Protein AF-A0AAW8FXC4-F1 (afdb_monomer_lite)

Foldseek 3Di:
DDPPPPAPPPWDWAFQWQPQLQAFWFWWFDFPDLVWDPQPFPFVDFDWDPDPDDDDDDNDRRITTTTGDRGDTTTTTGPDDLQRGAETEGAGEGPPPDPDLVRDERDESPDDLCVCVSNVNHQYYEYEHAYPPDLDQRYAYAPELLNQLSVFARHQYYEYEDHADRNNQHEYEQVSHAQRYLHQEYYYYACPPPYADAHQYEYEQVSHYLNHQYDHNHAHDQPDHEREHEEANAQSHQYDADHYAYAHNYALVRHHLNHQYDHAYAAYAHEHANDENCNHQEAHHYENYEYEAAYDEHANHQYAAHYYQHHAQYNHPPDEHHHANHQEHHAEHQYAPEEEPNYHCNHQYYAYYYEYEYAEYAQNPNHQAYYAYAQYEHPDAPVVRHANHQHYYHEYNYEHEHADAHAHEAHQEDEDYANYAYEQVSLLRVLQNLLNYQYDQVAREAEHYYNHDFHDPSSVVSQVSQCVNYVRYDYYTD

Structure (mmCIF, N/CA/C/O backbone):
data_AF-A0AAW8FXC4-F1
#
_entry.id   AF-A0AAW8FXC4-F1
#
loop_
_atom_site.group_PDB
_atom_site.id
_atom_site.type_symbol
_atom_site.label_atom_id
_atom_site.label_alt_id
_atom_site.label_comp_id
_atom_site.label_asym_id
_atom_site.label_entity_id
_atom_site.label_seq_id
_atom_site.pdbx_PDB_ins_code
_atom_site.Cartn_x
_atom_site.Cartn_y
_atom_site.Cartn_z
_atom_site.occupancy
_atom_site.B_iso_or_equiv
_atom_site.auth_seq_id
_atom_site.auth_comp_id
_atom_site.auth_asym_id
_atom_site.auth_atom_id
_atom_site.pdbx_PDB_model_num
ATOM 1 N N . MET A 1 1 ? -6.304 -15.693 66.638 1.00 27.48 1 MET A N 1
ATOM 2 C CA . MET A 1 1 ? -6.294 -14.242 66.360 1.00 27.48 1 MET A CA 1
ATOM 3 C C . MET A 1 1 ? -6.764 -14.083 64.923 1.00 27.48 1 MET A C 1
ATOM 5 O O . MET A 1 1 ? -5.986 -14.327 64.014 1.00 27.48 1 MET A O 1
ATOM 9 N N . ASN A 1 2 ? -8.060 -13.836 64.717 1.00 24.20 2 ASN A N 1
ATOM 10 C CA . ASN A 1 2 ? -8.591 -13.578 63.378 1.00 24.20 2 ASN A CA 1
ATOM 11 C C . ASN A 1 2 ? -8.133 -12.175 62.985 1.00 24.20 2 ASN A C 1
ATOM 13 O O . ASN A 1 2 ? -8.541 -11.206 63.623 1.00 24.20 2 ASN A O 1
ATOM 17 N N . ILE A 1 3 ? -7.261 -12.073 61.983 1.00 24.86 3 ILE A N 1
ATOM 18 C CA . ILE A 1 3 ? -6.990 -10.797 61.326 1.00 24.86 3 ILE A CA 1
ATOM 19 C C . ILE A 1 3 ? -8.271 -10.466 60.565 1.00 24.86 3 ILE A C 1
ATOM 21 O O . ILE A 1 3 ? -8.524 -10.983 59.481 1.00 24.86 3 ILE A O 1
ATOM 25 N N . VAL A 1 4 ? -9.134 -9.671 61.190 1.00 24.81 4 VAL A N 1
ATOM 26 C CA . VAL A 1 4 ? -10.206 -8.984 60.481 1.00 24.81 4 VAL A CA 1
ATOM 27 C C . VAL A 1 4 ? -9.491 -7.942 59.627 1.00 24.81 4 VAL A C 1
ATOM 29 O O . VAL A 1 4 ? -9.077 -6.908 60.144 1.00 24.81 4 VAL A O 1
ATOM 32 N N . GLU A 1 5 ? -9.253 -8.248 58.347 1.00 33.75 5 GLU A N 1
ATOM 33 C CA . GLU A 1 5 ? -8.847 -7.228 57.377 1.00 33.75 5 GLU A CA 1
ATOM 34 C C . GLU A 1 5 ? -9.946 -6.155 57.392 1.00 33.75 5 GLU A C 1
ATOM 36 O O . GLU A 1 5 ? -11.084 -6.388 56.978 1.00 33.75 5 GLU A O 1
ATOM 41 N N . GLN A 1 6 ? -9.629 -5.001 57.978 1.00 31.44 6 GLN A N 1
ATOM 42 C CA . GLN A 1 6 ? -10.524 -3.859 58.062 1.00 31.44 6 GLN A CA 1
ATOM 43 C C . GLN A 1 6 ? -10.581 -3.243 56.663 1.00 31.44 6 GLN A C 1
ATOM 45 O O . GLN A 1 6 ? -9.722 -2.465 56.261 1.00 31.44 6 GLN A O 1
ATOM 50 N N . TYR A 1 7 ? -11.543 -3.698 55.868 1.00 42.09 7 TYR A N 1
ATOM 51 C CA . TYR A 1 7 ? -11.763 -3.183 54.527 1.00 42.09 7 TYR A CA 1
ATOM 52 C C . TYR A 1 7 ? -12.331 -1.766 54.619 1.00 42.09 7 TYR A C 1
ATOM 54 O O . TYR A 1 7 ? -13.375 -1.568 55.241 1.00 42.09 7 TYR A O 1
ATOM 62 N N . ASP A 1 8 ? -11.670 -0.794 53.983 1.00 48.44 8 ASP A N 1
ATOM 63 C CA . ASP A 1 8 ? -12.201 0.565 53.853 1.00 48.44 8 ASP A CA 1
ATOM 64 C C . ASP A 1 8 ? -13.640 0.531 53.315 1.00 48.44 8 ASP A C 1
ATOM 66 O O . ASP A 1 8 ? -13.962 -0.222 52.388 1.00 48.44 8 ASP A O 1
ATOM 70 N N . ALA A 1 9 ? -14.501 1.384 53.874 1.00 46.97 9 ALA A N 1
ATOM 71 C CA . ALA A 1 9 ? -15.928 1.487 53.549 1.00 46.97 9 ALA A CA 1
ATOM 72 C C . ALA A 1 9 ? -16.224 1.883 52.082 1.00 46.97 9 ALA A C 1
ATOM 74 O O . ALA A 1 9 ? -17.382 1.971 51.688 1.00 46.97 9 ALA A O 1
ATOM 75 N N . ASN A 1 10 ? -15.187 2.088 51.266 1.00 54.22 10 ASN A N 1
ATOM 76 C CA . ASN A 1 10 ? -15.267 2.537 49.876 1.00 54.22 10 ASN A CA 1
ATOM 77 C C . ASN A 1 10 ? -15.031 1.417 48.846 1.00 54.22 10 ASN A C 1
ATOM 79 O O . ASN A 1 10 ? -14.910 1.693 47.652 1.00 54.22 10 ASN A O 1
ATOM 83 N N . ASN A 1 11 ? -14.935 0.155 49.274 1.00 53.31 11 ASN A N 1
ATOM 84 C CA . ASN A 1 11 ? -14.746 -0.960 48.346 1.00 53.31 11 ASN A CA 1
ATOM 85 C C . ASN A 1 11 ? -16.028 -1.232 47.545 1.00 53.31 11 ASN A C 1
ATOM 87 O O . ASN A 1 11 ? -17.065 -1.575 48.110 1.00 53.31 11 ASN A O 1
ATOM 91 N N . SER A 1 12 ? -15.938 -1.106 46.220 1.00 52.81 12 SER A N 1
ATOM 92 C CA . SER A 1 12 ? -17.024 -1.428 45.290 1.00 52.81 12 SER A CA 1
ATOM 93 C C . SER A 1 12 ? -16.825 -2.831 44.713 1.00 52.81 12 SER A C 1
ATOM 95 O O . SER A 1 12 ? -15.713 -3.223 44.364 1.00 52.81 12 SER A O 1
ATOM 97 N N . TYR A 1 13 ? -17.907 -3.604 44.618 1.00 55.00 13 TYR A N 1
ATOM 98 C CA . TYR A 1 13 ? -17.887 -4.958 44.061 1.00 55.00 13 TYR A CA 1
ATOM 99 C C . TYR A 1 13 ? -18.447 -4.929 42.642 1.00 55.00 13 TYR A C 1
ATOM 101 O O . TYR A 1 13 ? -19.582 -4.489 42.454 1.00 55.00 13 TYR A O 1
ATOM 109 N N . TYR A 1 14 ? -17.687 -5.439 41.669 1.00 56.34 14 TYR A N 1
ATOM 110 C CA . TYR A 1 14 ? -18.204 -5.694 40.329 1.00 56.34 14 TYR A CA 1
ATOM 111 C C . TYR A 1 14 ? -18.359 -7.200 40.128 1.00 56.34 14 TYR A C 1
ATOM 113 O O . TYR A 1 14 ? -17.387 -7.955 40.081 1.00 56.34 14 TYR A O 1
ATOM 121 N N . ALA A 1 15 ? -19.602 -7.665 40.049 1.00 53.06 15 ALA A N 1
ATOM 122 C CA . ALA A 1 15 ? -19.841 -9.041 39.652 1.00 53.06 15 ALA A CA 1
ATOM 123 C C . ALA A 1 15 ? -19.514 -9.162 38.159 1.00 53.06 15 ALA A C 1
ATOM 125 O O . ALA A 1 15 ? -20.206 -8.582 37.331 1.00 53.06 15 ALA A O 1
ATOM 126 N N . LEU A 1 16 ? -18.448 -9.890 37.832 1.00 55.16 16 LEU A N 1
ATOM 127 C CA . LEU A 1 16 ? -18.214 -10.362 36.477 1.00 55.16 16 LEU A CA 1
ATOM 128 C C . LEU A 1 16 ? -18.473 -11.859 36.481 1.00 55.16 16 LEU A C 1
ATOM 130 O O . LEU A 1 16 ? -17.671 -12.608 37.028 1.00 55.16 16 LEU A O 1
ATOM 134 N N . ASP A 1 17 ? -19.576 -12.280 35.877 1.00 51.09 17 ASP A N 1
ATOM 135 C CA . ASP A 1 17 ? -19.839 -13.698 35.677 1.00 51.09 17 ASP A CA 1
ATOM 136 C C . ASP A 1 17 ? -19.057 -14.163 34.448 1.00 51.09 17 ASP A C 1
ATOM 138 O O . ASP A 1 17 ? -19.432 -13.902 33.305 1.00 51.09 17 ASP A O 1
ATOM 142 N N . VAL A 1 18 ? -17.933 -14.836 34.688 1.00 51.53 18 VAL A N 1
ATOM 143 C CA . VAL A 1 18 ? -17.210 -15.552 33.637 1.00 51.53 18 VAL A CA 1
ATOM 144 C C . VAL A 1 18 ? -17.577 -17.026 33.769 1.00 51.53 18 VAL A C 1
ATOM 146 O O . VAL A 1 18 ? -17.272 -17.654 34.779 1.00 51.53 18 VAL A O 1
ATOM 149 N N . LEU A 1 19 ? -18.298 -17.556 32.782 1.00 47.12 19 LEU A N 1
ATOM 150 C CA . LEU A 1 19 ? -18.710 -18.959 32.742 1.00 47.12 19 LEU A CA 1
ATOM 151 C C . LEU A 1 19 ? -17.650 -19.784 31.998 1.00 47.12 19 LEU A C 1
ATOM 153 O O . LEU A 1 19 ? -17.068 -19.306 31.026 1.00 47.12 19 LEU A O 1
ATOM 157 N N . ASP A 1 20 ? -17.413 -21.020 32.448 1.00 50.72 20 ASP A N 1
ATOM 158 C CA . ASP A 1 20 ? -16.496 -21.986 31.823 1.00 50.72 20 ASP A CA 1
ATOM 159 C C . ASP A 1 20 ? -15.061 -21.446 31.606 1.00 50.72 20 ASP A C 1
ATOM 161 O O . ASP A 1 20 ? -14.518 -21.473 30.504 1.00 50.72 20 ASP A O 1
ATOM 165 N N . THR A 1 21 ? -14.407 -20.949 32.660 1.00 50.62 21 THR A N 1
ATOM 166 C CA . THR A 1 21 ? -13.096 -20.265 32.586 1.00 50.62 21 THR A CA 1
ATOM 167 C C . THR A 1 21 ? -11.872 -21.174 32.468 1.00 50.62 21 THR A C 1
ATOM 169 O O . THR A 1 21 ? -10.778 -20.778 32.886 1.00 50.62 21 THR A O 1
ATOM 172 N N . LYS A 1 22 ? -12.018 -22.396 31.946 1.00 52.50 22 LYS A N 1
ATOM 173 C CA . LYS A 1 22 ? -10.890 -23.331 31.838 1.00 52.50 22 LYS A CA 1
ATOM 174 C C . LYS A 1 22 ? -9.733 -22.678 31.073 1.00 52.50 22 LYS A C 1
ATOM 176 O O . LYS A 1 22 ? -9.885 -22.315 29.907 1.00 52.50 22 LYS A O 1
ATOM 181 N N . GLY A 1 23 ? -8.598 -22.521 31.757 1.00 49.44 23 GLY A N 1
ATOM 182 C CA . GLY A 1 23 ? -7.348 -22.029 31.183 1.00 49.44 23 GLY A CA 1
ATOM 183 C C . GLY A 1 23 ? -7.162 -20.511 31.111 1.00 49.44 23 GLY A C 1
ATOM 184 O O . GLY A 1 23 ? -6.232 -20.098 30.437 1.00 49.44 23 GLY A O 1
ATOM 185 N N . ILE A 1 24 ? -7.967 -19.665 31.771 1.00 55.94 24 ILE A N 1
ATOM 186 C CA . ILE A 1 24 ? -7.747 -18.201 31.736 1.00 55.94 24 ILE A CA 1
ATOM 187 C C . ILE A 1 24 ? -6.419 -17.801 32.417 1.00 55.94 24 ILE A C 1
ATOM 189 O O . ILE A 1 24 ? -6.190 -18.079 33.594 1.00 55.94 24 ILE A O 1
ATOM 193 N N . HIS A 1 25 ? -5.567 -17.073 31.690 1.00 52.66 25 HIS A N 1
ATOM 194 C CA . HIS A 1 25 ? -4.251 -16.616 32.160 1.00 52.66 25 HIS A CA 1
ATOM 195 C C . HIS A 1 25 ? -4.245 -15.309 32.949 1.00 52.66 25 HIS A C 1
ATOM 197 O O . HIS A 1 25 ? -3.326 -15.082 33.741 1.00 52.66 25 HIS A O 1
ATOM 203 N N . GLY A 1 26 ? -5.225 -14.429 32.746 1.00 57.50 26 GLY A N 1
ATOM 204 C CA . GLY A 1 26 ? -5.226 -13.149 33.434 1.00 57.50 26 GLY A CA 1
ATOM 205 C C . GLY A 1 26 ? -6.437 -12.275 33.153 1.00 57.50 26 GLY A C 1
ATOM 206 O O . GLY A 1 26 ? -7.225 -12.500 32.246 1.00 57.50 26 GLY A O 1
ATOM 207 N N . LEU A 1 27 ? -6.583 -11.259 33.993 1.00 60.56 27 LEU A N 1
ATOM 208 C CA . LEU A 1 27 ? -7.436 -10.101 33.778 1.00 60.56 27 LEU A CA 1
ATOM 209 C C . LEU A 1 27 ? -6.660 -8.900 34.317 1.00 60.56 27 LEU A C 1
ATOM 211 O O . LEU A 1 27 ? -6.137 -8.978 35.432 1.00 60.56 27 LEU A O 1
ATOM 215 N N . ARG A 1 28 ? -6.558 -7.813 33.545 1.00 64.25 28 ARG A N 1
ATOM 216 C CA . ARG A 1 28 ? -5.675 -6.686 33.860 1.00 64.25 28 ARG A CA 1
ATOM 217 C C . ARG A 1 28 ? -6.444 -5.359 33.880 1.00 64.25 28 ARG A C 1
ATOM 219 O O . ARG A 1 28 ? -7.259 -5.045 33.024 1.00 64.25 28 ARG A O 1
ATOM 226 N N . PHE A 1 29 ? -6.163 -4.527 34.870 1.00 62.91 29 PHE A N 1
ATOM 227 C CA . PHE A 1 29 ? -6.704 -3.169 34.944 1.00 62.91 29 PHE A CA 1
ATOM 228 C C . PHE A 1 29 ? -5.535 -2.190 34.977 1.00 62.91 29 PHE A C 1
ATOM 230 O O . PHE A 1 29 ? -4.548 -2.457 35.661 1.00 62.91 29 PHE A O 1
ATOM 237 N N . GLU A 1 30 ? -5.629 -1.085 34.237 1.00 64.25 30 GLU A N 1
ATOM 238 C CA . GLU A 1 30 ? -4.581 -0.063 34.174 1.00 64.25 30 GLU A CA 1
ATOM 239 C C . GLU A 1 30 ? -5.117 1.308 34.617 1.00 64.25 30 GLU A C 1
ATOM 241 O O . GLU A 1 30 ? -6.263 1.682 34.357 1.00 64.25 30 GLU A O 1
ATOM 246 N N . SER A 1 31 ? -4.262 2.078 35.284 1.00 59.00 31 SER A N 1
ATOM 247 C CA . SER A 1 31 ? -4.538 3.425 35.797 1.00 59.00 31 SER A CA 1
ATOM 248 C C . SER A 1 31 ? -3.382 4.349 35.460 1.00 59.00 31 SER A C 1
ATOM 250 O O . SER A 1 31 ? -2.245 3.901 35.347 1.00 59.00 31 SER A O 1
ATOM 252 N N . GLU A 1 32 ? -3.675 5.642 35.336 1.00 55.97 32 GLU A N 1
ATOM 253 C CA . GLU A 1 32 ? -2.662 6.694 35.177 1.00 55.97 32 GLU A CA 1
ATOM 254 C C . GLU A 1 32 ? -1.861 6.939 36.464 1.00 55.97 32 GLU A C 1
ATOM 256 O O . GLU A 1 32 ? -0.716 7.385 36.418 1.00 55.97 32 GLU A O 1
ATOM 261 N N . ASP A 1 33 ? -2.453 6.647 37.623 1.00 58.41 33 ASP A N 1
ATOM 262 C CA . ASP A 1 33 ? -1.793 6.774 38.917 1.00 58.41 33 ASP A CA 1
ATOM 263 C C . ASP A 1 33 ? -1.174 5.430 39.321 1.00 58.41 33 ASP A C 1
ATOM 265 O O . ASP A 1 33 ? -1.865 4.510 39.775 1.00 58.41 33 ASP A O 1
ATOM 269 N N . ASN A 1 34 ? 0.147 5.335 39.157 1.00 56.34 34 ASN A N 1
ATOM 270 C CA . ASN A 1 34 ? 0.943 4.161 39.520 1.00 56.34 34 ASN A CA 1
ATOM 271 C C . ASN A 1 34 ? 0.967 3.900 41.039 1.00 56.34 34 ASN A C 1
ATOM 273 O O . ASN A 1 34 ? 1.350 2.811 41.461 1.00 56.34 34 ASN A O 1
ATOM 277 N N . ASN A 1 35 ? 0.555 4.867 41.872 1.00 50.00 35 ASN A N 1
ATOM 278 C CA . ASN A 1 35 ? 0.578 4.739 43.334 1.00 50.00 35 ASN A CA 1
ATOM 279 C C . ASN A 1 35 ? -0.670 4.046 43.905 1.00 50.00 35 ASN A C 1
ATOM 281 O O . ASN A 1 35 ? -0.794 3.892 45.118 1.00 50.00 35 ASN A O 1
ATOM 285 N N . ILE A 1 36 ? -1.618 3.648 43.052 1.00 50.72 36 ILE A N 1
ATOM 286 C CA . ILE A 1 36 ? -2.952 3.186 43.471 1.00 50.72 36 ILE A CA 1
ATOM 287 C C . ILE A 1 36 ? -3.090 1.664 43.517 1.00 50.72 36 ILE A C 1
ATOM 289 O O . ILE A 1 36 ? -4.115 1.152 43.968 1.00 50.72 36 ILE A O 1
ATOM 293 N N . TYR A 1 37 ? -2.067 0.903 43.132 1.00 49.06 37 TYR A N 1
ATOM 294 C CA . TYR A 1 37 ? -2.279 -0.507 42.817 1.00 49.06 37 TYR A CA 1
ATOM 295 C C . TYR A 1 37 ? -1.704 -1.485 43.833 1.00 49.06 37 TYR A C 1
ATOM 297 O O . TYR A 1 37 ? -0.573 -1.948 43.732 1.00 49.06 37 TYR A O 1
ATOM 305 N N . ILE A 1 38 ? -2.594 -1.912 44.730 1.00 46.75 38 ILE A N 1
ATOM 306 C CA . ILE A 1 38 ? -2.797 -3.339 44.981 1.00 46.75 38 ILE A CA 1
ATOM 307 C C . ILE A 1 38 ? -4.232 -3.638 44.539 1.00 46.75 38 ILE A C 1
ATOM 309 O O . ILE A 1 38 ? -5.166 -3.593 45.338 1.00 46.75 38 ILE A O 1
ATOM 313 N N . THR A 1 39 ? -4.445 -3.945 43.261 1.00 45.00 39 THR A N 1
ATOM 314 C CA . THR A 1 39 ? -5.624 -4.727 42.875 1.00 45.00 39 THR A CA 1
ATOM 315 C C . THR A 1 39 ? -5.443 -6.114 43.477 1.00 45.00 39 THR A C 1
ATOM 317 O O . THR A 1 39 ? -4.911 -7.028 42.851 1.00 45.00 39 THR A O 1
ATOM 320 N N . LYS A 1 40 ? -5.840 -6.280 44.741 1.00 46.31 40 LYS A N 1
ATOM 321 C CA . LYS A 1 40 ? -6.006 -7.605 45.331 1.00 46.31 40 LYS A CA 1
ATOM 322 C C . LYS A 1 40 ? -7.266 -8.156 44.695 1.00 46.31 40 LYS A C 1
ATOM 324 O O . LYS A 1 40 ? -8.341 -7.969 45.226 1.00 46.31 40 LYS A O 1
ATOM 329 N N . VAL A 1 41 ? -7.193 -8.730 43.504 1.00 48.53 41 VAL A N 1
ATOM 330 C CA . VAL A 1 41 ? -8.416 -9.292 42.944 1.00 48.53 41 VAL A CA 1
ATOM 331 C C . VAL A 1 41 ? -8.713 -10.574 43.713 1.00 48.53 41 VAL A C 1
ATOM 333 O O . VAL A 1 41 ? -8.005 -11.576 43.591 1.00 48.53 41 VAL A O 1
ATOM 336 N N . ASP A 1 42 ? -9.688 -10.476 44.614 1.00 50.31 42 ASP A N 1
ATOM 337 C CA . ASP A 1 42 ? -10.016 -11.521 45.579 1.00 50.31 42 ASP A CA 1
ATOM 338 C C . ASP A 1 42 ? -10.892 -12.572 44.894 1.00 50.31 42 ASP A C 1
ATOM 340 O O . ASP A 1 42 ? -12.109 -12.640 45.045 1.00 50.31 42 ASP A O 1
ATOM 344 N N . PHE A 1 43 ? -10.242 -13.330 44.019 1.00 53.28 43 PHE A N 1
ATOM 345 C CA . PHE A 1 43 ? -10.807 -14.484 43.348 1.00 53.28 43 PHE A CA 1
ATOM 346 C C . PHE A 1 43 ? -10.678 -15.673 44.297 1.00 53.28 43 PHE A C 1
ATOM 348 O O . PHE A 1 43 ? -9.553 -16.056 44.626 1.00 53.28 43 PHE A O 1
ATOM 355 N N . GLY A 1 44 ? -11.814 -16.182 44.780 1.00 42.09 44 GLY A N 1
ATOM 356 C CA . GLY A 1 44 ? -11.937 -17.132 45.895 1.00 42.09 44 GLY A CA 1
ATOM 357 C C . GLY A 1 44 ? -11.166 -18.455 45.778 1.00 42.09 44 GLY A C 1
ATOM 358 O O . GLY A 1 44 ? -11.104 -19.189 46.759 1.00 42.09 44 GLY A O 1
ATOM 359 N N . ASP A 1 45 ? -10.535 -18.742 44.641 1.00 47.97 45 ASP A N 1
ATOM 360 C CA . ASP A 1 45 ? -9.519 -19.775 44.460 1.00 47.97 45 ASP A CA 1
ATOM 361 C C . ASP A 1 45 ? -8.404 -19.302 43.484 1.00 47.97 45 ASP A C 1
ATOM 363 O O . ASP A 1 45 ? -8.545 -18.332 42.735 1.00 47.97 45 ASP A O 1
ATOM 367 N N . GLY A 1 46 ? -7.215 -19.910 43.562 1.00 49.59 46 GLY A N 1
ATOM 368 C CA . GLY A 1 46 ? -6.053 -19.596 42.709 1.00 49.59 46 GLY A CA 1
ATOM 369 C C . GLY A 1 46 ? -4.903 -18.845 43.401 1.00 49.59 46 GLY A C 1
ATOM 370 O O . GLY A 1 46 ? -5.074 -18.193 44.434 1.00 49.59 46 GLY A O 1
ATOM 371 N N . VAL A 1 47 ? -3.705 -18.918 42.809 1.00 48.34 47 VAL A N 1
ATOM 372 C CA . VAL A 1 47 ? -2.467 -18.331 43.356 1.00 48.34 47 VAL A CA 1
ATOM 373 C C . VAL A 1 47 ? -2.242 -16.940 42.766 1.00 48.34 47 VAL A C 1
ATOM 375 O O . VAL A 1 47 ? -1.987 -16.794 41.572 1.00 48.34 47 VAL A O 1
ATOM 378 N N . THR A 1 48 ? -2.303 -15.903 43.604 1.00 48.03 48 THR A N 1
ATOM 379 C CA . THR A 1 48 ? -1.927 -14.538 43.209 1.00 48.03 48 THR A CA 1
ATOM 380 C C . THR A 1 48 ? -0.427 -14.485 42.945 1.00 48.03 48 THR A C 1
ATOM 382 O O . THR A 1 48 ? 0.372 -14.635 43.869 1.00 48.03 48 THR A O 1
ATOM 385 N N . ARG A 1 49 ? -0.025 -14.248 41.693 1.00 46.66 49 ARG A N 1
ATOM 386 C CA . ARG A 1 49 ? 1.355 -13.874 41.382 1.00 46.66 49 ARG A CA 1
ATOM 387 C C . ARG A 1 49 ? 1.421 -12.355 41.349 1.00 46.66 49 ARG A C 1
ATOM 389 O O . ARG A 1 49 ? 1.008 -11.727 40.381 1.00 46.66 49 ARG A O 1
ATOM 396 N N . ASN A 1 50 ? 1.966 -11.755 42.404 1.00 46.69 50 ASN A N 1
ATOM 397 C CA . ASN A 1 50 ? 2.378 -10.353 42.362 1.00 46.69 50 ASN A CA 1
ATOM 398 C C . ASN A 1 50 ? 3.589 -10.250 41.428 1.00 46.69 50 ASN A C 1
ATOM 400 O O . ASN A 1 50 ? 4.738 -10.318 41.856 1.00 46.69 50 ASN A O 1
ATOM 404 N N . GLY A 1 51 ? 3.321 -10.197 40.127 1.00 42.69 51 GLY A N 1
ATOM 405 C CA . GLY A 1 51 ? 4.348 -10.056 39.116 1.00 42.69 51 GLY A CA 1
ATOM 406 C C . GLY A 1 51 ? 4.887 -8.633 39.125 1.00 42.69 51 GLY A C 1
ATOM 407 O O . GLY A 1 51 ? 4.236 -7.722 38.635 1.00 42.69 51 GLY A O 1
ATOM 408 N N . THR A 1 52 ? 6.125 -8.459 39.580 1.00 40.94 52 THR A N 1
ATOM 409 C CA . THR A 1 52 ? 7.012 -7.385 39.098 1.00 40.94 52 THR A CA 1
ATOM 410 C C . THR A 1 52 ? 7.548 -7.687 37.686 1.00 40.94 52 THR A C 1
ATOM 412 O O . THR A 1 52 ? 8.436 -7.000 37.188 1.00 40.94 52 THR A O 1
ATOM 415 N N . GLY A 1 53 ? 7.038 -8.747 37.045 1.00 38.81 53 GLY A N 1
ATOM 416 C CA . GLY A 1 53 ? 7.506 -9.279 35.775 1.00 38.81 53 GLY A CA 1
ATOM 417 C C . GLY A 1 53 ? 6.894 -8.575 34.570 1.00 38.81 53 GLY A C 1
ATOM 418 O O . GLY A 1 53 ? 5.678 -8.532 34.403 1.00 38.81 53 GLY A O 1
ATOM 419 N N . ILE A 1 54 ? 7.783 -8.087 33.712 1.00 36.97 54 ILE A N 1
ATOM 420 C CA . ILE A 1 54 ? 7.517 -7.563 32.375 1.00 36.97 54 ILE A CA 1
ATOM 421 C C . ILE A 1 54 ? 6.927 -8.699 31.524 1.00 36.97 54 ILE A C 1
ATOM 423 O O . ILE A 1 54 ? 7.643 -9.625 31.148 1.00 36.97 54 ILE A O 1
ATOM 427 N N . ILE A 1 55 ? 5.629 -8.648 31.228 1.00 38.38 55 ILE A N 1
ATOM 428 C CA . ILE A 1 55 ? 5.004 -9.504 30.210 1.00 38.38 55 ILE A CA 1
ATOM 429 C C . ILE A 1 55 ? 4.845 -8.647 28.952 1.00 38.38 55 ILE A C 1
ATOM 431 O O . ILE A 1 55 ? 4.043 -7.714 28.930 1.00 38.38 55 ILE A O 1
ATOM 435 N N . GLY A 1 56 ? 5.637 -8.952 27.920 1.00 37.31 56 GLY A N 1
ATOM 436 C CA . GLY A 1 56 ? 5.679 -8.202 26.659 1.00 37.31 56 GLY A CA 1
ATOM 437 C C . GLY A 1 56 ? 6.553 -6.947 26.736 1.00 37.31 56 GLY A C 1
ATOM 438 O O . GLY A 1 56 ? 6.708 -6.351 27.791 1.00 37.31 56 GLY A O 1
ATOM 439 N N . SER A 1 57 ? 7.157 -6.555 25.614 1.00 36.06 57 SER A N 1
ATOM 440 C CA . SER A 1 57 ? 8.247 -5.572 25.451 1.00 36.06 57 SER A CA 1
ATOM 441 C C . SER A 1 57 ? 7.971 -4.106 25.862 1.00 36.06 57 SER A C 1
ATOM 443 O O . SER A 1 57 ? 8.617 -3.197 25.346 1.00 36.06 57 SER A O 1
ATOM 445 N N . GLY A 1 58 ? 7.034 -3.848 26.773 1.00 41.31 58 GLY A N 1
ATOM 446 C CA . GLY A 1 58 ? 6.815 -2.553 27.413 1.00 41.31 58 GLY A CA 1
ATOM 447 C C . GLY A 1 58 ? 6.953 -2.680 28.929 1.00 41.31 58 GLY A C 1
ATOM 448 O O . GLY A 1 58 ? 6.326 -3.537 29.546 1.00 41.31 58 GLY A O 1
ATOM 449 N N . SER A 1 59 ? 7.770 -1.827 29.547 1.00 38.06 59 SER A N 1
ATOM 450 C CA . SER A 1 59 ? 7.868 -1.721 31.006 1.00 38.06 59 SER A CA 1
ATOM 451 C C . SER A 1 59 ? 6.559 -1.172 31.577 1.00 38.06 59 SER A C 1
ATOM 453 O O . SER A 1 59 ? 6.386 0.038 31.694 1.00 38.06 59 SER A O 1
ATOM 455 N N . TYR A 1 60 ? 5.623 -2.054 31.918 1.00 44.97 60 TYR A N 1
ATOM 456 C CA . TYR A 1 60 ? 4.401 -1.680 32.620 1.00 44.97 60 TYR A CA 1
ATOM 457 C C . TYR A 1 60 ? 4.611 -1.844 34.126 1.00 44.97 60 TYR A C 1
ATOM 459 O O . TYR A 1 60 ? 4.783 -2.954 34.623 1.00 44.97 60 TYR A O 1
ATOM 467 N N . VAL A 1 61 ? 4.619 -0.730 34.853 1.00 41.06 61 VAL A N 1
ATOM 468 C CA . VAL A 1 61 ? 4.703 -0.704 36.318 1.00 41.06 61 VAL A CA 1
ATOM 469 C C . VAL A 1 61 ? 3.271 -0.690 36.866 1.00 41.06 61 VAL A C 1
ATOM 471 O O . VAL A 1 61 ? 2.498 0.178 36.480 1.00 41.06 61 VAL A O 1
ATOM 474 N N . GLY A 1 62 ? 2.901 -1.645 37.731 1.00 48.94 62 GLY A N 1
ATOM 475 C CA . GLY A 1 62 ? 1.589 -1.665 38.412 1.00 48.94 62 GLY A CA 1
ATOM 476 C C . GLY A 1 62 ? 0.575 -2.725 37.952 1.00 48.94 62 GLY A C 1
ATOM 477 O O . GLY A 1 62 ? -0.617 -2.581 38.202 1.00 48.94 62 GLY A O 1
ATOM 478 N N . THR A 1 63 ? 1.005 -3.801 37.290 1.00 48.81 63 THR A N 1
ATOM 479 C CA . THR A 1 63 ? 0.099 -4.835 36.763 1.00 48.81 63 THR A CA 1
ATOM 480 C C . THR A 1 63 ? -0.087 -5.996 37.744 1.00 48.81 63 THR A C 1
ATOM 482 O O . THR A 1 63 ? 0.878 -6.683 38.066 1.00 48.81 63 THR A O 1
ATOM 485 N N . SER A 1 64 ? -1.318 -6.286 38.175 1.00 49.56 64 SER A N 1
ATOM 486 C CA . SER A 1 64 ? -1.640 -7.559 38.843 1.00 49.56 64 SER A CA 1
ATOM 487 C C . SER A 1 64 ? -2.119 -8.592 37.817 1.00 49.56 64 SER A C 1
ATOM 489 O O . SER A 1 64 ? -3.005 -8.276 37.025 1.00 49.56 64 SER A O 1
ATOM 491 N N . SER A 1 65 ? -1.595 -9.821 37.855 1.00 51.00 65 SER A N 1
ATOM 492 C CA . SER A 1 65 ? -2.131 -10.968 37.102 1.00 51.00 65 SER A CA 1
ATOM 493 C C . SER A 1 65 ? -2.325 -12.170 38.035 1.00 51.00 65 SER A C 1
ATOM 495 O O . SER A 1 65 ? -1.616 -12.317 39.033 1.00 51.00 65 SER A O 1
ATOM 497 N N . LYS A 1 66 ? -3.322 -13.015 37.761 1.00 53.78 66 LYS A N 1
ATOM 498 C CA . LYS A 1 66 ? -3.627 -14.220 38.546 1.00 53.78 66 LYS A CA 1
ATOM 499 C C . LYS A 1 66 ? -3.980 -15.358 37.591 1.00 53.78 66 LYS A C 1
ATOM 501 O O . LYS A 1 66 ? -4.718 -15.129 36.639 1.00 53.78 66 LYS A O 1
ATOM 506 N N . THR A 1 67 ? -3.447 -16.548 37.860 1.00 50.66 67 THR A N 1
ATOM 507 C CA . THR A 1 67 ? -3.764 -17.796 37.145 1.00 50.66 67 THR A CA 1
ATOM 508 C C . THR A 1 67 ? -4.794 -18.579 37.965 1.00 50.66 67 THR A C 1
ATOM 510 O O . THR A 1 67 ? -4.638 -18.693 39.187 1.00 50.66 67 THR A O 1
ATOM 513 N N . TYR A 1 68 ? -5.850 -19.078 37.321 1.00 52.75 68 TYR A N 1
ATOM 514 C CA . TYR A 1 68 ? -7.039 -19.636 37.987 1.00 52.75 68 TYR A CA 1
ATOM 515 C C . TYR A 1 68 ? -7.081 -21.169 37.980 1.00 52.75 68 TYR A C 1
ATOM 517 O O . TYR A 1 68 ? -6.304 -21.814 37.279 1.00 52.75 68 TYR A O 1
ATOM 525 N N . SER A 1 69 ? -7.986 -21.733 38.788 1.00 47.53 69 SER A N 1
ATOM 526 C CA . SER A 1 69 ? -8.317 -23.162 38.782 1.00 47.53 69 SER A CA 1
ATOM 527 C C . SER A 1 69 ? -9.235 -23.522 37.601 1.00 47.53 69 SER A C 1
ATOM 529 O O . SER A 1 69 ? -9.881 -22.657 37.006 1.00 47.53 69 SER A O 1
ATOM 531 N N . ASP A 1 70 ? -9.331 -24.817 37.292 1.00 43.06 70 ASP A N 1
ATOM 532 C CA . ASP A 1 70 ? -10.079 -25.347 36.143 1.00 43.06 70 ASP A CA 1
ATOM 533 C C . ASP A 1 70 ? -11.621 -25.229 36.257 1.00 43.06 70 ASP A C 1
ATOM 535 O O . ASP A 1 70 ? -12.327 -25.578 35.311 1.00 43.06 70 ASP A O 1
ATOM 539 N N . TYR A 1 71 ? -12.171 -24.755 37.386 1.00 43.47 71 TYR A N 1
ATOM 540 C CA . TYR A 1 71 ? -13.621 -24.774 37.671 1.00 43.47 71 TYR A CA 1
ATOM 541 C C . TYR A 1 71 ? -14.157 -23.476 38.299 1.00 43.47 71 TYR A C 1
ATOM 543 O O . TYR A 1 71 ? -15.051 -23.507 39.146 1.00 43.47 71 TYR A O 1
ATOM 551 N N . PHE A 1 72 ? -13.622 -22.322 37.901 1.00 44.78 72 PHE A N 1
ATOM 552 C CA . PHE A 1 72 ? -13.978 -21.054 38.530 1.00 44.78 72 PHE A CA 1
ATOM 553 C C . PHE A 1 72 ? -15.320 -20.470 38.046 1.00 44.78 72 PHE A C 1
ATOM 555 O O . PHE A 1 72 ? -15.562 -20.266 36.859 1.00 44.78 72 PHE A O 1
ATOM 562 N N . THR A 1 73 ? -16.161 -20.112 39.017 1.00 44.53 73 THR A N 1
ATOM 563 C CA . THR A 1 73 ? -17.234 -19.116 38.900 1.00 44.53 73 THR A CA 1
ATOM 564 C C . THR A 1 73 ? -17.044 -18.129 40.044 1.00 44.53 73 THR A C 1
ATOM 566 O O . THR A 1 73 ? -17.114 -18.528 41.209 1.00 44.53 73 THR A O 1
ATOM 569 N N . GLY A 1 74 ? -16.812 -16.848 39.771 1.00 46.50 74 GLY A N 1
ATOM 570 C CA . GLY A 1 74 ? -16.661 -15.887 40.860 1.00 46.50 74 GLY A CA 1
ATOM 571 C C . GLY A 1 74 ? -16.660 -14.435 40.419 1.00 46.50 74 GLY A C 1
ATOM 572 O O . GLY A 1 74 ? -16.628 -14.127 39.238 1.00 46.50 74 GLY A O 1
ATOM 573 N N . LYS A 1 75 ? -16.725 -13.540 41.407 1.00 50.12 75 LYS A N 1
ATOM 574 C CA . LYS A 1 75 ? -16.856 -12.089 41.226 1.00 50.12 75 LYS A CA 1
ATOM 575 C C . LYS A 1 75 ? -15.485 -11.416 41.271 1.00 50.12 75 LYS A C 1
ATOM 577 O O . LYS A 1 75 ? -14.591 -11.882 41.974 1.00 50.12 75 LYS A O 1
ATOM 582 N N . ILE A 1 76 ? -15.334 -10.283 40.587 1.00 54.56 76 ILE A N 1
ATOM 583 C CA . ILE A 1 76 ? -14.122 -9.464 40.666 1.00 54.56 76 ILE A CA 1
ATOM 584 C C . ILE A 1 76 ? -14.306 -8.448 41.786 1.00 54.56 76 ILE A C 1
ATOM 586 O O . ILE A 1 76 ? -15.165 -7.566 41.738 1.00 54.56 76 ILE A O 1
ATOM 590 N N . LYS A 1 77 ? -13.445 -8.525 42.795 1.00 55.09 77 LYS A N 1
ATOM 591 C CA . LYS A 1 77 ? -13.338 -7.459 43.785 1.00 55.09 77 LYS A CA 1
ATOM 592 C C . LYS A 1 77 ? -12.234 -6.500 43.373 1.00 55.09 77 LYS A C 1
ATOM 594 O O . LYS A 1 77 ? -11.076 -6.896 43.261 1.00 55.09 77 LYS A O 1
ATOM 599 N N . ILE A 1 78 ? -12.597 -5.244 43.147 1.00 56.19 78 ILE A N 1
ATOM 600 C CA . ILE A 1 78 ? -11.646 -4.197 42.790 1.00 56.19 78 ILE A CA 1
ATOM 601 C C . ILE A 1 78 ? -11.511 -3.298 43.994 1.00 56.19 78 ILE A C 1
ATOM 603 O O . ILE A 1 78 ? -12.447 -2.625 44.416 1.00 56.19 78 ILE A O 1
ATOM 607 N N . TYR A 1 79 ? -10.326 -3.349 44.574 1.00 50.88 79 TYR A N 1
ATOM 608 C CA . TYR A 1 79 ? -9.944 -2.456 45.642 1.00 50.88 79 TYR A CA 1
ATOM 609 C C . TYR A 1 79 ? -9.595 -1.113 45.003 1.00 50.88 79 TYR A C 1
ATOM 611 O O . TYR A 1 79 ? -8.989 -1.094 43.929 1.00 50.88 79 TYR A O 1
ATOM 619 N N . ASN A 1 80 ? -9.940 -0.021 45.690 1.00 58.22 80 ASN A N 1
ATOM 620 C CA . ASN A 1 80 ? -9.649 1.378 45.342 1.00 58.22 80 ASN A CA 1
ATOM 621 C C . ASN A 1 80 ? -10.692 2.147 44.495 1.00 58.22 80 ASN A C 1
ATOM 623 O O . ASN A 1 80 ? -11.675 1.592 44.017 1.00 58.22 80 ASN A O 1
ATOM 627 N N . ASN A 1 81 ? -10.486 3.471 44.385 1.00 70.50 81 ASN A N 1
ATOM 628 C CA . ASN A 1 81 ? -11.400 4.455 43.784 1.00 70.50 81 ASN A CA 1
ATOM 629 C C . ASN A 1 81 ? -11.611 4.227 42.264 1.00 70.50 81 ASN A C 1
ATOM 631 O O . ASN A 1 81 ? -10.741 4.614 41.474 1.00 70.50 81 ASN A O 1
ATOM 635 N N . PRO A 1 82 ? -12.771 3.696 41.823 1.00 67.00 82 PRO A N 1
ATOM 636 C CA . PRO A 1 82 ? -13.024 3.357 40.417 1.00 67.00 82 PRO A CA 1
ATOM 637 C C . PRO A 1 82 ? -12.975 4.560 39.464 1.00 67.00 82 PRO A C 1
ATOM 639 O O . PRO A 1 82 ? -12.747 4.408 38.266 1.00 67.00 82 PRO A O 1
ATOM 642 N N . GLN A 1 83 ? -13.114 5.776 40.002 1.00 75.31 83 GLN A N 1
ATOM 643 C CA . GLN A 1 83 ? -12.980 7.030 39.258 1.00 75.31 83 GLN A CA 1
ATOM 644 C C . GLN A 1 83 ? -11.561 7.246 38.712 1.00 75.31 83 GLN A C 1
ATOM 646 O O . GLN A 1 83 ? -11.353 8.111 37.872 1.00 75.31 83 GLN A O 1
ATOM 651 N N . LYS A 1 84 ? -10.545 6.520 39.177 1.00 75.12 84 LYS A N 1
ATOM 652 C CA . LYS A 1 84 ? -9.172 6.703 38.680 1.00 75.12 84 LYS A CA 1
ATOM 653 C C . LYS A 1 84 ? -8.788 5.723 37.570 1.00 75.12 84 LYS A C 1
ATOM 655 O O . LYS A 1 84 ? -7.728 5.872 36.970 1.00 75.12 84 LYS A O 1
ATOM 660 N N . ILE A 1 85 ? -9.659 4.763 37.256 1.00 73.25 85 ILE A N 1
ATOM 661 C CA . ILE A 1 85 ? -9.460 3.836 36.141 1.00 73.25 85 ILE A CA 1
ATOM 662 C C . ILE A 1 85 ? -9.721 4.575 34.831 1.00 73.25 85 ILE A C 1
ATOM 664 O O . ILE A 1 85 ? -10.811 5.105 34.628 1.00 73.25 85 ILE A O 1
ATOM 668 N N . LYS A 1 86 ? -8.719 4.595 33.950 1.00 80.44 86 LYS A N 1
ATOM 669 C CA . LYS A 1 86 ? -8.796 5.195 32.606 1.00 80.44 86 LYS A CA 1
ATOM 670 C C . LYS A 1 86 ? -8.795 4.155 31.493 1.00 80.44 86 LYS A C 1
ATOM 672 O O . LYS A 1 86 ? -9.371 4.373 30.431 1.00 80.44 86 LYS A O 1
ATOM 677 N N . LYS A 1 87 ? -8.176 3.002 31.758 1.00 82.06 87 LYS A N 1
ATOM 678 C CA . LYS A 1 87 ? -7.947 1.956 30.771 1.00 82.06 87 LYS A CA 1
ATOM 679 C C . LYS A 1 87 ? -8.279 0.581 31.339 1.00 82.06 87 LYS A C 1
ATOM 681 O O . LYS A 1 87 ? -7.734 0.147 32.351 1.00 82.06 87 LYS A O 1
ATOM 686 N N . ILE A 1 88 ? -9.155 -0.132 30.644 1.00 78.56 88 ILE A N 1
ATOM 687 C CA . ILE A 1 88 ? -9.536 -1.506 30.976 1.00 78.56 88 ILE A CA 1
ATOM 688 C C . ILE A 1 88 ? -8.884 -2.434 29.948 1.00 78.56 88 ILE A C 1
ATOM 690 O O . ILE A 1 88 ? -9.049 -2.229 28.745 1.00 78.56 88 ILE A O 1
ATOM 694 N N . VAL A 1 89 ? -8.124 -3.431 30.418 1.00 78.75 89 VAL A N 1
ATOM 695 C CA . VAL A 1 89 ? -7.398 -4.392 29.571 1.00 78.75 89 VAL A CA 1
ATOM 696 C C . VAL A 1 89 ? -7.811 -5.813 29.922 1.00 78.75 89 VAL A C 1
ATOM 698 O O . VAL A 1 89 ? -7.303 -6.448 30.841 1.00 78.75 89 VAL A O 1
ATOM 701 N N . ILE A 1 90 ? -8.726 -6.359 29.148 1.00 76.06 90 ILE A N 1
ATOM 702 C CA . ILE A 1 90 ? -9.155 -7.733 29.343 1.00 76.06 90 ILE A CA 1
ATOM 703 C C . ILE A 1 90 ? -8.279 -8.624 28.479 1.00 76.06 90 ILE A C 1
ATOM 705 O O . ILE A 1 90 ? -8.326 -8.508 27.263 1.00 76.06 90 ILE A O 1
ATOM 709 N N . ASP A 1 91 ? -7.450 -9.456 29.105 1.00 71.19 91 ASP A N 1
ATOM 710 C CA . ASP A 1 91 ? -6.445 -10.263 28.415 1.00 71.19 91 ASP A CA 1
ATOM 711 C C . ASP A 1 91 ? -6.621 -11.753 28.722 1.00 71.19 91 ASP A C 1
ATOM 713 O O . ASP A 1 91 ? -6.111 -12.268 29.715 1.00 71.19 91 ASP A O 1
ATOM 717 N N . PHE A 1 92 ? -7.380 -12.443 27.876 1.00 69.31 92 PHE A N 1
ATOM 718 C CA . PHE A 1 92 ? -7.667 -13.863 28.030 1.00 69.31 92 PHE A CA 1
ATOM 719 C C . PHE A 1 92 ? -6.650 -14.704 27.263 1.00 69.31 92 PHE A C 1
ATOM 721 O O . PHE A 1 92 ? -6.782 -14.905 26.060 1.00 69.31 92 PHE A O 1
ATOM 728 N N . GLY A 1 93 ? -5.643 -15.207 27.968 1.00 62.97 93 GLY A N 1
ATOM 729 C CA . GLY A 1 93 ? -4.714 -16.204 27.440 1.00 62.97 93 GLY A CA 1
ATOM 730 C C . GLY A 1 93 ? -5.097 -17.625 27.837 1.00 62.97 93 GLY A C 1
ATOM 731 O O . GLY A 1 93 ? -5.566 -17.812 28.955 1.00 62.97 93 GLY A O 1
ATOM 732 N N . LEU A 1 94 ? -4.839 -18.603 26.968 1.00 59.31 94 LEU A N 1
ATOM 733 C CA . LEU A 1 94 ? -4.745 -20.029 27.305 1.00 59.31 94 LEU A CA 1
ATOM 734 C C . LEU A 1 94 ? -3.275 -20.478 27.148 1.00 59.31 94 LEU A C 1
ATOM 736 O O . LEU A 1 94 ? -2.763 -20.389 26.027 1.00 59.31 94 LEU A O 1
ATOM 740 N N . ASP A 1 95 ? -2.596 -20.973 28.199 1.00 57.25 95 ASP A N 1
ATOM 741 C CA . ASP A 1 95 ? -1.351 -21.753 28.014 1.00 57.25 95 ASP A CA 1
ATOM 742 C C . ASP A 1 95 ? -1.720 -23.135 27.484 1.00 57.25 95 ASP A C 1
ATOM 744 O O . ASP A 1 95 ? -2.185 -24.011 28.217 1.00 57.25 95 ASP A O 1
ATOM 748 N N . GLY A 1 96 ? -1.458 -23.376 26.205 1.00 50.75 96 GLY A N 1
ATOM 749 C CA . GLY A 1 96 ? -1.514 -24.707 25.612 1.00 50.75 96 GLY A CA 1
ATOM 750 C C . GLY A 1 96 ? -0.253 -25.520 25.895 1.00 50.75 96 GLY A C 1
ATOM 751 O O . GLY A 1 96 ? 0.406 -25.982 24.967 1.00 50.75 96 GLY A O 1
ATOM 752 N N . HIS A 1 97 ? 0.102 -25.724 27.164 1.00 53.97 97 HIS A N 1
ATOM 753 C CA . HIS A 1 97 ? 1.111 -26.732 27.519 1.00 53.97 97 HIS A CA 1
ATOM 754 C C . HIS A 1 97 ? 0.509 -28.085 27.915 1.00 53.97 97 HIS A C 1
ATOM 756 O O . HIS A 1 97 ? 1.253 -29.051 28.072 1.00 53.97 97 HIS A O 1
ATOM 762 N N . SER A 1 98 ? -0.818 -28.200 28.028 1.00 53.53 98 SER A N 1
ATOM 763 C CA . SER A 1 98 ? -1.468 -29.486 28.297 1.00 53.53 98 SER A CA 1
ATOM 764 C C . SER A 1 98 ? -1.852 -30.186 26.990 1.00 53.53 98 SER A C 1
ATOM 766 O O . SER A 1 98 ? -2.476 -29.579 26.123 1.00 53.53 98 SER A O 1
ATOM 768 N N . SER A 1 99 ? -1.510 -31.466 26.855 1.00 56.22 99 SER A N 1
ATOM 769 C CA . SER A 1 99 ? -1.888 -32.324 25.723 1.00 56.22 99 SER A CA 1
ATOM 770 C C . SER A 1 99 ? -3.327 -32.856 25.801 1.00 56.22 99 SER A C 1
ATOM 772 O O . SER A 1 99 ? -3.663 -33.801 25.089 1.00 56.22 99 SER A O 1
ATOM 774 N N . ASP A 1 100 ? -4.152 -32.327 26.703 1.00 55.75 100 ASP A N 1
ATOM 775 C CA . ASP A 1 100 ? -5.495 -32.837 26.954 1.00 55.75 100 ASP A CA 1
ATOM 776 C C . ASP A 1 100 ? -6.532 -32.130 26.045 1.00 55.75 100 ASP A C 1
ATOM 778 O O . ASP A 1 100 ? -6.669 -30.904 26.091 1.00 55.75 100 ASP A O 1
ATOM 782 N N . PRO A 1 101 ? -7.253 -32.868 25.182 1.00 53.22 101 PRO A N 1
ATOM 783 C CA . PRO A 1 101 ? -8.217 -32.300 24.240 1.00 53.22 101 PRO A CA 1
ATOM 784 C C . PRO A 1 101 ? -9.490 -31.727 24.892 1.00 53.22 101 PRO A C 1
ATOM 786 O O . PRO A 1 101 ? -10.177 -30.938 24.239 1.00 53.22 101 PRO A O 1
ATOM 789 N N . ASP A 1 102 ? -9.792 -32.063 26.152 1.00 54.62 102 ASP A N 1
ATOM 790 C CA . ASP A 1 102 ? -10.971 -31.564 26.883 1.00 54.62 102 ASP A CA 1
ATOM 791 C C . ASP A 1 102 ? -10.670 -30.307 27.729 1.00 54.62 102 ASP A C 1
ATOM 793 O O . ASP A 1 102 ? -11.543 -29.784 28.438 1.00 54.62 102 ASP A O 1
ATOM 797 N N . TYR A 1 103 ? -9.435 -29.793 27.665 1.00 48.09 103 TYR A N 1
ATOM 798 C CA . TYR A 1 103 ? -8.952 -28.764 28.588 1.00 48.09 103 TYR A CA 1
ATOM 799 C C . TYR A 1 103 ? -9.333 -27.319 28.251 1.00 48.09 103 TYR A C 1
ATOM 801 O O . TYR A 1 103 ? -9.144 -26.454 29.100 1.00 48.09 103 TYR A O 1
ATOM 809 N N . LEU A 1 104 ? -9.864 -27.001 27.066 1.00 51.31 104 LEU A N 1
ATOM 810 C CA . LEU A 1 104 ? -9.876 -25.606 26.596 1.00 51.31 104 LEU A CA 1
ATOM 811 C C . LEU A 1 104 ? -11.191 -25.210 25.916 1.00 51.31 104 LEU A C 1
ATOM 813 O O . LEU A 1 104 ? -11.282 -25.118 24.692 1.00 51.31 104 LEU A O 1
ATOM 817 N N . THR A 1 105 ? -12.226 -24.922 26.707 1.00 48.34 105 THR A N 1
ATOM 818 C CA . THR A 1 105 ? -13.409 -24.214 26.199 1.00 48.34 105 THR A CA 1
ATOM 819 C C . THR A 1 105 ? -13.751 -23.032 27.090 1.00 48.34 105 THR A C 1
ATOM 821 O O . THR A 1 105 ? -14.485 -23.201 28.055 1.00 48.34 105 THR A O 1
ATOM 824 N N . VAL A 1 106 ? -13.292 -21.833 26.722 1.00 49.47 106 VAL A N 1
ATOM 825 C CA . VAL A 1 106 ? -13.921 -20.593 27.194 1.00 49.47 106 VAL A CA 1
ATOM 826 C C . VAL A 1 106 ? -15.152 -20.366 26.326 1.00 49.47 106 VAL A C 1
ATOM 828 O O . VAL A 1 106 ? -15.045 -20.023 25.143 1.00 49.47 106 VAL A O 1
ATOM 831 N N . LYS A 1 107 ? -16.336 -20.624 26.884 1.00 47.22 107 LYS A N 1
ATOM 832 C CA . LYS A 1 107 ? -17.609 -20.382 26.199 1.00 47.22 107 LYS A CA 1
ATOM 833 C C . LYS A 1 107 ? -18.178 -19.055 26.677 1.00 47.22 107 LYS A C 1
ATOM 835 O O . LYS A 1 107 ? -18.522 -18.913 27.838 1.00 47.22 107 LYS A O 1
ATOM 840 N N . ASN A 1 108 ? -18.343 -18.116 25.744 1.00 49.41 108 ASN A N 1
ATOM 841 C CA . ASN A 1 108 ? -19.069 -16.861 25.953 1.00 49.41 108 ASN A CA 1
ATOM 842 C C . ASN A 1 108 ? -18.538 -16.005 27.116 1.00 49.41 108 ASN A C 1
ATOM 844 O O . ASN A 1 108 ? -19.160 -15.927 28.174 1.00 49.41 108 ASN A O 1
ATOM 848 N N . VAL A 1 109 ? -17.460 -15.250 26.886 1.00 50.06 109 VAL A N 1
ATOM 849 C CA . VAL A 1 109 ? -17.211 -14.075 27.730 1.00 50.06 109 VAL A CA 1
ATOM 850 C C . VAL A 1 109 ? -18.263 -13.021 27.380 1.00 50.06 109 VAL A C 1
ATOM 852 O O . VAL A 1 109 ? -18.078 -12.202 26.479 1.00 50.06 109 VAL A O 1
ATOM 855 N N . VAL A 1 110 ? -19.396 -13.063 28.081 1.00 51.19 110 VAL A N 1
ATOM 856 C CA . VAL A 1 110 ? -20.375 -11.978 28.067 1.00 51.19 110 VAL A CA 1
ATOM 857 C C . VAL A 1 110 ? -19.871 -10.938 29.038 1.00 51.19 110 VAL A C 1
ATOM 859 O O . VAL A 1 110 ? -20.252 -10.882 30.202 1.00 51.19 110 VAL A O 1
ATOM 862 N N . LEU A 1 111 ? -18.978 -10.096 28.553 1.00 53.97 111 LEU A N 1
ATOM 863 C CA . LEU A 1 111 ? -18.768 -8.857 29.253 1.00 53.97 111 LEU A CA 1
ATOM 864 C C . LEU A 1 111 ? -20.096 -8.081 29.138 1.00 53.97 111 LEU A C 1
ATOM 866 O O . LEU A 1 111 ? -20.624 -7.927 28.024 1.00 53.97 111 LEU A O 1
ATOM 870 N N . THR A 1 112 ? -20.611 -7.538 30.246 1.00 56.91 112 THR A N 1
ATOM 871 C CA . THR A 1 112 ? -21.674 -6.530 30.191 1.00 56.91 112 THR A CA 1
ATOM 872 C C . THR A 1 112 ? -21.069 -5.117 30.241 1.00 56.91 112 THR A C 1
ATOM 874 O O . THR A 1 112 ? -20.141 -4.838 30.997 1.00 56.91 112 THR A O 1
ATOM 877 N N . PRO A 1 113 ? -21.565 -4.191 29.418 1.00 57.59 113 PRO A N 1
ATOM 878 C CA . PRO A 1 113 ? -21.098 -2.800 29.369 1.00 57.59 113 PRO A CA 1
ATOM 879 C C . PRO A 1 113 ? -21.416 -1.993 30.628 1.00 57.59 113 PRO A C 1
ATOM 881 O O . PRO A 1 113 ? -20.870 -0.906 30.801 1.00 57.59 113 PRO A O 1
ATOM 884 N N . GLU A 1 114 ? -22.204 -2.563 31.542 1.00 67.50 114 GLU A N 1
ATOM 885 C CA . GLU A 1 114 ? -22.322 -2.105 32.928 1.00 67.50 114 GLU A CA 1
ATOM 886 C C . GLU A 1 114 ? -20.942 -1.934 33.571 1.00 67.50 114 GLU A C 1
ATOM 888 O O . GLU A 1 114 ? -20.791 -1.080 34.432 1.00 67.50 114 GLU A O 1
ATOM 893 N N . ILE A 1 115 ? -19.902 -2.647 33.112 1.00 68.81 115 ILE A N 1
ATOM 894 C CA . ILE A 1 115 ? -18.524 -2.441 33.573 1.00 68.81 115 ILE A CA 1
ATOM 895 C C . ILE A 1 115 ? -18.097 -0.962 33.509 1.00 68.81 115 ILE A C 1
ATOM 897 O O . ILE A 1 115 ? -17.416 -0.482 34.409 1.00 68.81 115 ILE A O 1
ATOM 901 N N . LEU A 1 116 ? -18.546 -0.196 32.506 1.00 70.75 116 LEU A N 1
ATOM 902 C CA . LEU A 1 116 ? -18.234 1.234 32.385 1.00 70.75 116 LEU A CA 1
ATOM 903 C C . LEU A 1 116 ? -19.070 2.128 33.312 1.00 70.75 116 LEU A C 1
ATOM 905 O O . LEU A 1 116 ? -18.731 3.292 33.530 1.00 70.75 116 LEU A O 1
ATOM 909 N N . ASP A 1 117 ? -20.163 1.623 33.878 1.00 77.06 117 ASP A N 1
ATOM 910 C CA . ASP A 1 117 ? -20.863 2.306 34.969 1.00 77.06 117 ASP A CA 1
ATOM 911 C C . ASP A 1 117 ? -20.071 2.210 36.272 1.00 77.06 117 ASP A C 1
ATOM 913 O O . ASP A 1 117 ? -20.079 3.150 37.066 1.00 77.06 117 ASP A O 1
ATOM 917 N N . TYR A 1 118 ? -19.295 1.136 36.437 1.00 72.88 118 TYR A N 1
ATOM 918 C CA . TYR A 1 118 ? -18.361 0.987 37.549 1.00 72.88 118 TYR A CA 1
ATOM 919 C C . TYR A 1 118 ? -17.064 1.770 37.340 1.00 72.88 118 TYR A C 1
ATOM 921 O O . TYR A 1 118 ? -16.490 2.240 38.319 1.00 72.88 118 TYR A O 1
ATOM 929 N N . PHE A 1 119 ? -16.625 1.978 36.095 1.00 76.56 119 PHE A N 1
ATOM 930 C CA . PHE A 1 119 ? -15.439 2.780 35.763 1.00 76.56 119 PHE A CA 1
ATOM 931 C C . PHE A 1 119 ? -15.801 4.000 34.911 1.00 76.56 119 PHE A C 1
ATOM 933 O O . PHE A 1 119 ? -15.484 4.051 33.722 1.00 76.56 119 PHE A O 1
ATOM 940 N N . PRO A 1 120 ? -16.447 5.019 35.496 1.00 77.75 120 PRO A N 1
ATOM 941 C CA . PRO A 1 120 ? -17.005 6.139 34.736 1.00 77.75 120 PRO A CA 1
ATOM 942 C C . PRO A 1 120 ? -15.957 7.012 34.038 1.00 77.75 120 PRO A C 1
ATOM 944 O O . PRO A 1 120 ? -16.311 7.792 33.162 1.00 77.75 120 PRO A O 1
ATOM 947 N N . ASN A 1 121 ? -14.683 6.878 34.411 1.00 82.19 121 ASN A N 1
ATOM 948 C CA . ASN A 1 121 ? -13.575 7.600 33.799 1.00 82.19 121 ASN A CA 1
ATOM 949 C C . ASN A 1 121 ? -12.769 6.748 32.808 1.00 82.19 121 ASN A C 1
ATOM 951 O O . ASN A 1 121 ? -11.821 7.276 32.226 1.00 82.19 121 ASN A O 1
ATOM 955 N N . ALA A 1 122 ? -13.134 5.475 32.609 1.00 82.56 122 ALA A N 1
ATOM 956 C CA . ALA A 1 122 ? -12.486 4.611 31.638 1.00 82.56 122 ALA A CA 1
ATOM 957 C C . ALA A 1 122 ? -12.967 4.955 30.227 1.00 82.56 122 ALA A C 1
ATOM 959 O O . ALA A 1 122 ? -14.106 4.669 29.861 1.00 82.56 122 ALA A O 1
ATOM 960 N N . ASP A 1 123 ? -12.079 5.550 29.436 1.00 87.94 123 ASP A N 1
ATOM 961 C CA . ASP A 1 123 ? -12.339 5.918 28.046 1.00 87.94 123 ASP A CA 1
ATOM 962 C C . ASP A 1 123 ? -11.601 5.016 27.047 1.00 87.94 123 ASP A C 1
ATOM 964 O O . ASP A 1 123 ? -11.838 5.109 25.841 1.00 87.94 123 ASP A O 1
ATOM 968 N N . TYR A 1 124 ? -10.773 4.095 27.542 1.00 86.94 124 TYR A N 1
ATOM 969 C CA . TYR A 1 124 ? -10.063 3.106 26.747 1.00 86.94 124 TYR A CA 1
ATOM 970 C C . TYR A 1 124 ? -10.420 1.688 27.191 1.00 86.94 124 TYR A C 1
ATOM 972 O O . TYR A 1 124 ? -10.224 1.298 28.346 1.00 86.94 124 TYR A O 1
ATOM 980 N N . PHE A 1 125 ? -10.859 0.875 26.237 1.00 85.44 125 PHE A N 1
ATOM 981 C CA . PHE A 1 125 ? -11.126 -0.539 26.433 1.00 85.44 125 PHE A CA 1
ATOM 982 C C . PHE A 1 125 ? -10.338 -1.351 25.415 1.00 85.44 125 PHE A C 1
ATOM 984 O O . PHE A 1 125 ? -10.462 -1.154 24.203 1.00 85.44 125 PHE A O 1
ATOM 991 N N . TYR A 1 126 ? -9.536 -2.280 25.921 1.00 83.44 126 TYR A N 1
ATOM 992 C CA . TYR A 1 126 ? -8.791 -3.218 25.107 1.00 83.44 126 TYR A CA 1
ATOM 993 C C . TYR A 1 126 ? -9.084 -4.643 25.519 1.00 83.44 126 TYR A C 1
ATOM 995 O O . TYR A 1 126 ? -8.991 -5.002 26.691 1.00 83.44 126 TYR A O 1
ATOM 1003 N N . PHE A 1 127 ? -9.431 -5.445 24.527 1.00 79.06 127 PHE A N 1
ATOM 1004 C CA . PHE A 1 127 ? -9.713 -6.854 24.689 1.00 79.06 127 PHE A CA 1
ATOM 1005 C C . PHE A 1 127 ? -8.717 -7.654 23.868 1.00 79.06 127 PHE A C 1
ATOM 1007 O O . PHE A 1 127 ? -8.737 -7.636 22.635 1.00 79.06 127 PHE A O 1
ATOM 1014 N N . ASN A 1 128 ? -7.843 -8.363 24.555 1.00 74.88 128 ASN A N 1
ATOM 1015 C CA . ASN A 1 128 ? -6.961 -9.332 23.956 1.00 74.88 128 ASN A CA 1
ATOM 1016 C C . ASN A 1 128 ? -7.427 -10.736 24.307 1.00 74.88 128 ASN A C 1
ATOM 1018 O O . ASN A 1 128 ? -7.855 -11.026 25.423 1.00 74.88 128 ASN A O 1
ATOM 1022 N N . HIS A 1 129 ? -7.344 -11.605 23.315 1.00 67.44 129 HIS A N 1
ATOM 1023 C CA . HIS A 1 129 ? -7.566 -13.019 23.498 1.00 67.44 129 HIS A CA 1
ATOM 1024 C C . HIS A 1 129 ? -6.498 -13.777 22.717 1.00 67.44 129 HIS A C 1
ATOM 1026 O O . HIS A 1 129 ? -6.270 -13.511 21.527 1.00 67.44 129 HIS A O 1
ATOM 1032 N N . TYR A 1 130 ? -5.843 -14.713 23.392 1.00 64.88 130 TYR A N 1
ATOM 1033 C CA . TYR A 1 130 ? -4.781 -15.530 22.833 1.00 64.88 130 TYR A CA 1
ATOM 1034 C C . TYR A 1 130 ? -4.817 -16.964 23.348 1.00 64.88 130 TYR A C 1
ATOM 1036 O O . TYR A 1 130 ? -5.326 -17.269 24.420 1.00 64.88 130 TYR A O 1
ATOM 1044 N N . SER A 1 131 ? -4.281 -17.874 22.552 1.00 57.16 131 SER A N 1
ATOM 1045 C CA . SER A 1 131 ? -4.259 -19.312 22.790 1.00 57.16 131 SER A CA 1
ATOM 1046 C C . SER A 1 131 ? -2.931 -19.840 22.274 1.00 57.16 131 SER A C 1
ATOM 1048 O O . SER A 1 131 ? -2.812 -20.220 21.113 1.00 57.16 131 SER A O 1
ATOM 1050 N N . TYR A 1 132 ? -1.918 -19.866 23.139 1.00 57.03 132 TYR A N 1
ATOM 1051 C CA . TYR A 1 132 ? -0.604 -20.350 22.738 1.00 57.03 132 TYR A CA 1
ATOM 1052 C C . TYR A 1 132 ? -0.659 -21.856 22.471 1.00 57.03 132 TYR A C 1
ATOM 1054 O O . TYR A 1 132 ? -0.923 -22.642 23.373 1.00 57.03 132 TYR A O 1
ATOM 1062 N N . GLY A 1 133 ? -0.375 -22.268 21.233 1.00 49.91 133 GLY A N 1
ATOM 1063 C CA . GLY A 1 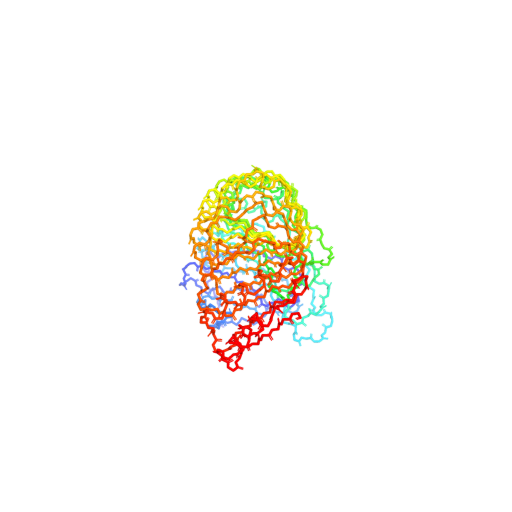133 ? -0.049 -23.663 20.907 1.00 49.91 133 GLY A CA 1
ATOM 1064 C C . GLY A 1 133 ? -1.227 -24.632 20.759 1.00 49.91 133 GLY A C 1
ATOM 1065 O O . GLY A 1 133 ? -0.996 -25.820 20.545 1.00 49.91 133 GLY A O 1
ATOM 1066 N N . SER A 1 134 ? -2.476 -24.162 20.811 1.00 49.81 134 SER A N 1
ATOM 1067 C CA . SER A 1 134 ? -3.652 -25.027 20.679 1.00 49.81 134 SER A CA 1
ATOM 1068 C C . SER A 1 134 ? -4.242 -24.949 19.258 1.00 49.81 134 SER A C 1
ATOM 1070 O O . SER A 1 134 ? -4.733 -23.915 18.811 1.00 49.81 134 SER A O 1
ATOM 1072 N N . ILE A 1 135 ? -4.211 -26.064 18.521 1.00 53.75 135 ILE A N 1
ATOM 1073 C CA . ILE A 1 135 ? -4.876 -26.236 17.209 1.00 53.75 135 ILE A CA 1
ATOM 1074 C C . ILE A 1 135 ? -6.397 -26.452 17.338 1.00 53.75 135 ILE A C 1
ATOM 1076 O O . ILE A 1 135 ? -7.056 -26.867 16.382 1.00 53.75 135 ILE A O 1
ATOM 1080 N N . HIS A 1 136 ? -6.971 -26.221 18.519 1.00 53.12 136 HIS A N 1
ATOM 1081 C CA . HIS A 1 136 ? -8.335 -26.631 18.824 1.00 53.12 136 HIS A CA 1
ATOM 1082 C C . HIS A 1 136 ? -9.363 -25.645 18.255 1.00 53.12 136 HIS A C 1
ATOM 1084 O O . HIS A 1 136 ? -9.493 -24.503 18.686 1.00 53.12 136 HIS A O 1
ATOM 1090 N N . SER A 1 137 ? -10.141 -26.127 17.285 1.00 51.66 137 SER A N 1
ATOM 1091 C CA . SER A 1 137 ? -11.202 -25.408 16.568 1.00 51.66 137 SER A CA 1
ATOM 1092 C C . SER A 1 137 ? -12.526 -25.267 17.342 1.00 51.66 137 SER A C 1
ATOM 1094 O O . SER A 1 137 ? -13.586 -25.068 16.747 1.00 51.66 137 SER A O 1
ATOM 1096 N N . SER A 1 138 ? -12.525 -25.494 18.655 1.00 48.16 138 SER A N 1
ATOM 1097 C CA . SER A 1 138 ? -13.740 -25.503 19.484 1.00 48.16 138 SER A CA 1
ATOM 1098 C C . SER A 1 138 ? -13.974 -24.187 20.224 1.00 48.16 138 SER A C 1
ATOM 1100 O O . SER A 1 138 ? -15.061 -23.986 20.773 1.00 48.16 138 SER A O 1
ATOM 1102 N N . LEU A 1 139 ? -12.997 -23.275 20.227 1.00 47.47 139 LEU A N 1
ATOM 1103 C CA . LEU A 1 139 ? -13.120 -22.012 20.935 1.00 47.47 139 LEU A CA 1
ATOM 1104 C C . LEU A 1 139 ? -14.040 -21.051 20.169 1.00 47.47 139 LEU A C 1
ATOM 1106 O O . LEU A 1 139 ? -13.730 -20.620 19.061 1.00 47.47 139 LEU A O 1
ATOM 1110 N N . LYS A 1 140 ? -15.188 -20.708 20.765 1.00 49.06 140 LYS A N 1
ATOM 1111 C CA . LYS A 1 140 ? -16.188 -19.780 20.211 1.00 49.06 140 LYS A CA 1
ATOM 1112 C C . LYS A 1 140 ? -16.394 -18.600 21.162 1.00 49.06 140 LYS A C 1
ATOM 1114 O O . LYS A 1 140 ? -17.304 -18.607 21.985 1.00 49.06 140 LYS A O 1
ATOM 1119 N N . GLY A 1 141 ? -15.534 -17.587 21.062 1.00 46.88 141 GLY A N 1
ATOM 1120 C CA . GLY A 1 141 ? -15.731 -16.295 21.718 1.00 46.88 141 GLY A CA 1
ATOM 1121 C C . GLY A 1 141 ? -16.597 -15.380 20.853 1.00 46.88 141 GLY A C 1
ATOM 1122 O O . GLY A 1 141 ? -16.174 -14.966 19.777 1.00 46.88 141 GLY A O 1
ATOM 1123 N N . LYS A 1 142 ? -17.808 -15.050 21.309 1.00 48.88 142 LYS A N 1
ATOM 1124 C CA . LYS A 1 142 ? -18.674 -14.069 20.643 1.00 48.88 142 LYS A CA 1
ATOM 1125 C C . LYS A 1 142 ? -18.482 -12.700 21.294 1.00 48.88 142 LYS A C 1
ATOM 1127 O O . LYS A 1 142 ? -19.180 -12.366 22.244 1.00 48.88 142 LYS A O 1
ATOM 1132 N N . VAL A 1 143 ? -17.572 -11.886 20.764 1.00 52.44 143 VAL A N 1
ATOM 1133 C CA . VAL A 1 143 ? -17.612 -10.443 21.030 1.00 52.44 143 VAL A CA 1
ATOM 1134 C C . VAL A 1 143 ? -18.675 -9.859 20.108 1.00 52.44 143 VAL A C 1
ATOM 1136 O O . VAL A 1 143 ? -18.431 -9.669 18.922 1.00 52.44 143 VAL A O 1
ATOM 1139 N N . THR A 1 144 ? -19.881 -9.626 20.617 1.00 51.19 144 THR A N 1
ATOM 1140 C CA . THR A 1 144 ? -20.903 -8.899 19.857 1.00 51.19 144 THR A CA 1
ATOM 1141 C C . THR A 1 144 ? -20.633 -7.403 19.896 1.00 51.19 144 THR A C 1
ATOM 1143 O O . THR A 1 144 ? -20.333 -6.865 20.962 1.00 51.19 144 THR A O 1
ATOM 1146 N N . GLY A 1 145 ? -20.882 -6.712 18.779 1.00 49.19 145 GLY A N 1
ATOM 1147 C CA . GLY A 1 145 ? -20.924 -5.242 18.707 1.00 49.19 145 GLY A CA 1
ATOM 1148 C C . GLY A 1 145 ? -21.875 -4.562 19.710 1.00 49.19 145 GLY A C 1
ATOM 1149 O O . GLY A 1 145 ? -21.853 -3.344 19.824 1.00 49.19 145 GLY A O 1
ATOM 1150 N N . GLU A 1 146 ? -22.643 -5.323 20.505 1.00 55.97 146 GLU A N 1
ATOM 1151 C CA . GLU A 1 146 ? -23.378 -4.820 21.675 1.00 55.97 146 GLU A CA 1
ATOM 1152 C C . GLU A 1 146 ? -22.515 -4.017 22.663 1.00 55.97 146 GLU A C 1
ATOM 1154 O O . GLU A 1 146 ? -23.025 -3.213 23.441 1.00 55.97 146 GLU A O 1
ATOM 1159 N N . TRP A 1 147 ? -21.201 -4.239 22.645 1.00 60.38 147 TRP A N 1
ATOM 1160 C CA . TRP A 1 147 ? -20.244 -3.441 23.401 1.00 60.38 147 TRP A CA 1
ATOM 1161 C C . TRP A 1 147 ? -20.320 -1.972 23.007 1.00 60.38 147 TRP A C 1
ATOM 1163 O O . TRP A 1 147 ? -20.550 -1.114 23.854 1.00 60.38 147 TRP A O 1
ATOM 1173 N N . ALA A 1 148 ? -20.254 -1.686 21.709 1.00 56.06 148 ALA A N 1
ATOM 1174 C CA . ALA A 1 148 ? -20.378 -0.323 21.231 1.00 56.06 148 ALA A CA 1
ATOM 1175 C C . ALA A 1 148 ? -21.763 0.271 21.553 1.00 56.06 148 ALA A C 1
ATOM 1177 O O . ALA A 1 148 ? -21.807 1.414 22.011 1.00 56.06 148 ALA A O 1
ATOM 1178 N N . THR A 1 149 ? -22.874 -0.489 21.420 1.00 56.88 149 THR A N 1
ATOM 1179 C CA . THR A 1 149 ? -24.235 0.042 21.696 1.00 56.88 149 THR A CA 1
ATOM 1180 C C . THR A 1 149 ? -24.389 0.542 23.115 1.00 56.88 149 THR A C 1
ATOM 1182 O O . THR A 1 149 ? -25.094 1.515 23.382 1.00 56.88 149 THR A O 1
ATOM 1185 N N . LYS A 1 150 ? -23.768 -0.160 24.051 1.00 62.44 150 LYS A N 1
ATOM 1186 C CA . LYS A 1 150 ? -24.059 0.022 25.464 1.00 62.44 150 LYS A CA 1
ATOM 1187 C C . LYS A 1 150 ? -22.953 0.771 26.213 1.00 62.44 150 LYS A C 1
ATOM 1189 O O . LYS A 1 150 ? -23.232 1.288 27.288 1.00 62.44 150 LYS A O 1
ATOM 1194 N N . CYS A 1 151 ? -21.756 0.928 25.639 1.00 63.03 151 CYS A N 1
ATOM 1195 C CA . CYS A 1 151 ? -20.743 1.855 26.156 1.00 63.03 151 CYS A CA 1
ATOM 1196 C C . CYS A 1 151 ? -21.144 3.340 26.016 1.00 63.03 151 CYS A C 1
ATOM 1198 O O . CYS A 1 151 ? -20.481 4.201 26.598 1.00 63.03 151 CYS A O 1
ATOM 1200 N N . ARG A 1 152 ? -22.229 3.631 25.272 1.00 68.38 152 ARG A N 1
ATOM 1201 C CA . ARG A 1 152 ? -22.836 4.962 25.089 1.00 68.38 152 ARG A CA 1
ATOM 1202 C C . ARG A 1 152 ? -21.768 6.044 24.845 1.00 68.38 152 ARG A C 1
ATOM 1204 O O . ARG A 1 152 ? -20.961 5.927 23.925 1.00 68.38 152 ARG A O 1
ATOM 1211 N N . ASP A 1 153 ? -21.774 7.075 25.677 1.00 76.44 153 ASP A N 1
ATOM 1212 C CA . ASP A 1 153 ? -20.998 8.307 25.638 1.00 76.44 153 ASP A CA 1
ATOM 1213 C C . ASP A 1 153 ? -19.734 8.262 26.511 1.00 76.44 153 ASP A C 1
ATOM 1215 O O . ASP A 1 153 ? -19.194 9.310 26.852 1.00 76.44 153 ASP A O 1
ATOM 1219 N N . LYS A 1 154 ? -19.239 7.070 26.872 1.00 80.00 154 LYS A N 1
ATOM 1220 C CA . LYS A 1 154 ? -18.079 6.930 27.773 1.00 80.00 154 LYS A CA 1
ATOM 1221 C C . LYS A 1 154 ? -16.801 6.454 27.093 1.00 80.00 154 LYS A C 1
ATOM 1223 O O . LYS A 1 154 ? -15.708 6.849 27.487 1.00 80.00 154 LYS A O 1
ATOM 1228 N N . LEU A 1 155 ? -16.921 5.603 26.078 1.00 85.69 155 LEU A N 1
ATOM 1229 C CA . LEU A 1 155 ? -15.770 4.932 25.483 1.00 85.69 155 LEU A CA 1
ATOM 1230 C C . LEU A 1 155 ? -15.239 5.695 24.268 1.00 85.69 155 LEU A C 1
ATOM 1232 O O . LEU A 1 155 ? -15.928 5.779 23.256 1.00 85.69 155 LEU A O 1
ATOM 1236 N N . LYS A 1 156 ? -13.998 6.189 24.345 1.00 90.31 156 LYS A N 1
ATOM 1237 C CA . LYS A 1 156 ? -13.296 6.845 23.229 1.00 90.31 156 LYS A CA 1
ATOM 1238 C C . LYS A 1 156 ? -12.478 5.876 22.390 1.00 90.31 156 LYS A C 1
ATOM 1240 O O . LYS A 1 156 ? -12.337 6.084 21.188 1.00 90.31 156 LYS A O 1
ATOM 1245 N N . VAL A 1 157 ? -11.929 4.825 22.992 1.00 89.81 157 VAL A N 1
ATOM 1246 C CA . VAL A 1 157 ? -11.089 3.857 22.286 1.00 89.81 157 VAL A CA 1
ATOM 1247 C C . VAL A 1 157 ? -11.576 2.445 22.544 1.00 89.81 157 VAL A C 1
ATOM 1249 O O . VAL A 1 157 ? -11.615 1.991 23.685 1.00 89.81 157 VAL A O 1
ATOM 1252 N N . LEU A 1 158 ? -11.889 1.740 21.462 1.00 87.94 158 LEU A N 1
ATOM 1253 C CA . LEU A 1 158 ? -12.219 0.326 21.465 1.00 87.94 158 LEU A CA 1
ATOM 1254 C C . LEU A 1 158 ? -11.175 -0.415 20.639 1.00 87.94 158 LEU A C 1
ATOM 1256 O O . LEU A 1 158 ? -11.099 -0.241 19.422 1.00 87.94 158 LEU A O 1
ATOM 1260 N N . ALA A 1 159 ? -10.370 -1.237 21.303 1.00 87.25 159 ALA A N 1
ATOM 1261 C CA . ALA A 1 159 ? -9.311 -1.995 20.665 1.00 87.25 159 ALA A CA 1
ATOM 1262 C C . ALA A 1 159 ? -9.445 -3.496 20.950 1.00 87.25 159 ALA A C 1
ATOM 1264 O O . ALA A 1 159 ? -9.675 -3.922 22.077 1.00 87.25 159 ALA A O 1
ATOM 1265 N N . PHE A 1 160 ? -9.259 -4.312 19.924 1.00 81.38 160 PHE A N 1
ATOM 1266 C CA . PHE A 1 160 ? -9.217 -5.761 20.015 1.00 81.38 160 PHE A CA 1
ATOM 1267 C C . PHE A 1 160 ? -7.868 -6.239 19.484 1.00 81.38 160 PHE A C 1
ATOM 1269 O O . PHE A 1 160 ? -7.418 -5.783 18.431 1.00 81.38 160 PHE A O 1
ATOM 1276 N N . ALA A 1 161 ? -7.219 -7.155 20.194 1.00 75.31 161 ALA A N 1
ATOM 1277 C CA . ALA A 1 161 ? -5.982 -7.777 19.740 1.00 75.31 161 ALA A CA 1
ATOM 1278 C C . ALA A 1 161 ? -6.191 -9.232 19.323 1.00 75.31 161 ALA A C 1
ATOM 1280 O O . ALA A 1 161 ? -7.002 -9.965 19.890 1.00 75.31 161 ALA A O 1
ATOM 1281 N N . SER A 1 162 ? -5.450 -9.627 18.288 1.00 62.66 162 SER A N 1
ATOM 1282 C CA . SER A 1 162 ? -5.350 -10.994 17.803 1.00 62.66 162 SER A CA 1
ATOM 1283 C C . SER A 1 162 ? -4.072 -11.570 18.362 1.00 62.66 162 SER A C 1
ATOM 1285 O O . SER A 1 162 ? -2.989 -11.246 17.867 1.00 62.66 162 SER A O 1
ATOM 1287 N N . SER A 1 163 ? -4.185 -12.450 19.343 1.00 55.38 163 SER A N 1
ATOM 1288 C CA . SER A 1 163 ? -3.059 -13.340 19.601 1.00 55.38 163 SER A CA 1
ATOM 1289 C C . SER A 1 163 ? -3.420 -14.813 19.628 1.00 55.38 163 SER A C 1
ATOM 1291 O O . SER A 1 163 ? -2.563 -15.575 20.006 1.00 55.38 163 SER A O 1
ATOM 1293 N N . ASP A 1 164 ? -4.630 -15.208 19.207 1.00 51.25 164 ASP A N 1
ATOM 1294 C CA . ASP A 1 164 ? -4.985 -16.494 18.570 1.00 51.25 164 ASP A CA 1
ATOM 1295 C C . ASP A 1 164 ? -6.489 -16.722 18.779 1.00 51.25 164 ASP A C 1
ATOM 1297 O O . ASP A 1 164 ? -6.936 -17.156 19.842 1.00 51.25 164 ASP A O 1
ATOM 1301 N N . TYR A 1 165 ? -7.298 -16.400 17.767 1.00 53.97 165 TYR A N 1
ATOM 1302 C CA . TYR A 1 165 ? -8.703 -16.809 17.721 1.00 53.97 165 TYR A CA 1
ATOM 1303 C C . TYR A 1 165 ? -8.825 -18.012 16.786 1.00 53.97 165 TYR A C 1
ATOM 1305 O O . TYR A 1 165 ? -9.069 -17.828 15.590 1.00 53.97 165 TYR A O 1
ATOM 1313 N N . PRO A 1 166 ? -8.663 -19.252 17.271 1.00 49.34 166 PRO A N 1
ATOM 1314 C CA . PRO A 1 166 ? -9.022 -20.398 16.462 1.00 49.34 166 PRO A CA 1
ATOM 1315 C C . PRO A 1 166 ? -10.549 -20.394 16.284 1.00 49.34 166 PRO A C 1
ATOM 1317 O O . PRO A 1 166 ? -11.304 -20.571 17.232 1.00 49.34 166 PRO A O 1
ATOM 1320 N N . THR A 1 167 ? -11.019 -20.185 15.050 1.00 53.31 167 THR A N 1
ATOM 1321 C CA . THR A 1 167 ? -12.355 -20.587 14.536 1.00 53.31 167 THR A CA 1
ATOM 1322 C C . THR A 1 167 ? -13.628 -19.955 15.125 1.00 53.31 167 THR A C 1
ATOM 1324 O O . THR A 1 167 ? -14.728 -20.356 14.752 1.00 53.31 167 THR A O 1
ATOM 1327 N N . SER A 1 168 ? -13.519 -18.967 16.010 1.00 52.62 168 SER A N 1
ATOM 1328 C CA . SER A 1 168 ? -14.680 -18.365 16.689 1.00 52.62 168 SER A CA 1
ATOM 1329 C C . SER A 1 168 ? -15.516 -17.404 15.839 1.00 52.62 168 SER A C 1
ATOM 1331 O O . SER A 1 168 ? -16.603 -17.041 16.279 1.00 52.62 168 SER A O 1
ATOM 1333 N N . ASP A 1 169 ? -15.046 -16.997 14.656 1.00 63.34 169 ASP A N 1
ATOM 1334 C CA . ASP A 1 169 ? -15.682 -15.987 13.794 1.00 63.34 169 ASP A CA 1
ATOM 1335 C C . ASP A 1 169 ? -16.309 -14.799 14.582 1.00 63.34 169 ASP A C 1
ATOM 1337 O O . ASP A 1 169 ? -17.497 -14.488 14.404 1.00 63.34 169 ASP A O 1
ATOM 1341 N N . PRO A 1 170 ? -15.565 -14.138 15.505 1.00 67.38 170 PRO A N 1
ATOM 1342 C CA . PRO A 1 170 ? -16.077 -13.001 16.270 1.00 67.38 170 PRO A CA 1
ATOM 1343 C C . PRO A 1 170 ? -16.700 -11.958 15.343 1.00 67.38 170 PRO A C 1
ATOM 1345 O O . PRO A 1 170 ? -16.065 -11.511 14.395 1.00 67.38 170 PRO A O 1
ATOM 1348 N N . THR A 1 171 ? -17.952 -11.575 15.607 1.00 72.19 171 THR A N 1
ATOM 1349 C CA . THR A 1 171 ? -18.715 -10.681 14.729 1.00 72.19 171 THR A CA 1
ATOM 1350 C C . THR A 1 171 ? -18.854 -9.277 15.321 1.00 72.19 171 THR A C 1
ATOM 1352 O O . THR A 1 171 ? -19.583 -9.076 16.293 1.00 72.19 171 THR A O 1
ATOM 1355 N N . PHE A 1 172 ? -18.231 -8.290 14.681 1.00 79.38 172 PHE A N 1
ATOM 1356 C CA . PHE A 1 172 ? -18.426 -6.867 14.931 1.00 79.38 172 PHE A CA 1
ATOM 1357 C C . PHE A 1 172 ? -19.462 -6.291 13.954 1.00 79.38 172 PHE A C 1
ATOM 1359 O O . PHE A 1 172 ? -19.374 -6.501 12.747 1.00 79.38 172 PHE A O 1
ATOM 1366 N N . ASP A 1 173 ? -20.452 -5.566 14.467 1.00 83.31 173 ASP A N 1
ATOM 1367 C CA . ASP A 1 173 ? -21.539 -4.995 13.668 1.00 83.31 173 ASP A CA 1
ATOM 1368 C C . ASP A 1 173 ? -21.582 -3.477 13.870 1.00 83.31 173 ASP A C 1
ATOM 1370 O O . ASP A 1 173 ? -21.813 -3.009 14.985 1.00 83.31 173 ASP A O 1
ATOM 1374 N N . PHE A 1 174 ? -21.330 -2.714 12.806 1.00 82.00 174 PHE A N 1
ATOM 1375 C CA . PHE A 1 174 ? -21.338 -1.251 12.828 1.00 82.00 174 PHE A CA 1
ATOM 1376 C C . PHE A 1 174 ? -22.699 -0.656 13.164 1.00 82.00 174 PHE A C 1
ATOM 1378 O O . PHE A 1 174 ? -22.750 0.407 13.779 1.00 82.00 174 PHE A O 1
ATOM 1385 N N . ASP A 1 175 ? -23.790 -1.342 12.818 1.00 83.31 175 ASP A N 1
ATOM 1386 C CA . ASP A 1 175 ? -25.140 -0.861 13.126 1.00 83.31 175 ASP A CA 1
ATOM 1387 C C . ASP A 1 175 ? -25.433 -0.920 14.633 1.00 83.31 175 ASP A C 1
ATOM 1389 O O . ASP A 1 175 ? -26.413 -0.352 15.114 1.00 83.31 175 ASP A O 1
ATOM 1393 N N . LEU A 1 176 ? -24.553 -1.577 15.397 1.00 82.19 176 LEU A N 1
ATOM 1394 C CA . LEU A 1 176 ? -24.570 -1.590 16.851 1.00 82.19 176 LEU A CA 1
ATOM 1395 C C . LEU A 1 176 ? -23.727 -0.465 17.470 1.00 82.19 176 LEU A C 1
ATOM 1397 O O . LEU A 1 176 ? -23.602 -0.422 18.687 1.00 82.19 176 LEU A O 1
ATOM 1401 N N . ILE A 1 177 ? -23.138 0.459 16.708 1.00 82.12 177 ILE A N 1
ATOM 1402 C CA . ILE A 1 177 ? -22.525 1.652 17.308 1.00 82.12 177 ILE A CA 1
ATOM 1403 C C . ILE A 1 177 ? -23.603 2.743 17.423 1.00 82.12 177 ILE A C 1
ATOM 1405 O O . ILE A 1 177 ? -24.163 3.143 16.404 1.00 82.12 177 ILE A O 1
ATOM 1409 N N . PRO A 1 178 ? -23.915 3.263 18.625 1.00 82.69 178 PRO A N 1
ATOM 1410 C CA . PRO A 1 178 ? -24.866 4.347 18.785 1.00 82.69 178 PRO A CA 1
ATOM 1411 C C . PRO A 1 178 ? -24.353 5.588 18.077 1.00 82.69 178 PRO A C 1
ATOM 1413 O O . PRO A 1 178 ? -23.186 5.957 18.211 1.00 82.69 178 PRO A O 1
ATOM 1416 N N . THR A 1 179 ? -25.250 6.298 17.409 1.00 83.94 179 THR A N 1
ATOM 1417 C CA . THR A 1 179 ? -24.926 7.578 16.771 1.00 83.94 179 THR A CA 1
ATOM 1418 C C . THR A 1 179 ? -24.486 8.647 17.776 1.00 83.94 179 THR A C 1
ATOM 1420 O O . THR A 1 179 ? -23.770 9.571 17.402 1.00 83.94 179 THR A O 1
ATOM 1423 N N . ASN A 1 180 ? -24.875 8.516 19.051 1.00 83.38 180 ASN A N 1
ATOM 1424 C CA . ASN A 1 180 ? -24.444 9.376 20.158 1.00 83.38 180 ASN A CA 1
ATOM 1425 C C . ASN A 1 180 ? -23.197 8.862 20.899 1.00 83.38 180 ASN A C 1
ATOM 1427 O O . ASN A 1 180 ? -22.875 9.381 21.968 1.00 83.38 180 ASN A O 1
ATOM 1431 N N . SER A 1 181 ? -22.526 7.827 20.392 1.00 85.75 181 SER A N 1
ATOM 1432 C CA . SER A 1 181 ? -21.283 7.354 20.994 1.00 85.75 181 SER A CA 1
ATOM 1433 C C . SER A 1 181 ? -20.168 8.387 20.834 1.00 85.75 181 SER A C 1
ATOM 1435 O O . SER A 1 181 ? -20.123 9.096 19.833 1.00 85.75 181 SER A O 1
ATOM 1437 N N . ILE A 1 182 ? -19.262 8.457 21.814 1.00 90.44 182 ILE A N 1
ATOM 1438 C CA . ILE A 1 182 ? -18.058 9.303 21.749 1.00 90.44 182 ILE A CA 1
ATOM 1439 C C . ILE A 1 182 ? -16.829 8.549 21.232 1.00 90.44 182 ILE A C 1
ATOM 1441 O O . ILE A 1 182 ? -15.708 9.027 21.390 1.00 90.44 182 ILE A O 1
ATOM 1445 N N . LEU A 1 183 ? -17.013 7.358 20.655 1.00 89.94 183 LEU A N 1
ATOM 1446 C CA . LEU A 1 183 ? -15.913 6.539 20.159 1.00 89.94 183 LEU A CA 1
ATOM 1447 C C . LEU A 1 183 ? -15.104 7.328 19.128 1.00 89.94 183 LEU A C 1
ATOM 1449 O O . LEU A 1 183 ? -15.658 7.776 18.132 1.00 89.94 183 LEU A O 1
ATOM 1453 N N . GLU A 1 184 ? -13.809 7.500 19.369 1.00 94.00 184 GLU A N 1
ATOM 1454 C CA . GLU A 1 184 ? -12.866 8.221 18.512 1.00 94.00 184 GLU A CA 1
ATOM 1455 C C . GLU A 1 184 ? -11.972 7.272 17.706 1.00 94.00 184 GLU A C 1
ATOM 1457 O O . GLU A 1 184 ? -11.569 7.593 16.582 1.00 94.00 184 GLU A O 1
ATOM 1462 N N . ASN A 1 185 ? -11.683 6.095 18.271 1.00 92.38 185 ASN A N 1
ATOM 1463 C CA . ASN A 1 185 ? -10.806 5.088 17.688 1.00 92.38 185 ASN A CA 1
ATOM 1464 C C . ASN A 1 185 ? -11.387 3.678 17.850 1.00 92.38 185 ASN A C 1
ATOM 1466 O O . ASN A 1 185 ? -11.581 3.193 18.965 1.00 92.38 185 ASN A O 1
ATOM 1470 N N . LEU A 1 186 ? -11.603 3.014 16.717 1.00 91.00 186 LEU A N 1
ATOM 1471 C CA . LEU A 1 186 ? -11.922 1.599 16.625 1.00 91.00 186 LEU A CA 1
ATOM 1472 C C . LEU A 1 186 ? -10.739 0.863 15.998 1.00 91.00 186 LEU A C 1
ATOM 1474 O O . LEU A 1 186 ? -10.410 1.089 14.833 1.00 91.00 186 LEU A O 1
ATOM 1478 N N . THR A 1 187 ? -10.139 -0.054 16.749 1.00 89.44 187 THR A N 1
ATOM 1479 C CA . THR A 1 187 ? -9.080 -0.940 16.262 1.00 89.44 187 THR A CA 1
ATOM 1480 C C . THR A 1 187 ? -9.492 -2.395 16.452 1.00 89.44 187 THR A C 1
ATOM 1482 O O . THR A 1 187 ? -9.498 -2.914 17.558 1.00 89.44 187 THR A O 1
ATOM 1485 N N . LEU A 1 188 ? -9.827 -3.073 15.366 1.00 85.50 188 LEU A N 1
ATOM 1486 C CA . LEU A 1 188 ? -9.936 -4.521 15.286 1.00 85.50 188 LEU A CA 1
ATOM 1487 C C . LEU A 1 188 ? -8.578 -5.089 14.847 1.00 85.50 188 LEU A C 1
ATOM 1489 O O . LEU A 1 188 ? -7.793 -4.394 14.191 1.00 85.50 188 LEU A O 1
ATOM 1493 N N . PRO A 1 189 ? -8.261 -6.338 15.199 1.00 76.06 189 PRO A N 1
ATOM 1494 C CA . PRO A 1 189 ? -6.906 -6.820 15.055 1.00 76.06 189 PRO A CA 1
ATOM 1495 C C . PRO A 1 189 ? -6.473 -7.005 13.604 1.00 76.06 189 PRO A C 1
ATOM 1497 O O . PRO A 1 189 ? -7.106 -7.694 12.804 1.00 76.06 189 PRO A O 1
ATOM 1500 N N . GLY A 1 190 ? -5.339 -6.383 13.287 1.00 65.38 190 GLY A N 1
ATOM 1501 C CA . GLY A 1 190 ? -4.644 -6.511 12.016 1.00 65.38 190 GLY A CA 1
ATOM 1502 C C . GLY A 1 190 ? -3.984 -7.863 11.830 1.00 65.38 190 GLY A C 1
ATOM 1503 O O . GLY A 1 190 ? -3.579 -8.517 12.782 1.00 65.38 190 GLY A O 1
ATOM 1504 N N . TYR A 1 191 ? -3.850 -8.239 10.562 1.00 50.84 191 TYR A N 1
ATOM 1505 C CA . TYR A 1 191 ? -3.113 -9.402 10.088 1.00 50.84 191 TYR A CA 1
ATOM 1506 C C . TYR A 1 191 ? -1.663 -9.367 10.617 1.00 50.84 191 TYR A C 1
ATOM 1508 O O . TYR A 1 191 ? -0.769 -8.828 9.967 1.00 50.84 191 TYR A O 1
ATOM 1516 N N . ALA A 1 192 ? -1.403 -9.929 11.799 1.00 50.06 192 ALA A N 1
ATOM 1517 C CA . ALA A 1 192 ? -0.069 -10.405 12.131 1.00 50.06 192 ALA A CA 1
ATOM 1518 C C . ALA A 1 192 ? 0.164 -11.598 11.201 1.00 50.06 192 ALA A C 1
ATOM 1520 O O . ALA A 1 192 ? -0.623 -12.541 11.196 1.00 50.06 192 ALA A O 1
ATOM 1521 N N . THR A 1 193 ? 1.185 -11.505 10.355 1.00 45.94 193 THR A N 1
ATOM 1522 C CA . THR A 1 193 ? 1.437 -12.265 9.115 1.00 45.94 193 THR A CA 1
ATOM 1523 C C . THR A 1 193 ? 1.420 -13.800 9.203 1.00 45.94 193 THR A C 1
ATOM 1525 O O . THR A 1 193 ? 1.709 -14.464 8.210 1.00 45.94 193 THR A O 1
ATOM 1528 N N . THR A 1 194 ? 1.089 -14.384 10.352 1.00 52.31 194 THR A N 1
ATOM 1529 C CA . THR A 1 194 ? 1.180 -15.818 10.630 1.00 52.31 194 THR A CA 1
ATOM 1530 C C . THR A 1 194 ? -0.046 -16.433 11.315 1.00 52.31 194 THR A C 1
ATOM 1532 O O . THR A 1 194 ? -0.139 -17.658 11.309 1.00 52.31 194 THR A O 1
ATOM 1535 N N . PHE A 1 195 ? -1.014 -15.663 11.840 1.00 52.50 195 PHE A N 1
ATOM 1536 C CA . PHE A 1 195 ? -2.120 -16.234 12.634 1.00 52.50 195 PHE A CA 1
ATOM 1537 C C . PHE A 1 195 ? -3.518 -15.801 12.158 1.00 52.50 195 PHE A C 1
ATOM 1539 O O . PHE A 1 195 ? -3.792 -14.635 11.881 1.00 52.50 195 PHE A O 1
ATOM 1546 N N . ARG A 1 196 ? -4.405 -16.796 12.015 1.00 58.44 196 ARG A N 1
ATOM 1547 C CA . ARG A 1 196 ? -5.709 -16.746 11.327 1.00 58.44 196 ARG A CA 1
ATOM 1548 C C . ARG A 1 196 ? -6.842 -16.254 12.239 1.00 58.44 196 ARG A C 1
ATOM 1550 O O . ARG A 1 196 ? -7.768 -17.013 12.513 1.00 58.44 196 ARG A O 1
ATOM 1557 N N . ALA A 1 197 ? -6.792 -15.018 12.725 1.00 57.31 197 ALA A N 1
ATOM 1558 C CA . ALA A 1 197 ? -7.964 -14.450 13.394 1.00 57.31 197 ALA A CA 1
ATOM 1559 C C . ALA A 1 197 ? -9.010 -14.023 12.342 1.00 57.31 197 ALA A C 1
ATOM 1561 O O . ALA A 1 197 ? -8.723 -13.190 11.487 1.00 57.31 197 ALA A O 1
ATOM 1562 N N . ASN A 1 198 ? -10.215 -14.603 12.390 1.00 66.50 198 ASN A N 1
ATOM 1563 C CA . ASN A 1 198 ? -11.345 -14.227 11.533 1.00 66.50 198 ASN A CA 1
ATOM 1564 C C . ASN A 1 198 ? -12.250 -13.241 12.285 1.00 66.50 198 ASN A C 1
ATOM 1566 O O . ASN A 1 198 ? -13.122 -13.679 13.026 1.00 66.50 198 ASN A O 1
ATOM 1570 N N . PHE A 1 199 ? -12.091 -11.929 12.113 1.00 72.19 199 PHE A N 1
ATOM 1571 C CA . PHE A 1 199 ? -13.128 -10.999 12.575 1.00 72.19 199 PHE A CA 1
ATOM 1572 C C . PHE A 1 199 ? -14.171 -10.833 11.483 1.00 72.19 199 PHE A C 1
ATOM 1574 O O . PHE A 1 199 ? -13.855 -10.342 10.401 1.00 72.19 199 PHE A O 1
ATOM 1581 N N . ILE A 1 200 ? -15.411 -11.237 11.756 1.00 76.56 200 ILE A N 1
ATOM 1582 C CA . ILE A 1 200 ? -16.524 -10.913 10.881 1.00 76.56 200 ILE A CA 1
ATOM 1583 C C . ILE A 1 200 ? -16.934 -9.464 11.141 1.00 76.56 200 ILE A C 1
ATOM 1585 O O . ILE A 1 200 ? -17.408 -9.151 12.224 1.00 76.56 200 ILE A O 1
ATOM 1589 N N . VAL A 1 201 ? -16.778 -8.571 10.172 1.00 80.12 201 VAL A N 1
ATOM 1590 C CA . VAL A 1 201 ? -17.234 -7.178 10.278 1.00 80.12 201 VAL A CA 1
ATOM 1591 C C . VAL A 1 201 ? -18.404 -6.970 9.326 1.00 80.12 201 VAL A C 1
ATOM 1593 O O . VAL A 1 201 ? -18.291 -7.228 8.125 1.00 80.12 201 VAL A O 1
ATOM 1596 N N . LYS A 1 202 ? -19.530 -6.503 9.863 1.00 83.38 202 LYS A N 1
ATOM 1597 C CA . LYS A 1 202 ? -20.763 -6.230 9.116 1.00 83.38 202 LYS A CA 1
ATOM 1598 C C . LYS A 1 202 ? -21.396 -4.901 9.533 1.00 83.38 202 LYS A C 1
ATOM 1600 O O . LYS A 1 202 ? -20.885 -4.217 10.417 1.00 83.38 202 LYS A O 1
ATOM 1605 N N . GLY A 1 203 ? -22.500 -4.553 8.884 1.00 85.31 203 GLY A N 1
ATOM 1606 C CA . GLY A 1 203 ? -23.282 -3.347 9.157 1.00 85.31 203 GLY A CA 1
ATOM 1607 C C . GLY A 1 203 ? -22.983 -2.208 8.182 1.00 85.31 203 GLY A C 1
ATOM 1608 O O . GLY A 1 203 ? -22.238 -2.379 7.206 1.00 85.31 203 GLY A O 1
ATOM 1609 N N . ASN A 1 204 ? -23.598 -1.050 8.417 1.00 86.00 204 ASN A N 1
ATOM 1610 C CA . ASN A 1 204 ? -23.442 0.134 7.582 1.00 86.00 204 ASN A CA 1
ATOM 1611 C C . ASN A 1 204 ? -22.484 1.147 8.232 1.00 86.00 204 ASN A C 1
ATOM 1613 O O . ASN A 1 204 ? -22.797 1.775 9.242 1.00 86.00 204 ASN A O 1
ATOM 1617 N N . ILE A 1 205 ? -21.316 1.357 7.617 1.00 86.44 205 ILE A N 1
ATOM 1618 C CA . ILE A 1 205 ? -20.303 2.287 8.132 1.00 86.44 205 ILE A CA 1
ATOM 1619 C C . ILE A 1 205 ? -20.752 3.752 8.089 1.00 86.44 205 ILE A C 1
ATOM 1621 O O . ILE A 1 205 ? -20.175 4.581 8.781 1.00 86.44 205 ILE A O 1
ATOM 1625 N N . SER A 1 206 ? -21.793 4.098 7.329 1.00 85.69 206 SER A N 1
ATOM 1626 C CA . SER A 1 206 ? -22.363 5.449 7.355 1.00 85.69 206 SER A CA 1
ATOM 1627 C C . SER A 1 206 ? -23.063 5.787 8.671 1.00 85.69 206 SER A C 1
ATOM 1629 O O . SER A 1 206 ? -23.287 6.965 8.936 1.00 85.69 206 SER A O 1
ATOM 1631 N N . ASN A 1 207 ? -23.396 4.782 9.488 1.00 85.75 207 ASN A N 1
ATOM 1632 C CA . ASN A 1 207 ? -24.132 4.956 10.742 1.00 85.75 207 ASN A CA 1
ATOM 1633 C C . ASN A 1 207 ? -23.229 5.200 11.964 1.00 85.75 207 ASN A C 1
ATOM 1635 O O . ASN A 1 207 ? -23.738 5.389 13.067 1.00 85.75 207 ASN A O 1
ATOM 1639 N N . ILE A 1 208 ? -21.904 5.195 11.799 1.00 88.06 208 ILE A N 1
ATOM 1640 C CA . ILE A 1 208 ? -20.973 5.413 12.916 1.00 88.06 208 ILE A CA 1
ATOM 1641 C C . ILE A 1 208 ? -21.049 6.861 13.444 1.00 88.06 208 ILE A C 1
ATOM 1643 O O . ILE A 1 208 ? -21.378 7.778 12.689 1.00 88.06 208 ILE A O 1
ATOM 1647 N N . PRO A 1 209 ? -20.706 7.109 14.720 1.00 90.12 209 PRO A N 1
ATOM 1648 C CA . PRO A 1 209 ? -20.712 8.449 15.305 1.00 90.12 209 PRO A CA 1
ATOM 1649 C C . PRO A 1 209 ? -19.671 9.377 14.661 1.00 90.12 209 PRO A C 1
ATOM 1651 O O . PRO A 1 209 ? -18.617 8.939 14.193 1.00 90.12 209 PRO A O 1
ATOM 1654 N N . ASN A 1 210 ? -19.938 10.687 14.705 1.00 91.94 210 ASN A N 1
ATOM 1655 C CA . ASN A 1 210 ? -19.051 11.723 14.154 1.00 91.94 210 ASN A CA 1
ATOM 1656 C C . ASN A 1 210 ? -17.733 11.914 14.916 1.00 91.94 210 ASN A C 1
ATOM 1658 O O . ASN A 1 210 ? -16.803 12.553 14.419 1.00 91.94 210 ASN A O 1
ATOM 1662 N N . THR A 1 211 ? -17.640 11.338 16.109 1.00 92.50 211 THR A N 1
ATOM 1663 C CA . THR A 1 211 ? -16.413 11.286 16.892 1.00 92.50 211 THR A CA 1
ATOM 1664 C C . THR A 1 211 ? -15.428 10.266 16.333 1.00 92.50 211 THR A C 1
ATOM 1666 O O . THR A 1 211 ? -14.229 10.463 16.516 1.00 92.50 211 THR A O 1
ATOM 1669 N N . LEU A 1 212 ? -15.895 9.227 15.620 1.00 92.06 212 LEU A N 1
ATOM 1670 C CA . LEU A 1 212 ? -15.067 8.100 15.179 1.00 92.06 212 LEU A CA 1
ATOM 1671 C C . LEU A 1 212 ? -14.185 8.503 13.997 1.00 92.06 212 LEU A C 1
ATOM 1673 O O . LEU A 1 212 ? -14.605 8.469 12.843 1.00 92.06 212 LEU A O 1
ATOM 1677 N N . LYS A 1 213 ? -12.944 8.893 14.299 1.00 93.62 213 LYS A N 1
ATOM 1678 C CA . LYS A 1 213 ? -11.961 9.402 13.328 1.00 93.62 213 LYS A CA 1
ATOM 1679 C C . LYS A 1 213 ? -11.018 8.320 12.817 1.00 93.62 213 LYS A C 1
ATOM 1681 O O . LYS A 1 213 ? -10.540 8.417 11.687 1.00 93.62 213 LYS A O 1
ATOM 1686 N N . ILE A 1 214 ? -10.731 7.321 13.650 1.00 92.62 214 ILE A N 1
ATOM 1687 C CA . ILE A 1 214 ? -9.787 6.244 13.351 1.00 92.62 214 ILE A CA 1
ATOM 1688 C C . ILE A 1 214 ? -10.548 4.927 13.291 1.00 92.62 214 ILE A C 1
ATOM 1690 O O . ILE A 1 214 ? -11.124 4.485 14.283 1.00 92.62 214 ILE A O 1
ATOM 1694 N N . ILE A 1 215 ? -10.519 4.295 12.123 1.00 91.06 215 ILE A N 1
ATOM 1695 C CA . ILE A 1 215 ? -11.124 2.991 11.882 1.00 91.06 215 ILE A CA 1
ATOM 1696 C C . ILE A 1 215 ? -10.043 2.078 11.321 1.00 91.06 215 ILE A C 1
ATOM 1698 O O . ILE A 1 215 ? -9.630 2.200 10.168 1.00 91.06 215 ILE A O 1
ATOM 1702 N N . ASN A 1 216 ? -9.575 1.155 12.146 1.00 89.88 216 ASN A N 1
ATOM 1703 C CA . ASN A 1 216 ? -8.697 0.074 11.743 1.00 89.88 216 ASN A CA 1
ATOM 1704 C C . ASN A 1 216 ? -9.456 -1.231 11.936 1.00 89.88 216 ASN A C 1
ATOM 1706 O O . ASN A 1 216 ? -9.662 -1.665 13.056 1.00 89.88 216 ASN A O 1
ATOM 1710 N N . LEU A 1 217 ? -9.909 -1.848 10.857 1.00 85.12 217 LEU A N 1
ATOM 1711 C CA . LEU A 1 217 ? -10.734 -3.053 10.921 1.00 85.12 217 LEU A CA 1
ATOM 1712 C C . LEU A 1 217 ? -9.927 -4.337 10.805 1.00 85.12 217 LEU A C 1
ATOM 1714 O O . LEU A 1 217 ? -10.501 -5.419 10.770 1.00 85.12 217 LEU A O 1
ATOM 1718 N N . GLY A 1 218 ? -8.604 -4.231 10.772 1.00 78.88 218 GLY A N 1
ATOM 1719 C CA . GLY A 1 218 ? -7.759 -5.399 10.829 1.00 78.88 218 GLY A CA 1
ATOM 1720 C C . GLY A 1 218 ? -7.856 -6.296 9.594 1.00 78.88 218 GLY A C 1
ATOM 1721 O O . GLY A 1 218 ? -8.311 -5.844 8.541 1.00 78.88 218 GLY A O 1
ATOM 1722 N N . GLY A 1 219 ? -7.378 -7.540 9.704 1.00 70.94 219 GLY A N 1
ATOM 1723 C CA . GLY A 1 219 ? -7.249 -8.476 8.584 1.00 70.94 219 GLY A CA 1
ATOM 1724 C C . GLY A 1 219 ? -8.187 -9.668 8.620 1.00 70.94 219 GLY A C 1
ATOM 1725 O O . GLY A 1 219 ? -8.391 -10.253 9.673 1.00 70.94 219 GLY A O 1
ATOM 1726 N N . ASP A 1 220 ? -8.686 -10.062 7.449 1.00 67.50 220 ASP A N 1
ATOM 1727 C CA . ASP A 1 220 ? -9.490 -11.279 7.299 1.00 67.50 220 ASP A CA 1
ATOM 1728 C C . ASP A 1 220 ? -8.697 -12.437 6.717 1.00 67.50 220 ASP A C 1
ATOM 1730 O O . ASP A 1 220 ? -7.788 -12.259 5.900 1.00 67.50 220 ASP A O 1
ATOM 1734 N N . ASN A 1 221 ? -9.125 -13.648 7.060 1.00 64.62 221 ASN A N 1
ATOM 1735 C CA . ASN A 1 221 ? -8.631 -14.858 6.436 1.00 64.62 221 ASN A CA 1
ATOM 1736 C C . ASN A 1 221 ? -9.090 -14.939 4.972 1.00 64.62 221 ASN A C 1
ATOM 1738 O O . ASN A 1 221 ? -10.289 -14.879 4.680 1.00 64.62 221 ASN A O 1
ATOM 1742 N N . PRO A 1 222 ? -8.157 -15.140 4.029 1.00 59.69 222 PRO A N 1
ATOM 1743 C CA . PRO A 1 222 ? -8.486 -15.255 2.623 1.00 59.69 222 PRO A CA 1
ATOM 1744 C C . PRO A 1 222 ? -9.283 -16.518 2.283 1.00 59.69 222 PRO A C 1
ATOM 1746 O O . PRO A 1 222 ? -9.682 -16.638 1.145 1.00 59.69 222 PRO A O 1
ATOM 1749 N N . ALA A 1 223 ? -9.524 -17.488 3.163 1.00 59.78 223 ALA A N 1
ATOM 1750 C CA . ALA A 1 223 ? -10.233 -18.699 2.749 1.00 59.78 223 ALA A CA 1
ATOM 1751 C C . ALA A 1 223 ? -11.763 -18.519 2.670 1.00 59.78 223 ALA A C 1
ATOM 1753 O O . ALA A 1 223 ? -12.316 -18.765 1.603 1.00 59.78 223 ALA A O 1
ATOM 1754 N N . ASN A 1 224 ? -12.449 -18.078 3.739 1.00 56.56 224 ASN A N 1
ATOM 1755 C CA . ASN A 1 224 ? -13.868 -18.450 3.925 1.00 56.56 224 ASN A CA 1
ATOM 1756 C C . ASN A 1 224 ? -14.821 -17.399 4.543 1.00 56.56 224 ASN A C 1
ATOM 1758 O O . ASN A 1 224 ? -15.988 -17.726 4.737 1.00 56.56 224 ASN A O 1
ATOM 1762 N N . THR A 1 225 ? -14.401 -16.168 4.854 1.00 57.97 225 THR A N 1
ATOM 1763 C CA . THR A 1 225 ? -15.303 -15.173 5.476 1.00 57.97 225 THR A CA 1
ATOM 1764 C C . THR A 1 225 ? -15.609 -14.020 4.525 1.00 57.97 225 THR A C 1
ATOM 1766 O O . THR A 1 225 ? -14.707 -13.304 4.094 1.00 57.97 225 THR A O 1
ATOM 1769 N N . THR A 1 226 ? -16.888 -13.834 4.187 1.00 59.69 226 THR A N 1
ATOM 1770 C CA . THR A 1 226 ? -17.372 -12.623 3.516 1.00 59.69 226 THR A CA 1
ATOM 1771 C C . THR A 1 226 ? -17.682 -11.574 4.568 1.00 59.69 226 THR A C 1
ATOM 1773 O O . THR A 1 226 ? -18.718 -11.637 5.228 1.00 59.69 226 THR A O 1
ATOM 1776 N N . ASN A 1 227 ? -16.789 -10.604 4.705 1.00 66.75 227 ASN A N 1
ATOM 1777 C CA . ASN A 1 227 ? -17.087 -9.393 5.443 1.00 66.75 227 ASN A CA 1
ATOM 1778 C C . ASN A 1 227 ? -17.711 -8.368 4.518 1.00 66.75 227 ASN A C 1
ATOM 1780 O O . ASN A 1 227 ? -17.141 -7.988 3.493 1.00 66.75 227 ASN A O 1
ATOM 1784 N N . SER A 1 228 ? -18.920 -7.961 4.872 1.00 67.44 228 SER A N 1
ATOM 1785 C CA . SER A 1 228 ? -19.731 -7.036 4.096 1.00 67.44 228 SER A CA 1
ATOM 1786 C C . SER A 1 228 ? -20.004 -5.825 4.968 1.00 67.44 228 SER A C 1
ATOM 1788 O O . SER A 1 228 ? -21.011 -5.755 5.671 1.00 67.44 228 SER A O 1
ATOM 1790 N N . VAL A 1 229 ? -19.067 -4.881 4.932 1.00 75.69 229 VAL A N 1
ATOM 1791 C CA . VAL A 1 229 ? -19.286 -3.531 5.446 1.00 75.69 229 VAL A CA 1
ATOM 1792 C C . VAL A 1 229 ? -19.909 -2.734 4.311 1.00 75.69 229 VAL A C 1
ATOM 1794 O O . VAL A 1 229 ? -19.286 -2.525 3.273 1.00 75.69 229 VAL A O 1
ATOM 1797 N N . SER A 1 230 ? -21.157 -2.328 4.489 1.00 77.50 230 SER A N 1
ATOM 1798 C CA . SER A 1 230 ? -21.885 -1.528 3.503 1.00 77.50 230 SER A CA 1
ATOM 1799 C C . SER A 1 230 ? -21.815 -0.040 3.844 1.00 77.50 230 SER A C 1
ATOM 1801 O O . SER A 1 230 ? -21.403 0.332 4.942 1.00 77.50 230 SER A O 1
ATOM 1803 N N . GLY A 1 231 ? -22.236 0.810 2.909 1.00 76.62 231 GLY A N 1
ATOM 1804 C CA . GLY A 1 231 ? -22.353 2.248 3.129 1.00 76.62 231 GLY A CA 1
ATOM 1805 C C . GLY A 1 231 ? -21.100 3.042 2.797 1.00 76.62 231 GLY A C 1
ATOM 1806 O O . GLY A 1 231 ? -20.068 2.510 2.419 1.00 76.62 231 GLY A O 1
ATOM 1807 N N . VAL A 1 232 ? -21.225 4.355 2.905 1.00 78.88 232 VAL A N 1
ATOM 1808 C CA . VAL A 1 232 ? -20.198 5.353 2.617 1.00 78.88 232 VAL A CA 1
ATOM 1809 C C . VAL A 1 232 ? -19.376 5.621 3.874 1.00 78.88 232 VAL A C 1
ATOM 1811 O O . VAL A 1 232 ? -19.953 5.938 4.916 1.00 78.88 232 VAL A O 1
ATOM 1814 N N . ILE A 1 233 ? -18.046 5.530 3.772 1.00 82.94 233 ILE A N 1
ATOM 1815 C CA . ILE A 1 233 ? -17.131 5.935 4.850 1.00 82.94 233 ILE A CA 1
ATOM 1816 C C . ILE A 1 233 ? -17.386 7.420 5.151 1.00 82.94 233 ILE A C 1
ATOM 1818 O O . ILE A 1 233 ? -17.232 8.242 4.242 1.00 82.94 233 ILE A O 1
ATOM 1822 N N . PRO A 1 234 ? -17.788 7.782 6.382 1.00 85.69 234 PRO A N 1
ATOM 1823 C CA . PRO A 1 234 ? -18.162 9.153 6.680 1.00 85.69 234 PRO A CA 1
ATOM 1824 C C . PRO A 1 234 ? -17.028 10.149 6.549 1.00 85.69 234 PRO A C 1
ATOM 1826 O O . PRO A 1 234 ? -15.847 9.836 6.713 1.00 85.69 234 PRO A O 1
ATOM 1829 N N . ASN A 1 235 ? -17.414 11.401 6.331 1.00 83.81 235 ASN A N 1
ATOM 1830 C CA . ASN A 1 235 ? -16.454 12.428 5.995 1.00 83.81 235 ASN A CA 1
ATOM 1831 C C . ASN A 1 235 ? -15.552 12.838 7.191 1.00 83.81 235 ASN A C 1
ATOM 1833 O O . ASN A 1 235 ? -14.475 13.387 7.009 1.00 83.81 235 ASN A O 1
ATOM 1837 N N . TRP A 1 236 ? -15.914 12.561 8.436 1.00 88.31 236 TRP A N 1
A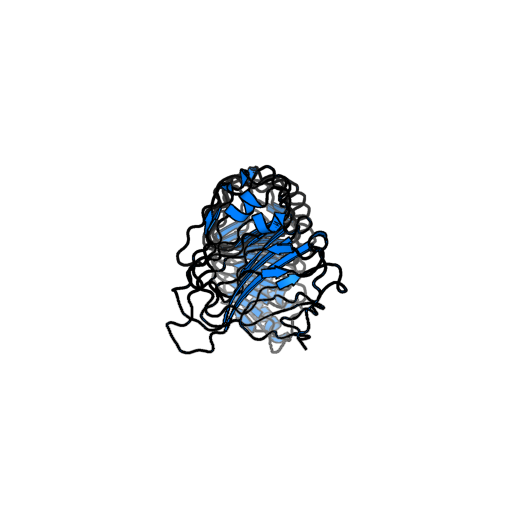TOM 1838 C CA . TRP A 1 236 ? -15.065 12.879 9.594 1.00 88.31 236 TRP A CA 1
ATOM 1839 C C . TRP A 1 236 ? -13.948 11.853 9.852 1.00 88.31 236 TRP A C 1
ATOM 1841 O O . TRP A 1 236 ? -13.087 12.101 10.697 1.00 88.31 236 TRP A O 1
ATOM 1851 N N . VAL A 1 237 ? -13.926 10.725 9.134 1.00 89.75 237 VAL A N 1
ATOM 1852 C CA . VAL A 1 237 ? -12.888 9.693 9.275 1.00 89.75 237 VAL A CA 1
ATOM 1853 C C . VAL A 1 237 ? -11.573 10.185 8.658 1.00 89.75 237 VAL A C 1
ATOM 1855 O O . VAL A 1 237 ? -11.513 10.512 7.474 1.00 89.75 237 VAL A O 1
ATOM 1858 N N . THR A 1 238 ? -10.501 10.225 9.454 1.00 91.81 238 THR A N 1
ATOM 1859 C CA . THR A 1 238 ? -9.162 10.673 9.023 1.00 91.81 238 THR A CA 1
ATOM 1860 C C . THR A 1 238 ? -8.201 9.514 8.764 1.00 91.81 238 THR A C 1
ATOM 1862 O O . THR A 1 238 ? -7.245 9.665 7.999 1.00 91.81 238 THR A O 1
ATOM 1865 N N . TYR A 1 239 ? -8.463 8.350 9.362 1.00 91.62 239 TYR A N 1
ATOM 1866 C CA . TYR A 1 239 ? -7.695 7.124 9.175 1.00 91.62 239 TYR A CA 1
ATOM 1867 C C . TYR A 1 239 ? -8.650 5.962 8.912 1.00 91.62 239 TYR A C 1
ATOM 1869 O O . TYR A 1 239 ? -9.457 5.613 9.777 1.00 91.62 239 TYR A O 1
ATOM 1877 N N . PHE A 1 240 ? -8.525 5.340 7.740 1.00 89.88 240 PHE A N 1
ATOM 1878 C CA . PHE A 1 240 ? -9.263 4.131 7.399 1.00 89.88 240 PHE A CA 1
ATOM 1879 C C . PHE A 1 240 ? -8.305 3.036 6.928 1.00 89.88 240 PHE A C 1
ATOM 1881 O O . PHE A 1 240 ? -7.618 3.172 5.911 1.00 89.88 240 PHE A O 1
ATOM 1888 N N . SER A 1 241 ? -8.280 1.933 7.669 1.00 88.12 241 SER A N 1
ATOM 1889 C CA . SER A 1 241 ? -7.520 0.735 7.336 1.00 88.12 241 SER A CA 1
ATOM 1890 C C . SER A 1 241 ? -8.431 -0.485 7.352 1.00 88.12 241 SER A C 1
ATOM 1892 O O . SER A 1 241 ? -9.082 -0.779 8.358 1.00 88.12 241 SER A O 1
ATOM 1894 N N . ARG A 1 242 ? -8.445 -1.226 6.245 1.00 83.75 242 ARG A N 1
ATOM 1895 C CA . ARG A 1 242 ? -9.042 -2.555 6.155 1.00 83.75 242 ARG A CA 1
ATOM 1896 C C . ARG A 1 242 ? -8.091 -3.503 5.449 1.00 83.75 242 ARG A C 1
ATOM 1898 O O . ARG A 1 242 ? -7.619 -3.214 4.356 1.00 83.75 242 ARG A O 1
ATOM 1905 N N . LEU A 1 243 ? -7.842 -4.660 6.044 1.00 77.94 243 LEU A N 1
ATOM 1906 C CA . LEU A 1 243 ? -7.044 -5.725 5.451 1.00 77.94 243 LEU A CA 1
ATOM 1907 C C . LEU A 1 243 ? -7.946 -6.961 5.231 1.00 77.94 243 LEU A C 1
ATOM 1909 O O . LEU A 1 243 ? -8.884 -7.206 5.986 1.00 77.94 243 LEU A O 1
ATOM 1913 N N . GLY A 1 244 ? -7.671 -7.768 4.208 1.00 73.31 244 GLY A N 1
ATOM 1914 C CA . GLY A 1 244 ? -8.397 -9.017 3.935 1.00 73.31 244 GLY A CA 1
ATOM 1915 C C . GLY A 1 244 ? -9.507 -8.922 2.876 1.00 73.31 244 GLY A C 1
ATOM 1916 O O . GLY A 1 244 ? -9.566 -8.000 2.071 1.00 73.31 244 GLY A O 1
ATOM 1917 N N . ARG A 1 245 ? -10.369 -9.939 2.785 1.00 66.62 245 ARG A N 1
ATOM 1918 C CA . ARG A 1 245 ? -11.429 -10.015 1.760 1.00 66.62 245 ARG A CA 1
ATOM 1919 C C . ARG A 1 245 ? -12.702 -9.309 2.238 1.00 66.62 245 ARG A C 1
ATOM 1921 O O . ARG A 1 245 ? -13.502 -9.928 2.931 1.00 66.62 245 ARG A O 1
ATOM 1928 N N . ASN A 1 246 ? -12.928 -8.058 1.832 1.00 63.56 246 ASN A N 1
ATOM 1929 C CA . ASN A 1 246 ? -14.139 -7.326 2.211 1.00 63.56 246 ASN A CA 1
ATOM 1930 C C . ASN A 1 246 ? -14.891 -6.790 1.021 1.00 63.56 246 ASN A C 1
ATOM 1932 O O . ASN A 1 246 ? -14.348 -6.055 0.216 1.00 63.56 246 ASN A O 1
ATOM 1936 N N . THR A 1 247 ? -16.197 -6.993 0.978 1.00 61.31 247 THR A N 1
ATOM 1937 C CA . THR A 1 247 ? -17.014 -6.208 0.055 1.00 61.31 247 THR A CA 1
ATOM 1938 C C . THR A 1 247 ? -17.354 -4.881 0.728 1.00 61.31 247 THR A C 1
ATOM 1940 O O . THR A 1 247 ? -18.393 -4.771 1.368 1.00 61.31 247 THR A O 1
ATOM 1943 N N . ILE A 1 248 ? -16.467 -3.886 0.613 1.00 64.75 248 ILE A N 1
ATOM 1944 C CA . ILE A 1 248 ? -16.806 -2.493 0.931 1.00 64.75 248 ILE A CA 1
ATOM 1945 C C . ILE A 1 248 ? -17.555 -1.923 -0.272 1.00 64.75 248 ILE A C 1
ATOM 1947 O O . ILE A 1 248 ? -16.938 -1.312 -1.137 1.00 64.75 248 ILE A O 1
ATOM 1951 N N . THR A 1 249 ? -18.873 -2.120 -0.354 1.00 61.31 249 THR A N 1
ATOM 1952 C CA . THR A 1 249 ? -19.714 -1.428 -1.350 1.00 61.31 249 THR A CA 1
ATOM 1953 C C . THR A 1 249 ? -19.981 0.007 -0.889 1.00 61.31 249 THR A C 1
ATOM 1955 O O . THR A 1 249 ? -21.118 0.391 -0.607 1.00 61.31 249 THR A O 1
ATOM 1958 N N . ALA A 1 250 ? -18.917 0.786 -0.728 1.00 56.09 250 ALA A N 1
ATOM 1959 C CA . ALA A 1 250 ? -18.995 2.216 -0.484 1.00 56.09 250 ALA A CA 1
ATOM 1960 C C . ALA A 1 250 ? -18.827 2.937 -1.812 1.00 56.09 250 ALA A C 1
ATOM 1962 O O . ALA A 1 250 ? -17.945 2.576 -2.587 1.00 56.09 250 ALA A O 1
ATOM 1963 N N . ASN A 1 251 ? -19.611 3.988 -2.047 1.00 62.44 251 ASN A N 1
ATOM 1964 C CA . ASN A 1 251 ? -19.186 5.009 -2.990 1.00 62.44 251 ASN A CA 1
ATOM 1965 C C . ASN A 1 251 ? -18.063 5.815 -2.317 1.00 62.44 251 ASN A C 1
ATOM 1967 O O . ASN A 1 251 ? -18.309 6.528 -1.340 1.00 62.44 251 ASN A O 1
ATOM 1971 N N . VAL A 1 252 ? -16.832 5.701 -2.816 1.00 62.91 252 VAL A N 1
ATOM 1972 C CA . VAL A 1 252 ? -15.689 6.497 -2.327 1.00 62.91 252 VAL A CA 1
ATOM 1973 C C . VAL A 1 252 ? -15.855 8.003 -2.571 1.00 62.91 252 VAL A C 1
ATOM 1975 O O . VAL A 1 252 ? -15.116 8.800 -1.999 1.00 62.91 252 VAL A O 1
ATOM 1978 N N . GLU A 1 253 ? -16.871 8.420 -3.330 1.00 61.84 253 GLU A N 1
ATOM 1979 C CA . GLU A 1 253 ? -17.267 9.824 -3.476 1.00 61.84 253 GLU A CA 1
ATOM 1980 C C . GLU A 1 253 ? -17.657 10.479 -2.143 1.00 61.84 253 GLU A C 1
ATOM 1982 O O . GLU A 1 253 ? -17.673 11.704 -2.035 1.00 61.84 253 GLU A O 1
ATOM 1987 N N . GLY A 1 254 ? -17.979 9.703 -1.106 1.00 61.59 254 GLY A N 1
ATOM 1988 C CA . GLY A 1 254 ? -18.217 10.256 0.227 1.00 61.59 254 GLY A CA 1
ATOM 1989 C C . GLY A 1 254 ? -16.992 10.335 1.134 1.00 61.59 254 GLY A C 1
ATOM 1990 O O . GLY A 1 254 ? -17.104 10.909 2.217 1.00 61.59 254 GLY A O 1
ATOM 1991 N N . LEU A 1 255 ? -15.832 9.829 0.702 1.00 68.69 255 LEU A N 1
ATOM 1992 C CA . LEU A 1 255 ? -14.600 10.055 1.447 1.00 68.69 255 LEU A CA 1
ATOM 1993 C C . LEU A 1 255 ? -14.260 11.554 1.461 1.00 68.69 255 LEU A C 1
ATOM 1995 O O . LEU A 1 255 ? -14.428 12.254 0.460 1.00 68.69 255 LEU A O 1
ATOM 1999 N N . ASN A 1 256 ? -13.817 12.052 2.615 1.00 73.00 256 ASN A N 1
ATOM 2000 C CA . ASN A 1 256 ? -13.524 13.471 2.811 1.00 73.00 256 ASN A CA 1
ATOM 2001 C C . ASN A 1 256 ? -12.133 13.841 2.322 1.00 73.00 256 ASN A C 1
ATOM 2003 O O . ASN A 1 256 ? -11.180 13.069 2.438 1.00 73.00 256 ASN A O 1
ATOM 2007 N N . ASP A 1 257 ? -12.023 15.112 1.968 1.00 80.62 257 ASP A N 1
ATOM 2008 C CA . ASP A 1 257 ? -10.796 15.882 1.923 1.00 80.62 257 ASP A CA 1
ATOM 2009 C C . ASP A 1 257 ? -9.884 15.712 3.158 1.00 80.62 257 ASP A C 1
ATOM 2011 O O . ASP A 1 257 ? -8.667 15.844 3.039 1.00 80.62 257 ASP A O 1
ATOM 2015 N N . ASN A 1 258 ? -10.445 15.368 4.324 1.00 83.50 258 ASN A N 1
ATOM 2016 C CA . ASN A 1 258 ? -9.728 15.142 5.582 1.00 83.50 258 ASN A CA 1
ATOM 2017 C C . ASN A 1 258 ? -9.035 13.774 5.716 1.00 83.50 258 ASN A C 1
ATOM 2019 O O . ASN A 1 258 ? -8.300 13.569 6.687 1.00 83.50 258 ASN A O 1
ATOM 2023 N N . LEU A 1 259 ? -9.276 12.826 4.806 1.00 87.31 259 LEU A N 1
ATOM 2024 C CA . LEU A 1 259 ? -8.675 11.496 4.894 1.00 87.31 259 LEU A CA 1
ATOM 2025 C C . LEU A 1 259 ? -7.158 11.595 4.694 1.00 87.31 259 LEU A C 1
ATOM 2027 O O . LEU A 1 259 ? -6.693 11.992 3.630 1.00 87.31 259 LEU A O 1
ATOM 2031 N N . GLN A 1 260 ? -6.388 11.209 5.710 1.00 92.00 260 GLN A N 1
ATOM 2032 C CA . GLN A 1 260 ? -4.923 11.248 5.678 1.00 92.00 260 GLN A CA 1
ATOM 2033 C C . GLN A 1 260 ? -4.329 9.902 5.259 1.00 92.00 260 GLN A C 1
ATOM 2035 O O . GLN A 1 260 ? -3.343 9.852 4.521 1.00 92.00 260 GLN A O 1
ATOM 2040 N N . TYR A 1 261 ? -4.959 8.809 5.694 1.00 89.88 261 TYR A N 1
ATOM 2041 C CA . TYR A 1 261 ? -4.477 7.450 5.473 1.00 89.88 261 TYR A CA 1
ATOM 2042 C C . TYR A 1 261 ? -5.609 6.566 4.958 1.00 89.88 261 TYR A C 1
ATOM 2044 O O . TYR A 1 261 ? -6.614 6.376 5.648 1.00 89.88 261 TYR A O 1
ATOM 2052 N N . LEU A 1 262 ? -5.410 5.997 3.768 1.00 89.25 262 LEU A N 1
ATOM 2053 C CA . LEU A 1 262 ? -6.265 4.958 3.208 1.00 89.25 262 LEU A CA 1
ATOM 2054 C C . LEU A 1 262 ? -5.432 3.705 2.959 1.00 89.25 262 LEU A C 1
ATOM 2056 O O . LEU A 1 262 ? -4.529 3.710 2.123 1.00 89.25 262 LEU A O 1
ATOM 2060 N N . THR A 1 263 ? -5.739 2.625 3.673 1.00 88.19 263 THR A N 1
ATOM 2061 C CA . THR A 1 263 ? -5.167 1.301 3.404 1.00 88.19 263 THR A CA 1
ATOM 2062 C C . THR A 1 263 ? -6.282 0.283 3.225 1.00 88.19 263 THR A C 1
ATOM 2064 O O . THR A 1 263 ? -7.042 0.027 4.151 1.00 88.19 263 THR A O 1
ATOM 2067 N N . VAL A 1 264 ? -6.387 -0.304 2.035 1.00 84.69 264 VAL A N 1
ATOM 2068 C CA . VAL A 1 264 ? -7.380 -1.333 1.710 1.00 84.69 264 VAL A CA 1
ATOM 2069 C C . VAL A 1 264 ? -6.661 -2.510 1.061 1.00 84.69 264 VAL A C 1
ATOM 2071 O O . VAL A 1 264 ? -6.305 -2.451 -0.110 1.00 84.69 264 VAL A O 1
ATOM 2074 N N . LEU A 1 265 ? -6.392 -3.571 1.820 1.00 82.69 265 LEU A N 1
ATOM 2075 C CA . LEU A 1 265 ? -5.701 -4.770 1.329 1.00 82.69 265 LEU A CA 1
ATOM 2076 C C . LEU A 1 265 ? -6.682 -5.932 1.152 1.00 82.69 265 LEU A C 1
ATOM 2078 O O . LEU A 1 265 ? -7.627 -6.043 1.920 1.00 82.69 265 LEU A O 1
ATOM 2082 N N . GLY A 1 266 ? -6.409 -6.837 0.212 1.00 77.44 266 GLY A N 1
ATOM 2083 C CA . GLY A 1 266 ? -7.188 -8.045 -0.076 1.00 77.44 266 GLY A CA 1
ATOM 2084 C C . GLY A 1 266 ? -8.241 -7.859 -1.176 1.00 77.44 266 GLY A C 1
ATOM 2085 O O . GLY A 1 266 ? -8.021 -7.115 -2.125 1.00 77.44 266 GLY A O 1
ATOM 2086 N N . ASN A 1 267 ? -9.347 -8.604 -1.129 1.00 73.75 267 ASN A N 1
ATOM 2087 C CA . ASN A 1 267 ? -10.340 -8.594 -2.213 1.00 73.75 267 ASN A CA 1
ATOM 2088 C C . ASN A 1 267 ? -11.482 -7.624 -1.881 1.00 73.75 267 ASN A C 1
ATOM 2090 O O . ASN A 1 267 ? -12.394 -8.052 -1.171 1.00 73.75 267 ASN A O 1
ATOM 2094 N N . ASN A 1 268 ? -11.439 -6.366 -2.357 1.00 71.19 268 ASN A N 1
ATOM 2095 C CA . ASN A 1 268 ? -12.449 -5.356 -2.005 1.00 71.19 268 ASN A CA 1
ATOM 2096 C C . ASN A 1 268 ? -13.143 -4.600 -3.156 1.00 71.19 268 ASN A C 1
ATOM 2098 O O . ASN A 1 268 ? -12.524 -4.025 -4.038 1.00 71.19 268 ASN A O 1
ATOM 2102 N N . GLY A 1 269 ? -14.473 -4.512 -3.136 1.00 68.94 269 GLY A N 1
ATOM 2103 C CA . GLY A 1 269 ? -15.248 -3.820 -4.181 1.00 68.94 269 GLY A CA 1
ATOM 2104 C C . GLY A 1 269 ? -15.376 -2.299 -4.005 1.00 68.94 269 GLY A C 1
ATOM 2105 O O . GLY A 1 269 ? -16.487 -1.834 -3.797 1.00 68.94 269 GLY A O 1
ATOM 2106 N N . LEU A 1 270 ? -14.291 -1.521 -4.101 1.00 69.69 270 LEU A N 1
ATOM 2107 C CA . LEU A 1 270 ? -14.310 -0.050 -3.947 1.00 69.69 270 LEU A CA 1
ATOM 2108 C C . LEU A 1 270 ? -14.882 0.711 -5.167 1.00 69.69 270 LEU A C 1
ATOM 2110 O O . LEU A 1 270 ? -14.151 1.273 -5.975 1.00 69.69 270 LEU A O 1
ATOM 2114 N N . SER A 1 271 ? -16.196 0.794 -5.317 1.00 64.94 271 SER A N 1
ATOM 2115 C CA . SER A 1 271 ? -16.806 1.542 -6.431 1.00 64.94 271 SER A CA 1
ATOM 2116 C C . SER A 1 271 ? -16.886 3.065 -6.209 1.00 64.94 271 SER A C 1
ATOM 2118 O O . SER A 1 271 ? -17.000 3.525 -5.077 1.00 64.94 271 SER A O 1
ATOM 2120 N N . GLY A 1 272 ? -16.944 3.847 -7.293 1.00 60.44 272 GLY A N 1
ATOM 2121 C CA . GLY A 1 272 ? -17.340 5.261 -7.264 1.00 60.44 272 GLY A CA 1
ATOM 2122 C C . GLY A 1 272 ? -16.202 6.276 -7.407 1.00 60.44 272 GLY A C 1
ATOM 2123 O O . GLY A 1 272 ? -15.033 5.956 -7.235 1.00 60.44 272 GLY A O 1
ATOM 2124 N N . ASN A 1 273 ? -16.538 7.524 -7.742 1.00 61.84 273 ASN A N 1
ATOM 2125 C CA . ASN A 1 273 ? -15.534 8.548 -8.038 1.00 61.84 273 ASN A CA 1
ATOM 2126 C C . ASN A 1 273 ? -14.697 8.870 -6.798 1.00 61.84 273 ASN A C 1
ATOM 2128 O O . ASN A 1 273 ? -15.226 9.366 -5.804 1.00 61.84 273 ASN A O 1
ATOM 2132 N N . LEU A 1 274 ? -13.384 8.660 -6.871 1.00 65.44 274 LEU A N 1
ATOM 2133 C CA . LEU A 1 274 ? -12.472 9.140 -5.841 1.00 65.44 274 LEU A CA 1
ATOM 2134 C C . LEU A 1 274 ? -12.531 10.676 -5.809 1.00 65.44 274 LEU A C 1
ATOM 2136 O O . LEU A 1 274 ? -12.066 11.359 -6.726 1.00 65.44 274 LEU A O 1
ATOM 2140 N N . LYS A 1 275 ? -13.125 11.243 -4.752 1.00 66.75 275 LYS A N 1
ATOM 2141 C CA . LYS A 1 275 ? -13.033 12.686 -4.507 1.00 66.75 275 LYS A CA 1
ATOM 2142 C C . LYS A 1 275 ? -11.572 13.101 -4.318 1.00 66.75 275 LYS A C 1
ATOM 2144 O O . LYS A 1 275 ? -10.662 12.280 -4.244 1.00 66.75 275 LYS A O 1
ATOM 2149 N N . SER A 1 276 ? -11.348 14.413 -4.313 1.00 66.12 276 SER A N 1
ATOM 2150 C CA . SER A 1 276 ? -10.036 14.955 -3.976 1.00 66.12 276 SER A CA 1
ATOM 2151 C C . SER A 1 276 ? -9.663 14.438 -2.594 1.00 66.12 276 SER A C 1
ATOM 2153 O O . SER A 1 276 ? -10.500 14.439 -1.701 1.00 66.12 276 SER A O 1
ATOM 2155 N N . PHE A 1 277 ? -8.416 14.014 -2.417 1.00 78.75 277 PHE A N 1
ATOM 2156 C CA . PHE A 1 277 ? -7.878 13.743 -1.088 1.00 78.75 277 PHE A CA 1
ATOM 2157 C C . PHE A 1 277 ? -6.729 14.712 -0.816 1.00 78.75 277 PHE A C 1
ATOM 2159 O O . PHE A 1 277 ? -5.566 14.300 -0.807 1.00 78.75 277 PHE A O 1
ATOM 2166 N N . PRO A 1 278 ? -7.009 16.022 -0.658 1.00 82.06 278 PRO A N 1
ATOM 2167 C CA . PRO A 1 278 ? -5.988 17.023 -0.395 1.00 82.06 278 PRO A CA 1
ATOM 2168 C C . PRO A 1 278 ? -5.096 16.670 0.791 1.00 82.06 278 PRO A C 1
ATOM 2170 O O . PRO A 1 278 ? -3.914 16.995 0.734 1.00 82.06 278 PRO A O 1
ATOM 2173 N N . LEU A 1 279 ? -5.615 15.988 1.821 1.00 88.44 279 LEU A N 1
ATOM 2174 C CA . LEU A 1 279 ? -4.826 15.617 2.996 1.00 88.44 279 LEU A CA 1
ATOM 2175 C C . LEU A 1 279 ? -4.239 14.200 2.972 1.00 88.44 279 LEU A C 1
ATOM 2177 O O . LEU A 1 279 ? -3.488 13.860 3.887 1.00 88.44 279 LEU A O 1
ATOM 2181 N N . CYS A 1 280 ? -4.530 13.381 1.957 1.00 89.62 280 CYS A N 1
ATOM 2182 C CA . CYS A 1 280 ? -4.051 12.001 1.935 1.00 89.62 280 CYS A CA 1
ATOM 2183 C C . CYS A 1 280 ? -2.545 11.9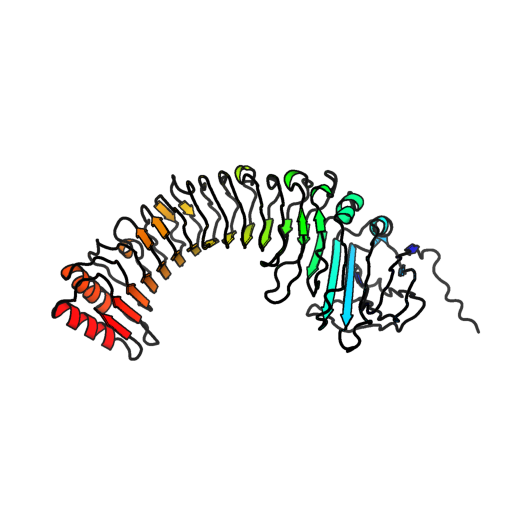64 1.699 1.00 89.62 280 CYS A C 1
ATOM 2185 O O . CYS A 1 280 ? -2.066 12.390 0.651 1.00 89.62 280 CYS A O 1
ATOM 2187 N N . THR A 1 281 ? -1.807 11.436 2.674 1.00 93.06 281 THR A N 1
ATOM 2188 C CA . THR A 1 281 ? -0.359 11.217 2.590 1.00 93.06 281 THR A CA 1
ATOM 2189 C C . THR A 1 281 ? -0.043 9.808 2.098 1.00 93.06 281 THR A C 1
ATOM 2191 O O . THR A 1 281 ? 0.929 9.613 1.370 1.00 93.06 281 THR A O 1
ATOM 2194 N N . THR A 1 282 ? -0.891 8.831 2.438 1.00 91.69 282 THR A N 1
ATOM 2195 C CA . THR A 1 282 ? -0.734 7.423 2.052 1.00 91.69 282 THR A CA 1
ATOM 2196 C C . THR A 1 282 ? -2.018 6.879 1.436 1.00 91.69 282 THR A C 1
ATOM 2198 O O . THR A 1 282 ? -3.034 6.752 2.124 1.00 91.69 282 THR A O 1
ATOM 2201 N N . PHE A 1 283 ? -1.938 6.498 0.160 1.00 89.88 283 PHE A N 1
ATOM 2202 C CA . PHE A 1 283 ? -3.003 5.819 -0.573 1.00 89.88 283 PHE A CA 1
ATOM 2203 C C . PHE A 1 283 ? -2.517 4.421 -0.953 1.00 89.88 283 PHE A C 1
ATOM 2205 O O . PHE A 1 283 ? -1.673 4.277 -1.837 1.00 89.88 283 PHE A O 1
ATOM 2212 N N . ASN A 1 284 ? -3.010 3.388 -0.273 1.00 89.12 284 ASN A N 1
ATOM 2213 C CA . ASN A 1 284 ? -2.555 2.017 -0.473 1.00 89.12 284 ASN A CA 1
ATOM 2214 C C . ASN A 1 284 ? -3.732 1.056 -0.659 1.00 89.12 284 ASN A C 1
ATOM 2216 O O . ASN A 1 284 ? -4.367 0.647 0.309 1.00 89.12 284 ASN A O 1
ATOM 2220 N N . VAL A 1 285 ? -4.001 0.653 -1.897 1.00 85.44 285 VAL A N 1
ATOM 2221 C CA . VAL A 1 285 ? -5.031 -0.337 -2.219 1.00 85.44 285 VAL A CA 1
ATOM 2222 C C . VAL A 1 285 ? -4.374 -1.569 -2.829 1.00 85.44 285 VAL A C 1
ATOM 2224 O O . VAL A 1 285 ? -3.802 -1.488 -3.910 1.00 85.44 285 VAL A O 1
ATOM 2227 N N . GLN A 1 286 ? -4.435 -2.721 -2.161 1.00 83.62 286 GLN A N 1
ATOM 2228 C CA . GLN A 1 286 ? -3.804 -3.955 -2.641 1.00 83.62 286 GLN A CA 1
ATOM 2229 C C . GLN A 1 286 ? -4.755 -5.156 -2.650 1.00 83.62 286 GLN A C 1
ATOM 2231 O O . GLN A 1 286 ? -5.687 -5.202 -1.861 1.00 83.62 286 GLN A O 1
ATOM 2236 N N . GLY A 1 287 ? -4.504 -6.160 -3.492 1.00 79.06 287 GLY A N 1
ATOM 2237 C CA . GLY A 1 287 ? -5.350 -7.352 -3.672 1.00 79.06 287 GLY A CA 1
ATOM 2238 C C . GLY A 1 287 ? -6.463 -7.149 -4.712 1.00 79.06 287 GLY A C 1
ATOM 2239 O O . GLY A 1 287 ? -6.416 -6.172 -5.456 1.00 79.06 287 GLY A O 1
ATOM 2240 N N . ASN A 1 288 ? -7.427 -8.072 -4.854 1.00 75.19 288 ASN A N 1
ATOM 2241 C CA . ASN A 1 288 ? -8.455 -8.005 -5.912 1.00 75.19 288 ASN A CA 1
ATOM 2242 C C . ASN A 1 288 ? -9.530 -6.974 -5.596 1.00 75.19 288 ASN A C 1
ATOM 2244 O O . ASN A 1 288 ? -10.632 -7.330 -5.174 1.00 75.19 288 ASN A O 1
ATOM 2248 N N . ASN A 1 289 ? -9.195 -5.704 -5.791 1.00 73.56 289 ASN A N 1
ATOM 2249 C CA . ASN A 1 289 ? -10.150 -4.630 -5.634 1.00 73.56 289 ASN A CA 1
ATOM 2250 C C . ASN A 1 289 ? -10.806 -4.282 -6.969 1.00 73.56 289 ASN A C 1
ATOM 2252 O O . ASN A 1 289 ? -10.352 -4.710 -8.017 1.00 73.56 289 ASN A O 1
ATOM 2256 N N . THR A 1 290 ? -11.894 -3.531 -6.972 1.00 71.81 290 THR A N 1
ATOM 2257 C CA . THR A 1 290 ? -12.390 -2.856 -8.181 1.00 71.81 290 THR A CA 1
ATOM 2258 C C . THR A 1 290 ? -12.488 -1.393 -7.819 1.00 71.81 290 THR A C 1
ATOM 2260 O O . THR A 1 290 ? -13.243 -1.100 -6.907 1.00 71.81 290 THR A O 1
ATOM 2263 N N . ILE A 1 291 ? -11.712 -0.515 -8.466 1.00 70.56 291 ILE A N 1
ATOM 2264 C CA . ILE A 1 291 ? -11.763 0.939 -8.247 1.00 70.56 291 ILE A CA 1
ATOM 2265 C C . ILE A 1 291 ? -12.195 1.593 -9.553 1.00 70.56 291 ILE A C 1
ATOM 2267 O O . ILE A 1 291 ? -11.482 1.524 -10.541 1.00 70.56 291 ILE A O 1
ATOM 2271 N N . SER A 1 292 ? -13.347 2.248 -9.580 1.00 69.00 292 SER A N 1
ATOM 2272 C CA . SER A 1 292 ? -13.874 2.867 -10.806 1.00 69.00 292 SER A CA 1
ATOM 2273 C C . SER A 1 292 ? -14.124 4.355 -10.605 1.00 69.00 292 SER A C 1
ATOM 2275 O O . SER A 1 292 ? -14.555 4.734 -9.532 1.00 69.00 292 SER A O 1
ATOM 2277 N N . GLY A 1 293 ? -13.909 5.186 -11.629 1.00 67.06 293 GLY A N 1
ATOM 2278 C CA . GLY A 1 293 ? -14.139 6.642 -11.578 1.00 67.06 293 GLY A CA 1
ATOM 2279 C C . GLY A 1 293 ? -12.866 7.460 -11.346 1.00 67.06 293 GLY A C 1
ATOM 2280 O O . GLY A 1 293 ? -11.860 6.895 -10.944 1.00 67.06 293 GLY A O 1
ATOM 2281 N N . THR A 1 294 ? -12.898 8.772 -11.613 1.00 69.44 294 THR A N 1
ATOM 2282 C CA . THR A 1 294 ? -11.700 9.637 -11.726 1.00 69.44 294 THR A CA 1
ATOM 2283 C C . THR A 1 294 ? -11.032 9.941 -10.387 1.00 69.44 294 THR A C 1
ATOM 2285 O O . THR A 1 294 ? -11.673 10.479 -9.491 1.00 69.44 294 THR A O 1
ATOM 2288 N N . LEU A 1 295 ? -9.725 9.694 -10.278 1.00 72.38 295 LEU A N 1
ATOM 2289 C CA . LEU A 1 295 ? -8.866 10.156 -9.195 1.00 72.38 295 LEU A CA 1
ATOM 2290 C C . LEU A 1 295 ? -8.569 11.643 -9.377 1.00 72.38 295 LEU A C 1
ATOM 2292 O O . LEU A 1 295 ? -7.949 12.071 -10.350 1.00 72.38 295 LEU A O 1
ATOM 2296 N N . LYS A 1 296 ? -9.011 12.444 -8.413 1.00 75.12 296 LYS A N 1
ATOM 2297 C CA . LYS A 1 296 ? -8.614 13.849 -8.313 1.00 75.12 296 LYS A CA 1
ATOM 2298 C C . LYS A 1 296 ? -7.187 13.986 -7.752 1.00 75.12 296 LYS A C 1
ATOM 2300 O O . LYS A 1 296 ? -6.688 13.054 -7.122 1.00 75.12 296 LYS A O 1
ATOM 2305 N N . PRO A 1 297 ? -6.527 15.146 -7.945 1.00 78.69 297 PRO A N 1
ATOM 2306 C CA . PRO A 1 297 ? -5.197 15.403 -7.396 1.00 78.69 297 PRO A CA 1
ATOM 2307 C C . PRO A 1 297 ? -5.093 15.084 -5.899 1.00 78.69 297 PRO A C 1
ATOM 2309 O O . PRO A 1 297 ? -5.982 15.433 -5.119 1.00 78.69 297 PRO A O 1
ATOM 2312 N N . MET A 1 298 ? -3.976 14.478 -5.492 1.00 85.06 298 MET A N 1
ATOM 2313 C CA . MET A 1 298 ? -3.647 14.240 -4.081 1.00 85.06 298 MET A CA 1
ATOM 2314 C C . MET A 1 298 ? -2.355 14.987 -3.739 1.00 85.06 298 MET A C 1
ATOM 2316 O O . MET A 1 298 ? -1.271 14.398 -3.752 1.00 85.06 298 MET A O 1
ATOM 2320 N N . PRO A 1 299 ? -2.441 16.309 -3.487 1.00 87.75 299 PRO A N 1
ATOM 2321 C CA . PRO A 1 299 ? -1.280 17.174 -3.340 1.00 87.75 299 PRO A CA 1
ATOM 2322 C C . PRO A 1 299 ? -0.327 16.753 -2.225 1.00 87.75 299 PRO A C 1
ATOM 2324 O O . PRO A 1 299 ? 0.862 17.002 -2.362 1.00 87.75 299 PRO A O 1
ATOM 2327 N N . LEU A 1 300 ? -0.796 16.117 -1.148 1.00 91.06 300 LEU A N 1
ATOM 2328 C CA . LEU A 1 300 ? 0.055 15.694 -0.028 1.00 91.06 300 LEU A CA 1
ATOM 2329 C C . LEU A 1 300 ? 0.478 14.219 -0.078 1.00 91.06 300 LEU A C 1
ATOM 2331 O O . LEU A 1 300 ? 1.211 13.781 0.806 1.00 91.06 300 LEU A O 1
ATOM 2335 N N . CYS A 1 301 ? 0.071 13.465 -1.103 1.00 90.94 301 CYS A N 1
ATOM 2336 C CA . CYS A 1 301 ? 0.362 12.037 -1.184 1.00 90.94 301 CYS A CA 1
ATOM 2337 C C . CYS A 1 301 ? 1.855 11.812 -1.422 1.00 90.94 301 CYS A C 1
ATOM 2339 O O . CYS A 1 301 ? 2.388 12.246 -2.441 1.00 90.94 301 CYS A O 1
ATOM 2341 N N . THR A 1 302 ? 2.520 11.137 -0.481 1.00 93.56 302 THR A N 1
ATOM 2342 C CA . THR A 1 302 ? 3.937 10.753 -0.564 1.00 93.56 302 THR A CA 1
ATOM 2343 C C . THR A 1 302 ? 4.110 9.300 -1.001 1.00 93.56 302 THR A C 1
ATOM 2345 O O . THR A 1 302 ? 5.105 8.964 -1.647 1.00 93.56 302 THR A O 1
ATOM 2348 N N . SER A 1 303 ? 3.123 8.445 -0.715 1.00 93.25 303 SER A N 1
ATOM 2349 C CA . SER A 1 303 ? 3.097 7.037 -1.113 1.00 93.25 303 SER A CA 1
ATOM 2350 C C . SER A 1 303 ? 1.768 6.688 -1.776 1.00 93.25 303 SER A C 1
ATOM 2352 O O . SER A 1 303 ? 0.717 6.694 -1.126 1.00 93.25 303 SER A O 1
ATOM 2354 N N . PHE A 1 304 ? 1.827 6.372 -3.072 1.00 91.12 304 PHE A N 1
ATOM 2355 C CA . PHE A 1 304 ? 0.683 5.922 -3.857 1.00 91.12 304 PHE A CA 1
ATOM 2356 C C . PHE A 1 304 ? 0.918 4.489 -4.330 1.00 91.12 304 PHE A C 1
ATOM 2358 O O . PHE A 1 304 ? 1.866 4.197 -5.059 1.00 91.12 304 PHE A O 1
ATOM 2365 N N . SER A 1 305 ? 0.052 3.577 -3.913 1.00 90.00 305 SER A N 1
ATOM 2366 C CA . SER A 1 305 ? 0.166 2.160 -4.214 1.00 90.00 305 SER A CA 1
ATOM 2367 C C . SER A 1 305 ? -1.198 1.593 -4.573 1.00 90.00 305 SER A C 1
ATOM 2369 O O . SER A 1 305 ? -2.100 1.570 -3.740 1.00 90.00 305 SER A O 1
ATOM 2371 N N . VAL A 1 306 ? -1.346 1.101 -5.800 1.00 85.75 306 VAL A N 1
ATOM 2372 C CA . VAL A 1 306 ? -2.504 0.317 -6.228 1.00 85.75 306 VAL A CA 1
ATOM 2373 C C . VAL A 1 306 ? -2.032 -0.993 -6.840 1.00 85.75 306 VAL A C 1
ATOM 2375 O O . VAL A 1 306 ? -1.581 -1.023 -7.978 1.00 85.75 306 VAL A O 1
ATOM 2378 N N . MET A 1 307 ? -2.097 -2.084 -6.081 1.00 84.62 307 MET A N 1
ATOM 2379 C CA . MET A 1 307 ? -1.479 -3.360 -6.450 1.00 84.62 307 MET A CA 1
ATOM 2380 C C . MET A 1 307 ? -2.491 -4.499 -6.494 1.00 84.62 307 MET A C 1
ATOM 2382 O O . MET A 1 307 ? -3.047 -4.878 -5.473 1.00 84.62 307 MET A O 1
ATOM 2386 N N . SER A 1 308 ? -2.720 -5.127 -7.637 1.00 75.00 308 SER A N 1
ATOM 2387 C CA . SER A 1 308 ? -3.722 -6.188 -7.738 1.00 75.00 308 SER A CA 1
ATOM 2388 C C . SER A 1 308 ? -3.426 -7.199 -8.819 1.00 75.00 308 SER A C 1
ATOM 2390 O O . SER A 1 308 ? -2.647 -6.933 -9.717 1.00 75.00 308 SER A O 1
ATOM 2392 N N . SER A 1 309 ? -4.100 -8.347 -8.778 1.00 67.69 309 SER A N 1
ATOM 2393 C CA . SER A 1 309 ? -4.207 -9.199 -9.963 1.00 67.69 309 SER A CA 1
ATOM 2394 C C . SER A 1 309 ? -5.396 -8.819 -10.859 1.00 67.69 309 SER A C 1
ATOM 2396 O O . SER A 1 309 ? -5.318 -9.044 -12.059 1.00 67.69 309 SER A O 1
ATOM 2398 N N . ASN A 1 310 ? -6.436 -8.164 -10.314 1.00 65.50 310 ASN A N 1
ATOM 2399 C CA . ASN A 1 310 ? -7.709 -7.863 -10.991 1.00 65.50 310 ASN A CA 1
ATOM 2400 C C . ASN A 1 310 ? -8.299 -6.470 -10.657 1.00 65.50 310 ASN A C 1
ATOM 2402 O O . ASN A 1 310 ? -9.508 -6.277 -10.775 1.00 65.50 310 ASN A O 1
ATOM 2406 N N . CYS A 1 311 ? -7.487 -5.495 -10.230 1.00 60.38 311 CYS A N 1
ATOM 2407 C CA . CYS A 1 311 ? -7.952 -4.118 -10.043 1.00 60.38 311 CYS A CA 1
ATOM 2408 C C . CYS A 1 311 ? -8.276 -3.487 -11.377 1.00 60.38 311 CYS A C 1
ATOM 2410 O O . CYS A 1 311 ? -7.414 -2.854 -11.967 1.00 60.38 311 CYS A O 1
ATOM 2412 N N . ASN A 1 312 ? -9.534 -3.584 -11.803 1.00 60.72 312 ASN A N 1
ATOM 2413 C CA . ASN A 1 312 ? -10.020 -2.747 -12.881 1.00 60.72 312 ASN A CA 1
ATOM 2414 C C . ASN A 1 312 ? -10.103 -1.305 -12.374 1.00 60.72 312 ASN A C 1
ATOM 2416 O O . ASN A 1 312 ? -11.114 -0.896 -11.810 1.00 60.72 312 ASN A O 1
ATOM 2420 N N . ILE A 1 313 ? -8.991 -0.590 -12.520 1.00 60.28 313 ILE A N 1
ATOM 2421 C CA . ILE A 1 313 ? -8.888 0.856 -12.394 1.00 60.28 313 ILE A CA 1
ATOM 2422 C C . ILE A 1 313 ? -9.383 1.436 -13.716 1.00 60.28 313 ILE A C 1
ATOM 2424 O O . ILE A 1 313 ? -8.590 1.644 -14.625 1.00 60.28 313 ILE A O 1
ATOM 2428 N N . SER A 1 314 ? -10.692 1.621 -13.873 1.00 52.31 314 SER A N 1
ATOM 2429 C CA . SER A 1 314 ? -11.271 2.210 -15.090 1.00 52.31 314 SER A CA 1
ATOM 2430 C C . SER A 1 314 ? -11.806 3.605 -14.812 1.00 52.31 314 SER A C 1
ATOM 2432 O O . SER A 1 314 ? -12.524 3.811 -13.833 1.00 52.31 314 SER A O 1
ATOM 2434 N N . GLY A 1 315 ? -11.495 4.562 -15.685 1.00 48.16 315 GLY A N 1
ATOM 2435 C CA . GLY A 1 315 ? -11.938 5.949 -15.533 1.00 48.16 315 GLY A CA 1
ATOM 2436 C C . GLY A 1 315 ? -11.174 6.728 -14.468 1.00 48.16 315 GLY A C 1
ATOM 2437 O O . GLY A 1 315 ? -11.475 7.897 -14.267 1.00 48.16 315 GLY A O 1
ATOM 2438 N N . LEU A 1 316 ? -10.167 6.119 -13.831 1.00 50.28 316 LEU A N 1
ATOM 2439 C CA . LEU A 1 316 ? -9.367 6.759 -12.793 1.00 50.28 316 LEU A CA 1
ATOM 2440 C C . LEU A 1 316 ? -8.616 7.977 -13.301 1.00 50.28 316 LEU A C 1
ATOM 2442 O O . LEU A 1 316 ? -8.396 8.900 -12.533 1.00 50.28 316 LEU A O 1
ATOM 2446 N N . LEU A 1 317 ? -8.272 8.021 -14.585 1.00 55.22 317 LEU A N 1
ATOM 2447 C CA . LEU A 1 317 ? -7.323 8.995 -15.104 1.00 55.22 317 LEU A CA 1
ATOM 2448 C C . LEU A 1 317 ? -7.684 9.471 -16.505 1.00 55.22 317 LEU A C 1
ATOM 2450 O O . LEU A 1 317 ? -6.846 9.574 -17.393 1.00 55.22 317 LEU A O 1
ATOM 2454 N N . ASN A 1 318 ? -8.953 9.823 -16.701 1.00 50.28 318 ASN A N 1
ATOM 2455 C CA . ASN A 1 318 ? -9.309 10.685 -17.832 1.00 50.28 318 ASN A CA 1
ATOM 2456 C C . ASN A 1 318 ? -8.775 12.126 -17.644 1.00 50.28 318 ASN A C 1
ATOM 2458 O O . ASN A 1 318 ? -8.975 12.967 -18.510 1.00 50.28 318 ASN A O 1
ATOM 2462 N N . ASN A 1 319 ? -8.098 12.394 -16.519 1.00 56.28 319 ASN A N 1
ATOM 2463 C CA . ASN A 1 319 ? -7.290 13.571 -16.228 1.00 56.28 319 ASN A CA 1
ATOM 2464 C C . ASN A 1 319 ? -5.951 13.106 -15.629 1.00 56.28 319 ASN A C 1
ATOM 2466 O O . ASN A 1 319 ? -5.870 12.027 -15.043 1.00 56.28 319 ASN A O 1
ATOM 2470 N N . ASP A 1 320 ? -4.919 13.929 -15.764 1.00 65.69 320 ASP A N 1
ATOM 2471 C CA . ASP A 1 320 ? -3.564 13.669 -15.273 1.00 65.69 320 ASP A CA 1
ATOM 2472 C C . ASP A 1 320 ? -3.500 13.160 -13.817 1.00 65.69 320 ASP A C 1
ATOM 2474 O O . ASP A 1 320 ? -4.120 13.751 -12.925 1.00 65.69 320 ASP A O 1
ATOM 2478 N N . ILE A 1 321 ? -2.677 12.133 -13.539 1.00 70.25 321 ILE A N 1
ATOM 2479 C CA . ILE A 1 321 ? -2.302 11.791 -12.154 1.00 70.25 321 ILE A CA 1
ATOM 2480 C C . ILE A 1 321 ? -1.467 12.950 -11.623 1.00 70.25 321 ILE A C 1
ATOM 2482 O O . ILE A 1 321 ? -0.288 13.016 -11.944 1.00 70.25 321 ILE A O 1
ATOM 2486 N N . ASN A 1 322 ? -2.035 13.832 -10.801 1.00 78.31 322 ASN A N 1
ATOM 2487 C CA . ASN A 1 322 ? -1.271 14.888 -10.139 1.00 78.31 322 ASN A CA 1
ATOM 2488 C C . ASN A 1 322 ? -0.912 14.479 -8.703 1.00 78.31 322 ASN A C 1
ATOM 2490 O O . ASN A 1 322 ? -1.712 14.637 -7.773 1.00 78.31 322 ASN A O 1
ATOM 2494 N N . LEU A 1 323 ? 0.304 13.949 -8.545 1.00 86.69 323 LEU A N 1
ATOM 2495 C CA . LEU A 1 323 ? 0.894 13.552 -7.262 1.00 86.69 323 LEU A CA 1
ATOM 2496 C C . LEU A 1 323 ? 2.185 14.354 -7.024 1.00 86.69 323 LEU A C 1
ATOM 2498 O O . LEU A 1 323 ? 3.294 13.830 -7.178 1.00 86.69 323 LEU A O 1
ATOM 2502 N N . PRO A 1 324 ? 2.076 15.646 -6.664 1.00 87.56 324 PRO A N 1
ATOM 2503 C CA . PRO A 1 324 ? 3.213 16.555 -6.611 1.00 87.56 324 PRO A CA 1
ATOM 2504 C C . PRO A 1 324 ? 4.120 16.311 -5.394 1.00 87.56 324 PRO A C 1
ATOM 2506 O O . PRO A 1 324 ? 5.157 16.954 -5.249 1.00 87.56 324 PRO A O 1
ATOM 2509 N N . ASN A 1 325 ? 3.778 15.381 -4.507 1.00 90.88 325 ASN A N 1
ATOM 2510 C CA . ASN A 1 325 ? 4.631 15.000 -3.386 1.00 90.88 325 ASN A CA 1
ATOM 2511 C C . ASN A 1 325 ? 4.965 13.506 -3.349 1.00 90.88 325 ASN A C 1
ATOM 2513 O O . ASN A 1 325 ? 5.652 13.093 -2.419 1.00 90.88 325 ASN A O 1
ATOM 2517 N N . ALA A 1 326 ? 4.552 12.722 -4.354 1.00 90.94 326 ALA A N 1
ATOM 2518 C CA . ALA A 1 326 ? 4.813 11.290 -4.350 1.00 90.94 326 ALA A CA 1
ATOM 2519 C C . ALA A 1 326 ? 6.314 11.019 -4.457 1.00 90.94 326 ALA A C 1
ATOM 2521 O O . ALA A 1 326 ? 6.999 11.530 -5.342 1.00 90.94 326 ALA A O 1
ATOM 2522 N N . GLU A 1 327 ? 6.815 10.185 -3.555 1.00 94.69 327 GLU A N 1
ATOM 2523 C CA . GLU A 1 327 ? 8.174 9.650 -3.583 1.00 94.69 327 GLU A CA 1
ATOM 2524 C C . GLU A 1 327 ? 8.183 8.249 -4.198 1.00 94.69 327 GLU A C 1
ATOM 2526 O O . GLU A 1 327 ? 9.140 7.870 -4.880 1.00 94.69 327 GLU A O 1
ATOM 2531 N N . THR A 1 328 ? 7.096 7.499 -3.981 1.00 93.50 328 THR A N 1
ATOM 2532 C CA . THR A 1 328 ? 6.890 6.144 -4.495 1.00 93.50 328 THR A CA 1
ATOM 2533 C C . THR A 1 328 ? 5.521 6.017 -5.153 1.00 93.50 328 THR A C 1
ATOM 2535 O O . THR A 1 328 ? 4.498 6.330 -4.539 1.00 93.50 328 THR A O 1
ATOM 2538 N N . ILE A 1 329 ? 5.514 5.503 -6.384 1.00 91.62 329 ILE A N 1
ATOM 2539 C CA . ILE A 1 329 ? 4.311 5.074 -7.099 1.00 91.62 329 ILE A CA 1
ATOM 2540 C C . ILE A 1 329 ? 4.449 3.592 -7.436 1.00 91.62 329 ILE A C 1
ATOM 2542 O O . ILE A 1 329 ? 5.349 3.202 -8.179 1.00 91.62 329 ILE A O 1
ATOM 2546 N N . ASN A 1 330 ? 3.534 2.776 -6.919 1.00 91.50 330 ASN A N 1
ATOM 2547 C CA . ASN A 1 330 ? 3.395 1.371 -7.284 1.00 91.50 330 ASN A CA 1
ATOM 2548 C C . ASN A 1 330 ? 2.022 1.162 -7.915 1.00 91.50 330 ASN A C 1
ATOM 2550 O O . ASN A 1 330 ? 1.012 1.311 -7.239 1.00 91.50 330 ASN A O 1
ATOM 2554 N N . VAL A 1 331 ? 1.963 0.783 -9.185 1.00 87.44 331 VAL A N 1
ATOM 2555 C CA . VAL A 1 331 ? 0.719 0.349 -9.815 1.00 87.44 331 VAL A CA 1
ATOM 2556 C C . VAL A 1 331 ? 0.921 -1.022 -10.422 1.00 87.44 331 VAL A C 1
ATOM 2558 O O . VAL A 1 331 ? 1.669 -1.174 -11.378 1.00 87.44 331 VAL A O 1
ATOM 2561 N N . THR A 1 332 ? 0.280 -2.043 -9.868 1.00 85.00 332 THR A N 1
ATOM 2562 C CA . THR A 1 332 ? 0.370 -3.406 -10.393 1.00 85.00 332 THR A CA 1
ATOM 2563 C C . THR A 1 332 ? -1.017 -3.984 -10.666 1.00 85.00 332 THR A C 1
ATOM 2565 O O . THR A 1 332 ? -1.965 -3.694 -9.937 1.00 85.00 332 THR A O 1
ATOM 2568 N N . GLY A 1 333 ? -1.148 -4.791 -11.720 1.00 80.50 333 GLY A N 1
ATOM 2569 C CA . GLY A 1 333 ? -2.389 -5.483 -12.084 1.00 80.50 333 GLY A CA 1
ATOM 2570 C C . GLY A 1 333 ? -2.990 -5.098 -13.424 1.00 80.50 333 GLY A C 1
ATOM 2571 O O . GLY A 1 333 ? -2.363 -4.417 -14.230 1.00 80.50 333 GLY A O 1
ATOM 2572 N N . ILE A 1 334 ? -4.210 -5.574 -13.681 1.00 72.81 334 ILE A N 1
ATOM 2573 C CA . ILE A 1 334 ? -5.001 -5.207 -14.866 1.00 72.81 334 ILE A CA 1
ATOM 2574 C C . ILE A 1 334 ? -5.672 -3.855 -14.615 1.00 72.81 334 ILE A C 1
ATOM 2576 O O . ILE A 1 334 ? -6.885 -3.771 -14.450 1.00 72.81 334 ILE A O 1
ATOM 2580 N N . SER A 1 335 ? -4.867 -2.805 -14.545 1.00 63.50 335 SER A N 1
ATOM 2581 C CA . SER A 1 335 ? -5.334 -1.449 -14.297 1.00 63.50 335 SER A CA 1
ATOM 2582 C C . SER A 1 335 ? -5.320 -0.683 -15.613 1.00 63.50 335 SER A C 1
ATOM 2584 O O . SER A 1 335 ? -4.258 -0.486 -16.193 1.00 63.50 335 SER A O 1
ATOM 2586 N N . MET A 1 336 ? -6.464 -0.183 -16.085 1.00 61.06 336 MET A N 1
ATOM 2587 C CA . MET A 1 336 ? -6.473 0.817 -17.159 1.00 61.06 336 MET A CA 1
ATOM 2588 C C . MET A 1 336 ? -6.069 2.180 -16.580 1.00 61.06 336 MET A C 1
ATOM 2590 O O . MET A 1 336 ? -6.865 3.115 -16.519 1.00 61.06 336 MET A O 1
ATOM 2594 N N . LEU A 1 337 ? -4.815 2.300 -16.129 1.00 66.25 337 LEU A N 1
ATOM 2595 C CA . LEU A 1 337 ? -4.204 3.618 -16.011 1.00 66.25 337 LEU A CA 1
ATOM 2596 C C . LEU A 1 337 ? -4.231 4.225 -17.410 1.00 66.25 337 LEU A C 1
ATOM 2598 O O . LEU A 1 337 ? -3.604 3.641 -18.283 1.00 66.25 337 LEU A O 1
ATOM 2602 N N . SER A 1 338 ? -4.957 5.320 -17.605 1.00 62.00 338 SER A N 1
ATOM 2603 C CA . SER A 1 338 ? -4.923 6.187 -18.789 1.00 62.00 338 SER A CA 1
ATOM 2604 C C . SER A 1 338 ? -4.352 7.557 -18.392 1.00 62.00 338 SER A C 1
ATOM 2606 O O . SER A 1 338 ? -4.098 7.790 -17.214 1.00 62.00 338 SER A O 1
ATOM 2608 N N . GLY A 1 339 ? -4.097 8.465 -19.330 1.00 67.06 339 GLY A N 1
ATOM 2609 C CA . GLY A 1 339 ? -3.591 9.809 -19.021 1.00 67.06 339 GLY A CA 1
ATOM 2610 C C . GLY A 1 339 ? -2.085 9.911 -18.734 1.00 67.06 339 GLY A C 1
ATOM 2611 O O . GLY A 1 339 ? -1.324 8.937 -18.815 1.00 67.06 339 GLY A O 1
ATOM 2612 N N . VAL A 1 340 ? -1.641 11.139 -18.440 1.00 66.94 340 VAL A N 1
ATOM 2613 C CA . VAL A 1 340 ? -0.238 11.453 -18.140 1.00 66.94 340 VAL A CA 1
ATOM 2614 C C . VAL A 1 340 ? 0.013 11.316 -16.643 1.00 66.94 340 VAL A C 1
ATOM 2616 O O . VAL A 1 340 ? -0.723 11.846 -15.806 1.00 66.94 340 VAL A O 1
ATOM 2619 N N . ILE A 1 341 ? 1.099 10.630 -16.292 1.00 74.75 341 ILE A N 1
ATOM 2620 C CA . ILE A 1 341 ? 1.619 10.638 -14.925 1.00 74.75 341 ILE A CA 1
ATOM 2621 C C . ILE A 1 341 ? 2.327 11.986 -14.703 1.00 74.75 341 ILE A C 1
ATOM 2623 O O . ILE A 1 341 ? 3.500 12.142 -15.052 1.00 74.75 341 ILE A O 1
ATOM 2627 N N . LYS A 1 342 ? 1.588 12.970 -14.167 1.00 72.69 342 LYS A N 1
ATOM 2628 C CA . LYS A 1 342 ? 2.081 14.310 -13.812 1.00 72.69 342 LYS A CA 1
ATOM 2629 C C . LYS A 1 342 ? 2.568 14.338 -12.379 1.00 72.69 342 LYS A C 1
ATOM 2631 O O . LYS A 1 342 ? 1.854 14.623 -11.418 1.00 72.69 342 LYS A O 1
ATOM 2636 N N . THR A 1 343 ? 3.818 13.981 -12.215 1.00 66.62 343 THR A N 1
ATOM 2637 C CA . THR A 1 343 ? 4.384 13.786 -10.887 1.00 66.62 343 THR A CA 1
ATOM 2638 C C . THR A 1 343 ? 5.483 14.775 -10.622 1.00 66.62 343 THR A C 1
ATOM 2640 O O . THR A 1 343 ? 6.144 15.255 -11.541 1.00 66.62 343 THR A O 1
ATOM 2643 N N . SER A 1 344 ? 5.711 15.074 -9.349 1.00 68.94 344 SER A N 1
ATOM 2644 C CA . SER A 1 344 ? 6.770 16.009 -9.018 1.00 68.94 344 SER A CA 1
ATOM 2645 C C . SER A 1 344 ? 8.155 15.452 -9.262 1.00 68.94 344 SER A C 1
ATOM 2647 O O . SER A 1 344 ? 8.406 14.248 -9.357 1.00 68.94 344 SER A O 1
ATOM 2649 N N . SER A 1 345 ? 9.094 16.384 -9.191 1.00 80.06 345 SER A N 1
ATOM 2650 C CA . SER A 1 345 ? 10.500 16.121 -8.966 1.00 80.06 345 SER A CA 1
ATOM 2651 C C . SER A 1 345 ? 10.796 15.283 -7.715 1.00 80.06 345 SER A C 1
ATOM 2653 O O . SER A 1 345 ? 11.966 15.073 -7.462 1.00 80.06 345 SER A O 1
ATOM 2655 N N . LYS A 1 346 ? 9.848 14.794 -6.903 1.00 90.62 346 LYS A N 1
ATOM 2656 C CA . LYS A 1 346 ? 10.165 13.976 -5.715 1.00 90.62 346 LYS A CA 1
ATOM 2657 C C . LYS A 1 346 ? 10.150 12.470 -5.953 1.00 90.62 346 LYS A C 1
ATOM 2659 O O . LYS A 1 346 ? 10.718 11.753 -5.132 1.00 90.62 346 LYS A O 1
ATOM 2664 N N . ILE A 1 347 ? 9.577 11.982 -7.057 1.00 92.25 347 ILE A N 1
ATOM 2665 C CA . ILE A 1 347 ? 9.533 10.537 -7.310 1.00 92.25 347 ILE A CA 1
ATOM 2666 C C . ILE A 1 347 ? 10.942 9.975 -7.361 1.00 92.25 347 ILE A C 1
ATOM 2668 O O . ILE A 1 347 ? 11.754 10.395 -8.181 1.00 92.25 347 ILE A O 1
ATOM 2672 N N . THR A 1 348 ? 11.195 8.975 -6.523 1.00 95.69 348 THR A N 1
ATOM 2673 C CA . THR A 1 348 ? 12.417 8.169 -6.542 1.00 95.69 348 THR A CA 1
ATOM 2674 C C . THR A 1 348 ? 12.147 6.791 -7.140 1.00 95.69 348 THR A C 1
ATOM 2676 O O . THR A 1 348 ? 13.004 6.259 -7.847 1.00 95.69 348 THR A O 1
ATOM 2679 N N . THR A 1 349 ? 10.937 6.254 -6.944 1.00 95.62 349 THR A N 1
ATOM 2680 C CA . THR A 1 349 ? 10.546 4.912 -7.389 1.00 95.62 349 THR A CA 1
ATOM 2681 C C . THR A 1 349 ? 9.216 4.937 -8.140 1.00 95.62 349 THR A C 1
ATOM 2683 O O . THR A 1 349 ? 8.202 5.373 -7.596 1.00 95.62 349 THR A O 1
ATOM 2686 N N . LEU A 1 350 ? 9.216 4.427 -9.373 1.00 93.94 350 LEU A N 1
ATOM 2687 C CA . LEU A 1 350 ? 8.014 4.191 -10.174 1.00 93.94 350 LEU A CA 1
ATOM 2688 C C . LEU A 1 350 ? 7.986 2.729 -10.626 1.00 93.94 350 LEU A C 1
ATOM 2690 O O . LEU A 1 350 ? 8.809 2.310 -11.439 1.00 93.94 350 LEU A O 1
ATOM 2694 N N . ASN A 1 351 ? 7.031 1.962 -10.107 1.00 93.75 351 ASN A N 1
ATOM 2695 C CA . ASN A 1 351 ? 6.814 0.570 -10.477 1.00 93.75 351 ASN A CA 1
ATOM 2696 C C . ASN A 1 351 ? 5.434 0.421 -11.109 1.00 93.75 351 ASN A C 1
ATOM 2698 O O . ASN A 1 351 ? 4.423 0.636 -10.447 1.00 93.75 351 ASN A O 1
ATOM 2702 N N . ILE A 1 352 ? 5.397 0.018 -12.371 1.00 90.81 352 ILE A N 1
ATOM 2703 C CA . ILE A 1 352 ? 4.182 -0.298 -13.112 1.00 90.81 352 ILE A CA 1
ATOM 2704 C C . ILE A 1 352 ? 4.260 -1.767 -13.526 1.00 90.81 352 ILE A C 1
ATOM 2706 O O . ILE A 1 352 ? 5.230 -2.183 -14.156 1.00 90.81 352 ILE A O 1
ATOM 2710 N N . ALA A 1 353 ? 3.260 -2.572 -13.186 1.00 90.06 353 ALA A N 1
ATOM 2711 C CA . ALA A 1 353 ? 3.197 -3.966 -13.605 1.00 90.06 353 ALA A CA 1
ATOM 2712 C C . ALA A 1 353 ? 1.779 -4.409 -13.997 1.00 90.06 353 ALA A C 1
ATOM 2714 O O . ALA A 1 353 ? 0.798 -3.825 -13.552 1.00 90.06 353 ALA A O 1
ATOM 2715 N N . GLY A 1 354 ? 1.647 -5.482 -14.775 1.00 88.94 354 GLY A N 1
ATOM 2716 C CA . GLY A 1 354 ? 0.351 -6.033 -15.184 1.00 88.94 354 GLY A CA 1
ATOM 2717 C C . GLY A 1 354 ? -0.054 -5.590 -16.588 1.00 88.94 354 GLY A C 1
ATOM 2718 O O . GLY A 1 354 ? 0.716 -5.830 -17.505 1.00 88.94 354 GLY A O 1
ATOM 2719 N N . ASN A 1 355 ? -1.245 -5.026 -16.788 1.00 85.94 355 ASN A N 1
ATOM 2720 C CA . ASN A 1 355 ? -1.762 -4.619 -18.103 1.00 85.94 355 ASN A CA 1
ATOM 2721 C C . ASN A 1 355 ? -2.287 -3.174 -18.044 1.00 85.94 355 ASN A C 1
ATOM 2723 O O . ASN A 1 355 ? -3.458 -2.976 -17.729 1.00 85.94 355 ASN A O 1
ATOM 2727 N N . ASN A 1 356 ? -1.405 -2.193 -18.284 1.00 81.56 356 ASN A N 1
ATOM 2728 C CA . ASN A 1 356 ? -1.674 -0.753 -18.134 1.00 81.56 356 ASN A CA 1
ATOM 2729 C C . ASN A 1 356 ? -1.476 0.039 -19.443 1.00 81.56 356 ASN A C 1
ATOM 2731 O O . ASN A 1 356 ? -0.645 -0.336 -20.270 1.00 81.56 356 ASN A O 1
ATOM 2735 N N . GLN A 1 357 ? -2.164 1.177 -19.618 1.00 80.12 357 GLN A N 1
ATOM 2736 C CA . GLN A 1 357 ? -2.074 2.031 -20.818 1.00 80.12 357 GLN A CA 1
ATOM 2737 C C . GLN A 1 357 ? -1.682 3.486 -20.491 1.00 80.12 357 GLN A C 1
ATOM 2739 O O . GLN A 1 357 ? -2.490 4.406 -20.515 1.00 80.12 357 GLN A O 1
ATOM 2744 N N . ILE A 1 358 ? -0.404 3.739 -20.250 1.00 78.50 358 ILE A N 1
ATOM 2745 C CA . ILE A 1 358 ? 0.081 5.069 -19.874 1.00 78.50 358 ILE A CA 1
ATOM 2746 C C . ILE A 1 358 ? 0.207 5.956 -21.120 1.00 78.50 358 ILE A C 1
ATOM 2748 O O . ILE A 1 358 ? 1.036 5.715 -22.001 1.00 78.50 358 ILE A O 1
ATOM 2752 N N . GLU A 1 359 ? -0.596 7.018 -21.185 1.00 75.81 359 GLU A N 1
ATOM 2753 C CA . GLU A 1 359 ? -0.611 7.944 -22.324 1.00 75.81 359 GLU A CA 1
ATOM 2754 C C . GLU A 1 359 ? 0.592 8.890 -22.336 1.00 75.81 359 GLU A C 1
ATOM 2756 O O . GLU A 1 359 ? 0.877 9.493 -23.365 1.00 75.81 359 GLU A O 1
ATOM 2761 N N . GLY A 1 360 ? 1.337 8.996 -21.237 1.00 73.38 360 GLY A N 1
ATOM 2762 C CA . GLY A 1 360 ? 2.593 9.735 -21.193 1.00 73.38 360 GLY A CA 1
ATOM 2763 C C . GLY A 1 360 ? 3.218 9.767 -19.804 1.00 73.38 360 GLY A C 1
ATOM 2764 O O . GLY A 1 360 ? 2.559 9.535 -18.789 1.00 73.38 360 GLY A O 1
ATOM 2765 N N . LEU A 1 361 ? 4.510 10.079 -19.764 1.00 81.50 361 LEU A N 1
ATOM 2766 C CA . LEU A 1 361 ? 5.246 10.377 -18.538 1.00 81.50 361 LEU A CA 1
ATOM 2767 C C . LEU A 1 361 ? 5.743 11.824 -18.617 1.00 81.50 361 LEU A C 1
ATOM 2769 O O . LEU A 1 361 ? 6.225 12.248 -19.666 1.00 81.50 361 LEU A O 1
ATOM 2773 N N . GLU A 1 362 ? 5.649 12.580 -17.524 1.00 84.94 362 GLU A N 1
ATOM 2774 C CA . GLU A 1 362 ? 6.426 13.814 -17.375 1.00 84.94 362 GLU A CA 1
ATOM 2775 C C . GLU A 1 362 ? 7.865 13.504 -16.938 1.00 84.94 362 GLU A C 1
ATOM 2777 O O . GLU A 1 362 ? 8.196 12.384 -16.553 1.00 84.94 362 GLU A O 1
ATOM 2782 N N . LEU A 1 363 ? 8.748 14.504 -17.005 1.00 88.06 363 LEU A N 1
ATOM 2783 C CA . LEU A 1 363 ? 10.139 14.366 -16.580 1.00 88.06 363 LEU A CA 1
ATOM 2784 C C . LEU A 1 363 ? 10.239 14.014 -15.082 1.00 88.06 363 LEU A C 1
ATOM 2786 O O . LEU A 1 363 ? 10.111 14.873 -14.210 1.00 88.06 363 LEU A O 1
ATOM 2790 N N . LEU A 1 364 ? 10.596 12.768 -14.783 1.00 90.69 364 LEU A N 1
ATOM 2791 C CA . LEU A 1 364 ? 10.831 12.240 -13.440 1.00 90.69 364 LEU A CA 1
ATOM 2792 C C . LEU A 1 364 ? 12.281 12.504 -13.013 1.00 90.69 364 LEU A C 1
ATOM 2794 O O . LEU A 1 364 ? 13.118 11.602 -12.919 1.00 90.69 364 LEU A O 1
ATOM 2798 N N . SER A 1 365 ? 12.599 13.779 -12.778 1.00 91.19 365 SER A N 1
ATOM 2799 C CA . SER A 1 365 ? 13.976 14.268 -12.603 1.00 91.19 365 SER A CA 1
ATOM 2800 C C . SER A 1 365 ? 14.762 13.643 -11.441 1.00 91.19 365 SER A C 1
ATOM 2802 O O . SER A 1 365 ? 15.994 13.670 -11.476 1.00 91.19 365 SER A O 1
ATOM 2804 N N . ASN A 1 366 ? 14.090 13.051 -10.448 1.00 94.69 366 ASN A N 1
ATOM 2805 C CA . ASN A 1 366 ? 14.714 12.351 -9.319 1.00 94.69 366 ASN A CA 1
ATOM 2806 C C . ASN A 1 366 ? 14.459 10.838 -9.288 1.00 94.69 366 ASN A C 1
ATOM 2808 O O . ASN A 1 366 ? 14.944 10.173 -8.370 1.00 94.69 366 ASN A O 1
ATOM 2812 N N . CYS A 1 367 ? 13.775 10.276 -10.290 1.00 95.31 367 CYS A N 1
ATOM 2813 C CA . CYS A 1 367 ? 13.491 8.846 -10.313 1.00 95.31 367 CYS A CA 1
ATOM 2814 C C . CYS A 1 367 ? 14.802 8.072 -10.464 1.00 95.31 367 CYS A C 1
ATOM 2816 O O . CYS A 1 367 ? 15.529 8.248 -11.441 1.00 95.31 367 CYS A O 1
ATOM 2818 N N . THR A 1 368 ? 15.120 7.241 -9.473 1.00 97.00 368 THR A N 1
ATOM 2819 C CA . THR A 1 368 ? 16.325 6.403 -9.424 1.00 97.00 368 THR A CA 1
ATOM 2820 C C . THR A 1 368 ? 16.011 4.952 -9.788 1.00 97.00 368 THR A C 1
ATOM 2822 O O . THR A 1 368 ? 16.907 4.252 -10.272 1.00 97.00 368 THR A O 1
ATOM 2825 N N . SER A 1 369 ? 14.755 4.520 -9.616 1.00 97.19 369 SER A N 1
ATOM 2826 C CA . SER A 1 369 ? 14.264 3.184 -9.952 1.00 97.19 369 SER A CA 1
ATOM 2827 C C . SER A 1 369 ? 12.965 3.240 -10.758 1.00 97.19 369 SER A C 1
ATOM 2829 O O . SER A 1 369 ? 11.945 3.726 -10.271 1.00 97.19 369 SER A O 1
ATOM 2831 N N . PHE A 1 370 ? 13.002 2.690 -11.971 1.00 96.00 370 PHE A N 1
ATOM 2832 C CA . PHE A 1 370 ? 11.859 2.559 -12.868 1.00 96.00 370 PHE A CA 1
ATOM 2833 C C . PHE A 1 370 ? 11.655 1.096 -13.265 1.00 96.00 370 PHE A C 1
ATOM 2835 O O . PHE A 1 370 ? 12.559 0.468 -13.823 1.00 96.00 370 PHE A O 1
ATOM 2842 N N . THR A 1 371 ? 10.455 0.577 -13.022 1.00 95.50 371 THR A N 1
ATOM 2843 C CA . THR A 1 371 ? 10.058 -0.783 -13.388 1.00 95.50 371 THR A CA 1
ATOM 2844 C C . THR A 1 371 ? 8.770 -0.743 -14.199 1.00 95.50 371 THR A C 1
ATOM 2846 O O . THR A 1 371 ? 7.793 -0.135 -13.778 1.00 95.50 371 THR A O 1
ATOM 2849 N N . LEU A 1 372 ? 8.759 -1.432 -15.335 1.00 92.81 372 LEU A N 1
ATOM 2850 C CA . LEU A 1 372 ? 7.619 -1.645 -16.213 1.00 92.81 372 LEU A CA 1
ATOM 2851 C C . LEU A 1 372 ? 7.534 -3.136 -16.564 1.00 92.81 372 LEU A C 1
ATOM 2853 O O . LEU A 1 372 ? 8.385 -3.652 -17.288 1.00 92.81 372 LEU A O 1
ATOM 2857 N N . GLN A 1 373 ? 6.545 -3.855 -16.038 1.00 92.94 373 GLN A N 1
ATOM 2858 C CA . GLN A 1 373 ? 6.452 -5.315 -16.165 1.00 92.94 373 GLN A CA 1
ATOM 2859 C C . GLN A 1 373 ? 5.083 -5.803 -16.658 1.00 92.94 373 GLN A C 1
ATOM 2861 O O . GLN A 1 373 ? 4.050 -5.275 -16.275 1.00 92.94 373 GLN A O 1
ATOM 2866 N N . GLY A 1 374 ? 5.037 -6.852 -17.475 1.00 91.50 374 GLY A N 1
ATOM 2867 C CA . GLY A 1 374 ? 3.781 -7.370 -18.036 1.00 91.50 374 GLY A CA 1
ATOM 2868 C C . GLY A 1 374 ? 3.447 -6.744 -19.391 1.00 91.50 374 GLY A C 1
ATOM 2869 O O . GLY A 1 374 ? 4.346 -6.541 -20.198 1.00 91.50 374 GLY A O 1
ATOM 2870 N N . ASN A 1 375 ? 2.171 -6.490 -19.654 1.00 89.06 375 ASN A N 1
ATOM 2871 C CA . ASN A 1 375 ? 1.617 -6.038 -20.926 1.00 89.06 375 ASN A CA 1
ATOM 2872 C C . ASN A 1 375 ? 1.236 -4.551 -20.870 1.00 89.06 375 ASN A C 1
ATOM 2874 O O . ASN A 1 375 ? 0.055 -4.225 -20.886 1.00 89.06 375 ASN A O 1
ATOM 2878 N N . ASN A 1 376 ? 2.201 -3.639 -20.754 1.00 85.88 376 ASN A N 1
ATOM 2879 C CA . ASN A 1 376 ? 1.892 -2.210 -20.665 1.00 85.88 376 ASN A CA 1
ATOM 2880 C C . ASN A 1 376 ? 2.185 -1.478 -21.974 1.00 85.88 376 ASN A C 1
ATOM 2882 O O . ASN A 1 376 ? 3.191 -1.716 -22.639 1.00 85.88 376 ASN A O 1
ATOM 2886 N N . THR A 1 377 ? 1.347 -0.505 -22.306 1.00 82.50 377 THR A N 1
ATOM 2887 C CA . THR A 1 377 ? 1.634 0.466 -23.364 1.00 82.50 377 THR A CA 1
ATOM 2888 C C . THR A 1 377 ? 2.042 1.777 -22.710 1.00 82.50 377 THR A C 1
ATOM 2890 O O . THR A 1 377 ? 1.280 2.312 -21.915 1.00 82.50 377 THR A O 1
ATOM 2893 N N . ILE A 1 378 ? 3.233 2.293 -23.026 1.00 80.31 378 ILE A N 1
ATOM 2894 C CA . ILE A 1 378 ? 3.630 3.666 -22.690 1.00 80.31 378 ILE A CA 1
ATOM 2895 C C . ILE A 1 378 ? 3.788 4.424 -24.001 1.00 80.31 378 ILE A C 1
ATOM 2897 O O . ILE A 1 378 ? 4.524 3.980 -24.884 1.00 80.31 378 ILE A O 1
ATOM 2901 N N . SER A 1 379 ? 3.104 5.555 -24.143 1.00 80.56 379 SER A N 1
ATOM 2902 C CA . SER A 1 379 ? 3.326 6.425 -25.294 1.00 80.56 379 SER A CA 1
ATOM 2903 C C . SER A 1 379 ? 4.675 7.165 -25.174 1.00 80.56 379 SER A C 1
ATOM 2905 O O . SER A 1 379 ? 5.105 7.562 -24.089 1.00 80.56 379 SER A O 1
ATOM 2907 N N . GLY A 1 380 ? 5.369 7.346 -26.302 1.00 80.31 380 GLY A N 1
ATOM 2908 C CA . GLY A 1 380 ? 6.654 8.051 -26.354 1.00 80.31 380 GLY A CA 1
ATOM 2909 C C . GLY A 1 380 ? 7.869 7.223 -25.910 1.00 80.31 380 GLY A C 1
ATOM 2910 O O . GLY A 1 380 ? 7.856 5.994 -25.906 1.00 80.31 380 GLY A O 1
ATOM 2911 N N . ASN A 1 381 ? 8.975 7.912 -25.610 1.00 85.75 381 ASN A N 1
ATOM 2912 C CA . ASN A 1 381 ? 10.227 7.295 -25.171 1.00 85.75 381 ASN A CA 1
ATOM 2913 C C . ASN A 1 381 ? 10.322 7.348 -23.631 1.00 85.75 381 ASN A C 1
ATOM 2915 O O . ASN A 1 381 ? 10.638 8.414 -23.105 1.00 85.75 381 ASN A O 1
ATOM 2919 N N . PRO A 1 382 ? 10.125 6.242 -22.885 1.00 87.56 382 PRO A N 1
ATOM 2920 C CA . PRO A 1 382 ? 10.189 6.272 -21.421 1.00 87.56 382 PRO A CA 1
ATOM 2921 C C . PRO A 1 382 ? 11.567 6.704 -20.892 1.00 87.56 382 PRO A C 1
ATOM 2923 O O . PRO A 1 382 ? 11.669 7.274 -19.808 1.00 87.56 382 PRO A O 1
ATOM 2926 N N . PHE A 1 383 ? 12.642 6.492 -21.658 1.00 89.88 383 PHE A N 1
ATOM 2927 C CA . PHE A 1 383 ? 14.001 6.791 -21.217 1.00 89.88 383 PHE A CA 1
ATOM 2928 C C . PHE A 1 383 ? 14.290 8.293 -21.128 1.00 89.88 383 PHE A C 1
ATOM 2930 O O . PHE A 1 383 ? 15.122 8.680 -20.307 1.00 89.88 383 PHE A O 1
ATOM 2937 N N . GLN A 1 384 ? 13.613 9.143 -21.909 1.00 89.00 384 GLN A N 1
ATOM 2938 C CA . GLN A 1 384 ? 13.843 10.597 -21.877 1.00 89.00 384 GLN A CA 1
ATOM 2939 C C . GLN A 1 384 ? 13.349 11.243 -20.575 1.00 89.00 384 GLN A C 1
ATOM 2941 O O . GLN A 1 384 ? 13.825 12.301 -20.173 1.00 89.00 384 GLN A O 1
ATOM 2946 N N . TYR A 1 385 ? 12.427 10.573 -19.883 1.00 89.81 385 TYR A N 1
ATOM 2947 C CA . TYR A 1 385 ? 11.785 11.079 -18.676 1.00 89.81 385 TYR A CA 1
ATOM 2948 C C . TYR A 1 385 ? 12.494 10.660 -17.388 1.00 89.81 385 TYR A C 1
ATOM 2950 O O . TYR A 1 385 ? 12.045 11.008 -16.306 1.00 89.81 385 TYR A O 1
ATOM 2958 N N . LEU A 1 386 ? 13.596 9.913 -17.469 1.00 93.38 386 LEU A N 1
ATOM 2959 C CA . LEU A 1 386 ? 14.169 9.213 -16.317 1.00 93.38 386 LEU A CA 1
ATOM 2960 C C . LEU A 1 386 ? 15.635 9.587 -16.033 1.00 93.38 386 LEU A C 1
ATOM 2962 O O . LEU A 1 386 ? 16.408 8.673 -15.752 1.00 93.38 386 LEU A O 1
ATOM 2966 N N . PRO A 1 387 ? 16.078 10.862 -16.098 1.00 94.12 387 PRO A N 1
ATOM 2967 C CA . PRO A 1 387 ? 17.496 11.241 -16.220 1.00 94.12 387 PRO A CA 1
ATOM 2968 C C . PRO A 1 387 ? 18.414 10.691 -15.116 1.00 94.12 387 PRO A C 1
ATOM 2970 O O . PRO A 1 387 ? 19.584 10.425 -15.385 1.00 94.12 387 PRO A O 1
ATOM 2973 N N . LYS A 1 388 ? 17.895 10.453 -13.903 1.00 96.06 388 LYS A N 1
ATOM 2974 C CA . LYS A 1 388 ? 18.657 9.920 -12.758 1.00 96.06 388 LYS A CA 1
ATOM 2975 C C . LYS A 1 388 ? 18.449 8.425 -12.485 1.00 96.06 388 LYS A C 1
ATOM 2977 O O . LYS A 1 388 ? 19.016 7.915 -11.515 1.00 96.06 388 LYS A O 1
ATOM 2982 N N . ALA A 1 389 ? 17.692 7.716 -13.324 1.00 96.69 389 ALA A N 1
ATOM 2983 C CA . 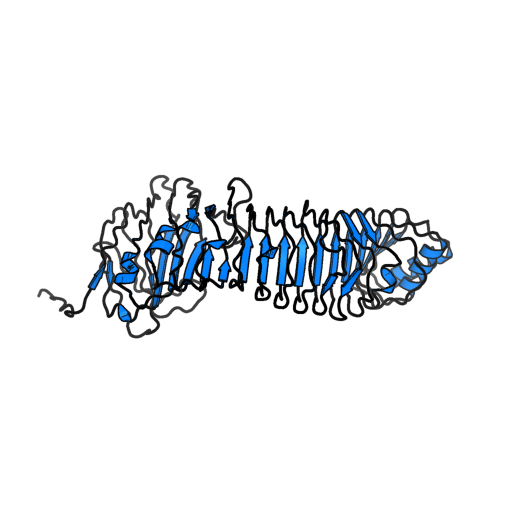ALA A 1 389 ? 17.402 6.302 -13.114 1.00 96.69 389 ALA A CA 1
ATOM 2984 C C . ALA A 1 389 ? 18.676 5.458 -13.222 1.00 96.69 389 ALA A C 1
ATOM 2986 O O . ALA A 1 389 ? 19.349 5.464 -14.250 1.00 96.69 389 ALA A O 1
ATOM 2987 N N . ARG A 1 390 ? 18.993 4.738 -12.141 1.00 96.94 390 ARG A N 1
ATOM 2988 C CA . ARG A 1 390 ? 20.116 3.789 -12.030 1.00 96.94 390 ARG A CA 1
ATOM 2989 C C . ARG A 1 390 ? 19.650 2.343 -12.201 1.00 96.94 390 ARG A C 1
ATOM 2991 O O . ARG A 1 390 ? 20.455 1.465 -12.516 1.00 96.94 390 ARG A O 1
ATOM 2998 N N . THR A 1 391 ? 18.358 2.120 -11.970 1.00 97.44 391 THR A N 1
ATOM 2999 C CA . THR A 1 391 ? 17.649 0.863 -12.185 1.00 97.44 391 THR A CA 1
ATOM 3000 C C . THR A 1 391 ? 16.521 1.119 -13.173 1.00 97.44 391 THR A C 1
ATOM 3002 O O . THR A 1 391 ? 15.607 1.887 -12.881 1.00 97.44 391 THR A O 1
ATOM 3005 N N . ILE A 1 392 ? 16.595 0.488 -14.341 1.00 97.00 392 ILE A N 1
ATOM 3006 C CA . ILE A 1 392 ? 15.553 0.508 -15.369 1.00 97.00 392 ILE A CA 1
ATOM 3007 C C . ILE A 1 392 ? 15.240 -0.942 -15.716 1.00 97.00 392 ILE A C 1
ATOM 3009 O O . ILE A 1 392 ? 16.122 -1.683 -16.151 1.00 97.00 392 ILE A O 1
ATOM 3013 N N . VAL A 1 393 ? 13.998 -1.359 -15.507 1.00 96.50 393 VAL A N 1
ATOM 3014 C CA . VAL A 1 393 ? 13.529 -2.712 -15.813 1.00 96.50 393 VAL A CA 1
ATOM 3015 C C . VAL A 1 393 ? 12.271 -2.603 -16.656 1.00 96.50 393 VAL A C 1
ATOM 3017 O O . VAL A 1 393 ? 11.251 -2.140 -16.175 1.00 96.50 393 VAL A O 1
ATOM 3020 N N . ILE A 1 394 ? 12.334 -3.035 -17.908 1.00 94.00 394 ILE A N 1
ATOM 3021 C CA . ILE A 1 394 ? 11.214 -3.098 -18.844 1.00 94.00 394 ILE A CA 1
ATOM 3022 C C . ILE A 1 394 ? 11.117 -4.548 -19.319 1.00 94.00 394 ILE A C 1
ATOM 3024 O O . ILE A 1 394 ? 12.001 -5.017 -20.033 1.00 94.00 394 ILE A O 1
ATOM 3028 N N . GLN A 1 395 ? 10.091 -5.285 -18.886 1.00 93.00 395 GLN A N 1
ATOM 3029 C CA . GLN A 1 395 ? 9.952 -6.724 -19.157 1.00 93.00 395 GLN A CA 1
ATOM 3030 C C . GLN A 1 395 ? 8.518 -7.146 -19.483 1.00 93.00 395 GLN A C 1
ATOM 3032 O O . GLN A 1 395 ? 7.577 -6.711 -18.831 1.00 93.00 395 GLN A O 1
ATOM 3037 N N . GLY A 1 396 ? 8.343 -8.077 -20.416 1.00 89.06 396 GLY A N 1
ATOM 3038 C CA . GLY A 1 396 ? 7.023 -8.571 -20.828 1.00 89.06 396 GLY A CA 1
ATOM 3039 C C . GLY A 1 396 ? 6.572 -7.941 -22.144 1.00 89.06 396 GLY A C 1
ATOM 3040 O O . GLY A 1 396 ? 7.396 -7.500 -22.942 1.00 89.06 396 GLY A O 1
ATOM 3041 N N . ASN A 1 397 ? 5.273 -7.906 -22.410 1.00 88.19 397 ASN A N 1
ATOM 3042 C CA . ASN A 1 397 ? 4.726 -7.273 -23.604 1.00 88.19 397 ASN A CA 1
ATOM 3043 C C . ASN A 1 397 ? 4.619 -5.742 -23.453 1.00 88.19 397 ASN A C 1
ATOM 3045 O O . ASN A 1 397 ? 3.529 -5.178 -23.508 1.00 88.19 397 ASN A O 1
ATOM 3049 N N . ASN A 1 398 ? 5.753 -5.071 -23.227 1.00 86.00 398 ASN A N 1
ATOM 3050 C CA . ASN A 1 398 ? 5.803 -3.611 -23.237 1.00 86.00 398 ASN A CA 1
ATOM 3051 C C . ASN A 1 398 ? 6.363 -3.104 -24.556 1.00 86.00 398 ASN A C 1
ATOM 3053 O O . ASN A 1 398 ? 7.465 -3.490 -24.950 1.00 86.00 398 ASN A O 1
ATOM 3057 N N . LYS A 1 399 ? 5.639 -2.186 -25.197 1.00 83.25 399 LYS A N 1
ATOM 3058 C CA . LYS A 1 399 ? 6.077 -1.576 -26.451 1.00 83.25 399 LYS A CA 1
ATOM 3059 C C . LYS A 1 399 ? 7.003 -0.391 -26.178 1.00 83.25 399 LYS A C 1
ATOM 3061 O O . LYS A 1 399 ? 6.592 0.604 -25.592 1.00 83.25 399 LYS A O 1
ATOM 3066 N N . VAL A 1 400 ? 8.247 -0.495 -26.642 1.00 83.44 400 VAL A N 1
ATOM 3067 C CA . VAL A 1 400 ? 9.235 0.596 -26.657 1.00 83.44 400 VAL A CA 1
ATOM 3068 C C . VAL A 1 400 ? 9.849 0.643 -28.051 1.00 83.44 400 VAL A C 1
ATOM 3070 O O . VAL A 1 400 ? 10.535 -0.298 -28.440 1.00 83.44 400 VAL A O 1
ATOM 3073 N N . ASN A 1 401 ? 9.582 1.702 -28.818 1.00 80.94 401 ASN A N 1
ATOM 3074 C CA . ASN A 1 401 ? 9.968 1.788 -30.237 1.00 80.94 401 ASN A CA 1
ATOM 3075 C C . ASN A 1 401 ? 10.726 3.075 -30.624 1.00 80.94 401 ASN A C 1
ATOM 3077 O O . ASN A 1 401 ? 11.266 3.160 -31.729 1.00 80.94 401 ASN A O 1
ATOM 3081 N N . ASN A 1 402 ? 10.818 4.054 -29.719 1.00 84.62 402 ASN A N 1
ATOM 3082 C CA . ASN A 1 402 ? 11.308 5.405 -30.017 1.00 84.62 402 ASN A CA 1
ATOM 3083 C C . ASN A 1 402 ? 12.588 5.787 -29.249 1.00 84.62 402 ASN A C 1
ATOM 3085 O O . ASN A 1 402 ? 12.718 6.912 -28.771 1.00 84.62 402 ASN A O 1
ATOM 3089 N N . TYR A 1 403 ? 13.548 4.864 -29.122 1.00 91.25 403 TYR A N 1
ATOM 3090 C CA . TYR A 1 403 ? 14.864 5.206 -28.569 1.00 91.25 403 TYR A CA 1
ATOM 3091 C C . TYR A 1 403 ? 15.626 6.165 -29.495 1.00 91.25 403 TYR A C 1
ATOM 3093 O O . TYR A 1 403 ? 15.631 5.963 -30.708 1.00 91.25 403 TYR A O 1
ATOM 3101 N N . THR A 1 404 ? 16.279 7.181 -28.928 1.00 91.31 404 THR A N 1
ATOM 3102 C CA . THR A 1 404 ? 17.129 8.132 -29.663 1.00 91.31 404 THR A CA 1
ATOM 3103 C C . THR A 1 404 ? 18.551 8.108 -29.119 1.00 91.31 404 THR A C 1
ATOM 3105 O O . THR A 1 404 ? 19.364 7.366 -29.642 1.00 91.31 404 THR A O 1
ATOM 3108 N N . SER A 1 405 ? 18.861 8.874 -28.075 1.00 94.31 405 SER A N 1
ATOM 3109 C CA . SER A 1 405 ? 20.126 8.803 -27.342 1.00 94.31 405 SER A CA 1
ATOM 3110 C C . SER A 1 405 ? 19.957 9.410 -25.952 1.00 94.31 405 SER A C 1
ATOM 3112 O O . SER A 1 405 ? 19.053 10.225 -25.729 1.00 94.31 405 SER A O 1
ATOM 3114 N N . ARG A 1 406 ? 20.797 8.996 -25.004 1.00 94.38 406 ARG A N 1
ATOM 3115 C CA . ARG A 1 406 ? 20.763 9.480 -23.629 1.00 94.38 406 ARG A CA 1
ATOM 3116 C C . ARG A 1 406 ? 22.083 9.244 -22.893 1.00 94.38 406 ARG A C 1
ATOM 3118 O O . ARG A 1 406 ? 22.655 8.170 -22.962 1.00 94.38 406 ARG A O 1
ATOM 3125 N N . THR A 1 407 ? 22.467 10.183 -22.030 1.00 95.62 407 THR A N 1
ATOM 3126 C CA . THR A 1 407 ? 23.472 9.924 -20.988 1.00 95.62 407 THR A CA 1
ATOM 3127 C C . THR A 1 407 ? 22.835 9.250 -19.769 1.00 95.62 407 THR A C 1
ATOM 3129 O O . THR A 1 407 ? 21.858 9.749 -19.196 1.00 95.62 407 THR A O 1
ATOM 3132 N N . TYR A 1 408 ? 23.389 8.110 -19.362 1.00 96.06 408 TYR A N 1
ATOM 3133 C CA . TYR A 1 408 ? 22.973 7.401 -18.153 1.00 96.06 408 TYR A CA 1
ATOM 3134 C C . TYR A 1 408 ? 23.847 7.793 -16.952 1.00 96.06 408 TYR A C 1
ATOM 3136 O O . TYR A 1 408 ? 25.038 8.069 -17.116 1.00 96.06 408 TYR A O 1
ATOM 3144 N N . PRO A 1 409 ? 23.283 7.818 -15.729 1.00 96.50 409 PRO A N 1
ATOM 3145 C CA . PRO A 1 409 ? 24.075 7.956 -14.509 1.00 96.50 409 PRO A CA 1
ATOM 3146 C C . PRO A 1 409 ? 24.878 6.669 -14.248 1.00 96.50 409 PRO A C 1
ATOM 3148 O O . PRO A 1 409 ? 24.929 5.767 -15.081 1.00 96.50 409 PRO A O 1
ATOM 3151 N N . THR A 1 410 ? 25.469 6.531 -13.058 1.00 96.06 410 THR A N 1
ATOM 3152 C CA . THR A 1 410 ? 26.020 5.238 -12.633 1.00 96.06 410 THR A CA 1
ATOM 3153 C C . THR A 1 410 ? 24.912 4.182 -12.561 1.00 96.06 410 THR A C 1
ATOM 3155 O O . THR A 1 410 ? 24.065 4.219 -11.662 1.00 96.06 410 THR A O 1
ATOM 3158 N N . MET A 1 411 ? 24.932 3.238 -13.497 1.00 97.25 411 MET A N 1
ATOM 3159 C CA . MET A 1 411 ? 23.936 2.187 -13.652 1.00 97.25 411 MET A CA 1
ATOM 3160 C C . MET A 1 411 ? 24.189 1.034 -12.686 1.00 97.25 411 MET A C 1
ATOM 3162 O O . MET A 1 411 ? 25.317 0.599 -12.465 1.00 97.25 411 MET A O 1
ATOM 3166 N N . SER A 1 412 ? 23.109 0.519 -12.107 1.00 96.19 412 SER A N 1
ATOM 3167 C CA . SER A 1 412 ? 23.114 -0.724 -11.328 1.00 96.19 412 SER A CA 1
ATOM 3168 C C . SER A 1 412 ? 22.381 -1.839 -12.067 1.00 96.19 412 SER A C 1
ATOM 3170 O O . SER A 1 412 ? 22.796 -2.993 -12.013 1.00 96.19 412 SER A O 1
ATOM 3172 N N . ARG A 1 413 ? 21.301 -1.514 -12.784 1.00 97.00 413 ARG A N 1
ATOM 3173 C CA . ARG A 1 413 ? 20.512 -2.506 -13.516 1.00 97.00 413 ARG A CA 1
ATOM 3174 C C . ARG A 1 413 ? 19.813 -1.869 -14.712 1.00 97.00 413 ARG A C 1
ATOM 3176 O O . ARG A 1 413 ? 19.089 -0.892 -14.558 1.00 97.00 413 ARG A O 1
ATOM 3183 N N . PHE A 1 414 ? 19.995 -2.459 -15.882 1.00 97.12 414 PHE A N 1
ATOM 3184 C CA . PHE A 1 414 ? 19.262 -2.157 -17.100 1.00 97.12 414 PHE A CA 1
ATOM 3185 C C . PHE A 1 414 ? 18.736 -3.467 -17.680 1.00 97.12 414 PHE A C 1
ATOM 3187 O O . PHE A 1 414 ? 19.508 -4.356 -18.034 1.00 97.12 414 PHE A O 1
ATOM 3194 N N . ILE A 1 415 ? 17.419 -3.612 -17.755 1.00 96.12 415 ILE A N 1
ATOM 3195 C CA . ILE A 1 415 ? 16.772 -4.765 -18.371 1.00 96.12 415 ILE A CA 1
ATOM 3196 C C . ILE A 1 415 ? 15.743 -4.239 -19.360 1.00 96.12 415 ILE A C 1
ATOM 3198 O O . ILE A 1 415 ? 14.815 -3.540 -18.969 1.00 96.12 415 ILE A O 1
ATOM 3202 N N . LEU A 1 416 ? 15.895 -4.608 -20.624 1.00 94.31 416 LEU A N 1
ATOM 3203 C CA . LEU A 1 416 ? 14.917 -4.433 -21.684 1.00 94.31 416 LEU A CA 1
ATOM 3204 C C . LEU A 1 416 ? 14.647 -5.816 -22.281 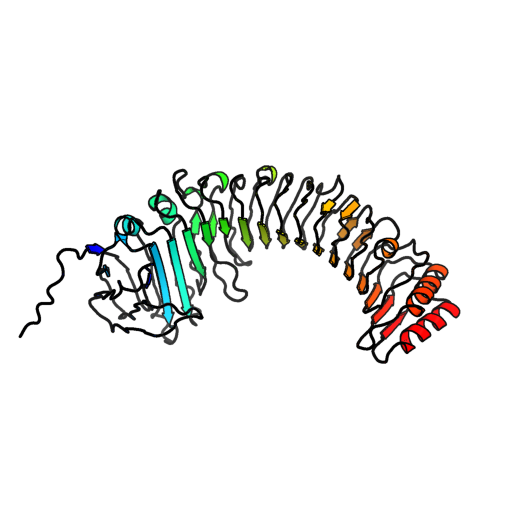1.00 94.31 416 LEU A C 1
ATOM 3206 O O . LEU A 1 416 ? 15.515 -6.398 -22.926 1.00 94.31 416 LEU A O 1
ATOM 3210 N N . GLN A 1 417 ? 13.477 -6.381 -22.000 1.00 90.56 417 GLN A N 1
ATOM 3211 C CA . GLN A 1 417 ? 13.117 -7.745 -22.380 1.00 90.56 417 GLN A CA 1
ATOM 3212 C C . GLN A 1 417 ? 11.649 -7.832 -22.815 1.00 90.56 417 GLN A C 1
ATOM 3214 O O . GLN A 1 417 ? 10.774 -7.230 -22.203 1.00 90.56 417 GLN A O 1
ATOM 3219 N N . GLY A 1 418 ? 11.356 -8.653 -23.823 1.00 85.12 418 GLY A N 1
ATOM 3220 C CA . GLY A 1 418 ? 9.988 -8.921 -24.284 1.00 85.12 418 GLY A CA 1
ATOM 3221 C C . GLY A 1 418 ? 9.654 -8.189 -25.584 1.00 85.12 418 GLY A C 1
ATOM 3222 O O . GLY A 1 418 ? 10.484 -8.214 -26.487 1.00 85.12 418 GLY A O 1
ATOM 3223 N N . LEU A 1 419 ? 8.475 -7.567 -25.723 1.00 84.38 419 LEU A N 1
ATOM 3224 C CA . LEU A 1 419 ? 8.028 -6.975 -27.005 1.00 84.38 419 LEU A CA 1
ATOM 3225 C C . LEU A 1 419 ? 8.558 -5.546 -27.261 1.00 84.38 419 LEU A C 1
ATOM 3227 O O . LEU A 1 419 ? 7.905 -4.737 -27.918 1.00 84.38 419 LEU A O 1
ATOM 3231 N N . ALA A 1 420 ? 9.747 -5.217 -26.756 1.00 82.94 420 ALA A N 1
ATOM 3232 C CA . ALA A 1 420 ? 10.430 -4.002 -27.184 1.00 82.94 420 ALA A CA 1
ATOM 3233 C C . ALA A 1 420 ? 10.827 -4.139 -28.665 1.00 82.94 420 ALA A C 1
ATOM 3235 O O . ALA A 1 420 ? 11.411 -5.145 -29.056 1.00 82.94 420 ALA A O 1
ATOM 3236 N N . GLU A 1 421 ? 10.515 -3.135 -29.483 1.00 86.94 421 GLU A N 1
ATOM 3237 C CA . GLU A 1 421 ? 10.677 -3.160 -30.945 1.00 86.94 421 GLU A CA 1
ATOM 3238 C C . GLU A 1 421 ? 11.739 -2.134 -31.358 1.00 86.94 421 GLU A C 1
ATOM 3240 O O . GLU A 1 421 ? 11.462 -1.147 -32.044 1.00 86.94 421 GLU A O 1
ATOM 3245 N N . LEU A 1 422 ? 12.971 -2.324 -30.881 1.00 91.31 422 LEU A N 1
ATOM 3246 C CA . LEU A 1 422 ? 14.101 -1.502 -31.308 1.00 91.31 422 LEU A CA 1
ATOM 3247 C C . LEU A 1 422 ? 14.721 -2.085 -32.585 1.00 91.31 422 LEU A C 1
ATOM 3249 O O . LEU A 1 422 ? 15.118 -3.253 -32.617 1.00 91.31 422 LEU A O 1
ATOM 3253 N N . ASP A 1 423 ? 14.821 -1.262 -33.629 1.00 94.00 423 ASP A N 1
ATOM 3254 C CA . ASP A 1 423 ? 15.616 -1.578 -34.818 1.00 94.00 423 ASP A CA 1
ATOM 3255 C C . ASP A 1 423 ? 17.122 -1.625 -34.488 1.00 94.00 423 ASP A C 1
ATOM 3257 O O . ASP A 1 423 ? 17.560 -1.194 -33.418 1.00 94.00 423 ASP A O 1
ATOM 3261 N N . GLN A 1 424 ? 17.929 -2.174 -35.399 1.00 95.38 424 GLN A N 1
ATOM 3262 C CA . GLN A 1 424 ? 19.363 -2.378 -35.164 1.00 95.38 424 GLN A CA 1
ATOM 3263 C C . GLN A 1 424 ? 20.099 -1.075 -34.819 1.00 95.38 424 GLN A C 1
ATOM 3265 O O . GLN A 1 424 ? 20.921 -1.069 -33.905 1.00 95.38 424 GLN A O 1
ATOM 3270 N N . ALA A 1 425 ? 19.778 0.034 -35.494 1.00 96.38 425 ALA A N 1
ATOM 3271 C CA . ALA A 1 425 ? 20.416 1.323 -35.237 1.00 96.38 425 ALA A CA 1
ATOM 3272 C C . ALA A 1 425 ? 20.111 1.830 -33.817 1.00 96.38 425 ALA A C 1
ATOM 3274 O O . ALA A 1 425 ? 21.005 2.311 -33.120 1.00 96.38 425 ALA A O 1
ATOM 3275 N N . LYS A 1 426 ? 18.867 1.666 -33.351 1.00 95.62 426 LYS A N 1
ATOM 3276 C CA . LYS A 1 426 ? 18.463 2.007 -31.979 1.00 95.62 426 LYS A CA 1
ATOM 3277 C C . LYS A 1 426 ? 19.103 1.106 -30.931 1.00 95.62 426 LYS A C 1
ATOM 3279 O O . LYS A 1 426 ? 19.465 1.600 -29.867 1.00 95.62 426 LYS A O 1
ATOM 3284 N N . VAL A 1 427 ? 19.250 -0.191 -31.210 1.00 95.56 427 VAL A N 1
ATOM 3285 C CA . VAL A 1 427 ? 19.949 -1.123 -30.310 1.00 95.56 427 VAL A CA 1
ATOM 3286 C C . VAL A 1 427 ? 21.423 -0.740 -30.181 1.00 95.56 427 VAL A C 1
ATOM 3288 O O . VAL A 1 427 ? 21.932 -0.657 -29.064 1.00 95.56 427 VAL A O 1
ATOM 3291 N N . ASP A 1 428 ? 22.095 -0.444 -31.293 1.00 96.62 428 ASP A N 1
ATOM 3292 C CA . ASP A 1 428 ? 23.495 -0.014 -31.286 1.00 96.62 428 ASP A CA 1
ATOM 3293 C C . ASP A 1 428 ? 23.681 1.304 -30.526 1.00 96.62 428 ASP A C 1
ATOM 3295 O O . ASP A 1 428 ? 24.602 1.426 -29.718 1.00 96.62 428 ASP A O 1
ATOM 3299 N N . GLN A 1 429 ? 22.785 2.272 -30.739 1.00 97.00 429 GLN A N 1
ATOM 3300 C CA . GLN A 1 429 ? 22.823 3.554 -30.040 1.00 97.00 429 GLN A CA 1
ATOM 3301 C C . GLN A 1 429 ? 22.536 3.403 -28.537 1.00 97.00 429 GLN A C 1
ATOM 3303 O O . GLN A 1 429 ? 23.211 4.032 -27.725 1.00 97.00 429 GLN A O 1
ATOM 3308 N N . LEU A 1 430 ? 21.604 2.528 -28.141 1.00 96.25 430 LEU A N 1
ATOM 3309 C CA . LEU A 1 430 ? 21.358 2.197 -26.733 1.00 96.25 430 LEU A CA 1
ATOM 3310 C C . LEU A 1 430 ? 22.590 1.560 -26.077 1.00 96.25 430 LEU A C 1
ATOM 3312 O O . LEU A 1 430 ? 22.965 1.933 -24.966 1.00 96.25 430 LEU A O 1
ATOM 3316 N N . LEU A 1 431 ? 23.235 0.613 -26.760 1.00 97.19 431 LEU A N 1
ATOM 3317 C CA . LEU A 1 431 ? 24.457 -0.027 -26.273 1.00 97.19 431 LEU A CA 1
ATOM 3318 C C . LEU A 1 431 ? 25.612 0.972 -26.158 1.00 97.19 431 LEU A C 1
ATOM 3320 O O . LEU A 1 431 ? 26.333 0.938 -25.161 1.00 97.19 431 LEU A O 1
ATOM 3324 N N . LYS A 1 432 ? 25.762 1.882 -27.128 1.00 97.69 432 LYS A N 1
ATOM 3325 C CA . LYS A 1 432 ? 26.735 2.978 -27.066 1.00 97.69 432 LYS A CA 1
ATOM 3326 C C . LYS A 1 432 ? 26.536 3.806 -25.800 1.00 97.69 432 LYS A C 1
ATOM 3328 O O . LYS A 1 432 ? 27.450 3.894 -24.982 1.00 97.69 432 LYS A O 1
ATOM 3333 N N . ASP A 1 433 ? 25.329 4.324 -25.606 1.00 97.56 433 ASP A N 1
ATOM 3334 C CA . ASP A 1 433 ? 24.975 5.169 -24.465 1.00 97.56 433 ASP A CA 1
ATOM 3335 C C . ASP A 1 433 ? 25.204 4.459 -23.114 1.00 97.56 433 ASP A C 1
ATOM 3337 O O . ASP A 1 433 ? 25.711 5.047 -22.158 1.00 97.56 433 ASP A O 1
ATOM 3341 N N . LEU A 1 434 ? 24.875 3.165 -23.026 1.00 96.62 434 LEU A N 1
ATOM 3342 C CA . LEU A 1 434 ? 25.121 2.348 -21.832 1.00 96.62 434 LEU A CA 1
ATOM 3343 C C . LEU A 1 434 ? 26.612 2.035 -21.607 1.00 96.62 434 LEU A C 1
ATOM 3345 O O . LEU A 1 434 ? 27.020 1.836 -20.462 1.00 96.62 434 LEU A O 1
ATOM 3349 N N . SER A 1 435 ? 27.428 1.984 -22.664 1.00 97.12 435 SER A N 1
ATOM 3350 C CA . SER A 1 435 ? 28.882 1.763 -22.574 1.00 97.12 435 SER A CA 1
ATOM 3351 C C . SER A 1 435 ? 29.649 2.990 -22.066 1.00 97.12 435 SER A C 1
ATOM 3353 O O . SER A 1 435 ? 30.712 2.860 -21.445 1.00 97.12 435 SER A O 1
ATOM 3355 N N . GLU A 1 436 ? 29.079 4.175 -22.293 1.00 97.12 436 GLU A N 1
ATOM 3356 C CA . GLU A 1 436 ? 29.572 5.459 -21.790 1.00 97.12 436 GLU A CA 1
ATOM 3357 C C . GLU A 1 436 ? 29.210 5.667 -20.309 1.00 97.12 436 GLU A C 1
ATOM 3359 O O . GLU A 1 436 ? 29.889 6.412 -19.602 1.00 97.12 436 GLU A O 1
ATOM 3364 N N . ALA A 1 437 ? 28.192 4.960 -19.809 1.00 96.56 437 ALA A N 1
ATOM 3365 C CA . ALA A 1 437 ? 27.805 4.985 -18.406 1.00 96.56 437 ALA A CA 1
ATOM 3366 C C . ALA A 1 437 ? 28.861 4.341 -17.487 1.00 96.56 437 ALA A C 1
ATOM 3368 O O . ALA A 1 437 ? 29.549 3.374 -17.836 1.00 96.56 437 ALA A O 1
ATOM 3369 N N . SER A 1 438 ? 28.929 4.828 -16.249 1.00 95.81 438 SER A N 1
ATOM 3370 C CA . SER A 1 438 ? 29.574 4.097 -15.154 1.00 95.81 438 SER A CA 1
ATOM 3371 C C . SER A 1 438 ? 28.661 2.966 -14.683 1.00 95.81 438 SER A C 1
ATOM 3373 O O . SER A 1 438 ? 27.443 3.119 -14.678 1.00 95.81 438 SER A O 1
ATOM 3375 N N . TRP A 1 439 ? 29.227 1.849 -14.229 1.00 95.12 439 TRP A N 1
ATOM 3376 C CA . TRP A 1 439 ? 28.462 0.703 -13.729 1.00 95.12 439 TRP A CA 1
ATOM 3377 C C . TRP A 1 439 ? 28.854 0.361 -12.296 1.00 95.12 439 TRP A C 1
ATOM 3379 O O . TRP A 1 439 ? 30.009 0.518 -11.906 1.00 95.12 439 TRP A O 1
ATOM 3389 N N . ASN A 1 440 ? 27.888 -0.107 -11.506 1.00 91.62 440 ASN A N 1
ATOM 3390 C CA . ASN A 1 440 ? 28.151 -0.619 -10.168 1.00 91.62 440 ASN A CA 1
ATOM 3391 C C . ASN A 1 440 ? 28.983 -1.916 -10.265 1.00 91.62 440 ASN A C 1
ATOM 3393 O O . ASN A 1 440 ? 28.481 -2.913 -10.798 1.00 91.62 440 ASN A O 1
ATOM 3397 N N . PRO A 1 441 ? 30.223 -1.944 -9.736 1.00 81.88 441 PRO A N 1
ATOM 3398 C CA . PRO A 1 441 ? 31.094 -3.111 -9.851 1.00 81.88 441 PRO A CA 1
ATOM 3399 C C . PRO A 1 441 ? 30.591 -4.318 -9.044 1.00 81.88 441 PRO A C 1
ATOM 3401 O O . PRO A 1 441 ? 30.954 -5.447 -9.361 1.00 81.88 441 PRO A O 1
ATOM 3404 N N . ALA A 1 442 ? 29.729 -4.106 -8.042 1.00 84.38 442 ALA A N 1
ATOM 3405 C CA . ALA A 1 442 ? 29.239 -5.141 -7.128 1.00 84.38 442 ALA A CA 1
ATOM 3406 C C . ALA A 1 442 ? 28.040 -5.963 -7.658 1.00 84.38 442 ALA A C 1
ATOM 3408 O O . ALA A 1 442 ? 27.369 -6.626 -6.871 1.00 84.38 442 ALA A O 1
ATOM 3409 N N . GLY A 1 443 ? 27.742 -5.917 -8.964 1.00 81.31 443 GLY A N 1
ATOM 3410 C CA . GLY A 1 443 ? 26.660 -6.719 -9.562 1.00 81.31 443 GLY A CA 1
ATOM 3411 C C . GLY A 1 443 ? 25.793 -5.981 -10.582 1.00 81.31 443 GLY A C 1
ATOM 3412 O O . GLY A 1 443 ? 24.567 -6.112 -10.551 1.00 81.31 443 GLY A O 1
ATOM 3413 N N . GLY A 1 444 ? 26.404 -5.171 -11.452 1.00 92.00 444 GLY A N 1
ATOM 3414 C CA . GLY A 1 444 ? 25.707 -4.539 -12.569 1.00 92.00 444 GLY A CA 1
ATOM 3415 C C . GLY A 1 444 ? 25.020 -5.564 -13.482 1.00 92.00 444 GLY A C 1
ATOM 3416 O O . GLY A 1 444 ? 25.566 -6.620 -13.776 1.00 92.00 444 GLY A O 1
ATOM 3417 N N . VAL A 1 445 ? 23.815 -5.275 -13.967 1.00 94.44 445 VAL A N 1
ATOM 3418 C CA . VAL A 1 445 ? 23.124 -6.163 -14.924 1.00 94.44 445 VAL A CA 1
ATOM 3419 C C . VAL A 1 445 ? 22.692 -5.367 -16.142 1.00 94.44 445 VAL A C 1
ATOM 3421 O O . VAL A 1 445 ? 21.982 -4.377 -15.985 1.00 94.44 445 VAL A O 1
ATOM 3424 N N . CYS A 1 446 ? 23.076 -5.815 -17.335 1.00 96.31 446 CYS A N 1
ATOM 3425 C CA . CYS A 1 446 ? 22.633 -5.268 -18.611 1.00 96.31 446 CYS A CA 1
ATOM 3426 C C . CYS A 1 446 ? 22.026 -6.381 -19.476 1.00 96.31 446 CYS A C 1
ATOM 3428 O O . CYS A 1 446 ? 22.729 -7.241 -20.005 1.00 96.31 446 CYS A O 1
ATOM 3430 N N . THR A 1 447 ? 20.711 -6.363 -19.654 1.00 95.75 447 THR A N 1
ATOM 3431 C CA . THR A 1 447 ? 20.001 -7.340 -20.486 1.00 95.75 447 THR A CA 1
ATOM 3432 C C . THR A 1 447 ? 19.211 -6.604 -21.557 1.00 95.75 447 THR A C 1
ATOM 3434 O O . THR A 1 447 ? 18.357 -5.789 -21.222 1.00 95.75 447 THR A O 1
ATOM 3437 N N . ILE A 1 448 ? 19.457 -6.917 -22.829 1.00 93.75 448 ILE A N 1
ATOM 3438 C CA . ILE A 1 448 ? 18.672 -6.444 -23.976 1.00 93.75 448 ILE A CA 1
ATOM 3439 C C . ILE A 1 448 ? 18.256 -7.678 -24.780 1.00 93.75 448 ILE A C 1
ATOM 3441 O O . ILE A 1 448 ? 19.043 -8.224 -25.547 1.00 93.75 448 ILE A O 1
ATOM 3445 N N . LYS A 1 449 ? 17.030 -8.157 -24.566 1.00 90.38 449 LYS A N 1
ATOM 3446 C CA . LYS A 1 449 ? 16.496 -9.387 -25.172 1.00 90.38 449 LYS A CA 1
ATOM 3447 C C . LYS A 1 449 ? 15.081 -9.190 -25.722 1.00 90.38 449 LYS A C 1
ATOM 3449 O O . LYS A 1 449 ? 14.422 -8.200 -25.421 1.00 90.38 449 LYS A O 1
ATOM 3454 N N . GLY A 1 450 ? 14.563 -10.184 -26.442 1.00 87.56 450 GLY A N 1
ATOM 3455 C CA . GLY A 1 450 ? 13.169 -10.225 -26.905 1.00 87.56 450 GLY A CA 1
ATOM 3456 C C . GLY A 1 450 ? 13.037 -9.827 -28.372 1.00 87.56 450 GLY A C 1
ATOM 3457 O O . GLY A 1 450 ? 13.759 -10.368 -29.199 1.00 87.56 450 GLY A O 1
ATOM 3458 N N . ASN A 1 451 ? 12.148 -8.890 -28.699 1.00 90.94 451 ASN A N 1
ATOM 3459 C CA . ASN A 1 451 ? 11.873 -8.464 -30.080 1.00 90.94 451 ASN A CA 1
ATOM 3460 C C . ASN A 1 451 ? 12.819 -7.371 -30.614 1.00 90.94 451 ASN A C 1
ATOM 3462 O O . ASN A 1 451 ? 12.635 -6.886 -31.730 1.00 90.94 451 ASN A O 1
ATOM 3466 N N . CYS A 1 452 ? 13.841 -6.980 -29.851 1.00 90.31 452 CYS A N 1
ATOM 3467 C CA . CYS A 1 452 ? 14.881 -6.082 -30.343 1.00 90.31 452 CYS A CA 1
ATOM 3468 C C . CYS A 1 452 ? 15.682 -6.746 -31.475 1.00 90.31 452 CYS A C 1
ATOM 3470 O O . CYS A 1 452 ? 16.004 -7.934 -31.412 1.00 90.31 452 CYS A O 1
ATOM 3472 N N . SER A 1 453 ? 16.075 -5.962 -32.478 1.00 94.00 453 SER A N 1
ATOM 3473 C CA . SER A 1 453 ? 16.978 -6.430 -33.536 1.00 94.00 453 SER A CA 1
ATOM 3474 C C . SER A 1 453 ? 18.343 -6.836 -32.968 1.00 94.00 453 SER A C 1
ATOM 3476 O O . SER A 1 453 ? 18.814 -6.260 -31.987 1.00 94.00 453 SER A O 1
ATOM 3478 N N . THR A 1 454 ? 19.014 -7.801 -33.599 1.00 94.56 454 THR A N 1
ATOM 3479 C CA . THR A 1 454 ? 20.393 -8.161 -33.240 1.00 94.56 454 THR A CA 1
ATOM 3480 C C . THR A 1 454 ? 21.330 -6.960 -33.461 1.00 94.56 454 THR A C 1
ATOM 3482 O O . THR A 1 454 ? 21.282 -6.353 -34.540 1.00 94.56 454 THR A O 1
ATOM 3485 N N . PRO A 1 455 ? 22.205 -6.612 -32.495 1.00 96.69 455 PRO A N 1
ATOM 3486 C CA . PRO A 1 455 ? 23.149 -5.507 -32.661 1.00 96.69 455 PRO A CA 1
ATOM 3487 C C . PRO A 1 455 ? 24.111 -5.752 -33.828 1.00 96.69 455 PRO A C 1
ATOM 3489 O O . PRO A 1 455 ? 24.452 -6.900 -34.147 1.00 96.69 455 PRO A O 1
ATOM 3492 N N . SER A 1 456 ? 24.586 -4.671 -34.451 1.00 97.38 456 SER A N 1
ATOM 3493 C CA . SER A 1 456 ? 25.638 -4.757 -35.470 1.00 97.38 456 SER A CA 1
ATOM 3494 C C . SER A 1 456 ? 26.989 -5.139 -34.845 1.00 97.38 456 SER A C 1
ATOM 3496 O O . SER A 1 456 ? 27.114 -5.310 -33.630 1.00 97.38 456 SER A O 1
ATOM 3498 N N . ALA A 1 457 ? 28.042 -5.254 -35.660 1.00 96.81 457 ALA A N 1
ATOM 3499 C CA . ALA A 1 457 ? 29.404 -5.417 -35.142 1.00 96.81 457 ALA A CA 1
ATOM 3500 C C . ALA A 1 457 ? 29.796 -4.270 -34.189 1.00 96.81 457 ALA A C 1
ATOM 3502 O O . ALA A 1 457 ? 30.409 -4.505 -33.148 1.00 96.81 457 ALA A O 1
ATOM 3503 N N . THR A 1 458 ? 29.373 -3.044 -34.503 1.00 97.12 458 THR A N 1
ATOM 3504 C CA . THR A 1 458 ? 29.594 -1.868 -33.658 1.00 97.12 458 THR A CA 1
ATOM 3505 C C . THR A 1 458 ? 28.845 -1.992 -32.331 1.00 97.12 458 THR A C 1
ATOM 3507 O O . THR A 1 458 ? 29.447 -1.810 -31.274 1.00 97.12 458 THR A O 1
ATOM 3510 N N . GLY A 1 459 ? 27.567 -2.388 -32.356 1.00 96.81 459 GLY A N 1
ATOM 3511 C CA . GLY A 1 459 ? 26.792 -2.644 -31.137 1.00 96.81 459 GLY A CA 1
ATOM 3512 C C . GLY A 1 459 ? 27.406 -3.734 -30.256 1.00 96.81 459 GLY A C 1
ATOM 3513 O O . GLY A 1 459 ? 27.507 -3.569 -29.041 1.00 96.81 459 GLY A O 1
ATOM 3514 N N . LYS A 1 460 ? 27.901 -4.823 -30.859 1.00 96.12 460 LYS A N 1
ATOM 3515 C CA . LYS A 1 460 ? 28.602 -5.898 -30.134 1.00 96.12 460 LYS A CA 1
ATOM 3516 C C . LYS A 1 460 ? 29.870 -5.399 -29.440 1.00 96.12 460 LYS A C 1
ATOM 3518 O O . LYS A 1 460 ? 30.104 -5.771 -28.293 1.00 96.12 460 LYS A O 1
ATOM 3523 N N . ASN A 1 461 ? 30.635 -4.510 -30.076 1.00 97.31 461 ASN A N 1
ATOM 3524 C CA . ASN A 1 461 ? 31.796 -3.885 -29.437 1.00 97.31 461 ASN A CA 1
ATOM 3525 C C . ASN A 1 461 ? 31.386 -3.062 -28.204 1.00 97.31 461 ASN A C 1
ATOM 3527 O O . ASN A 1 461 ? 32.021 -3.179 -27.156 1.00 97.31 461 ASN A O 1
ATOM 3531 N N . TYR A 1 462 ? 30.296 -2.288 -28.281 1.00 98.00 462 TYR A N 1
ATOM 3532 C CA . TYR A 1 462 ? 29.769 -1.564 -27.117 1.00 98.00 462 TYR A CA 1
ATOM 3533 C C . TYR A 1 462 ? 29.305 -2.506 -25.998 1.00 98.00 462 TYR A C 1
ATOM 3535 O O . TYR A 1 462 ? 29.593 -2.255 -24.828 1.00 98.00 462 TYR A O 1
ATOM 3543 N N . ALA A 1 463 ? 28.663 -3.626 -26.337 1.00 95.69 463 ALA A N 1
ATOM 3544 C CA . ALA A 1 463 ? 28.291 -4.651 -25.362 1.00 95.69 463 ALA A CA 1
ATOM 3545 C C . ALA A 1 463 ? 29.519 -5.237 -24.633 1.00 95.69 463 ALA A C 1
ATOM 3547 O O . ALA A 1 463 ? 29.488 -5.394 -23.410 1.00 95.69 463 ALA A O 1
ATOM 3548 N N . SER A 1 464 ? 30.623 -5.495 -25.345 1.00 94.75 464 SER A N 1
ATOM 3549 C CA . SER A 1 464 ? 31.890 -5.929 -24.736 1.00 94.75 464 SER A CA 1
ATOM 3550 C C . SER A 1 464 ? 32.493 -4.871 -23.808 1.00 94.75 464 SER A C 1
ATOM 3552 O O . SER A 1 464 ? 32.997 -5.223 -22.742 1.00 94.75 464 SER A O 1
ATOM 3554 N N . ILE A 1 465 ? 32.394 -3.583 -24.163 1.00 96.12 465 ILE A N 1
ATOM 3555 C CA . ILE A 1 465 ? 32.833 -2.480 -23.293 1.00 96.12 465 ILE A CA 1
ATOM 3556 C C . ILE A 1 465 ? 32.019 -2.458 -21.997 1.00 96.12 465 ILE A C 1
ATOM 3558 O O . ILE A 1 465 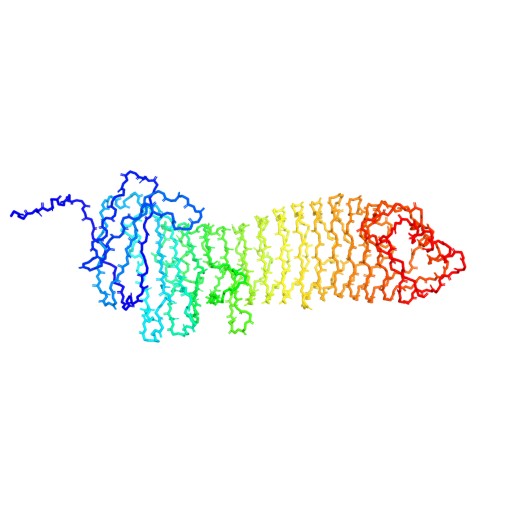? 32.599 -2.275 -20.933 1.00 96.12 465 ILE A O 1
ATOM 3562 N N . ILE A 1 466 ? 30.697 -2.666 -22.050 1.00 94.81 466 ILE A N 1
ATOM 3563 C CA . ILE A 1 466 ? 29.858 -2.742 -20.840 1.00 94.81 466 ILE A CA 1
ATOM 3564 C C . ILE A 1 466 ? 30.319 -3.902 -19.946 1.00 94.81 466 ILE A C 1
ATOM 3566 O O . ILE A 1 466 ? 30.527 -3.707 -18.748 1.00 94.81 466 ILE A O 1
ATOM 3570 N N . ALA A 1 467 ? 30.539 -5.088 -20.525 1.00 92.44 467 ALA A N 1
ATOM 3571 C CA . ALA A 1 467 ? 30.979 -6.275 -19.788 1.00 92.44 467 ALA A CA 1
ATOM 3572 C C . ALA A 1 467 ? 32.348 -6.085 -19.105 1.00 92.44 467 ALA A C 1
ATOM 3574 O O . ALA A 1 467 ? 32.597 -6.672 -18.055 1.00 92.44 467 ALA A O 1
ATOM 3575 N N . SER A 1 468 ? 33.226 -5.233 -19.647 1.00 93.56 468 SER A N 1
ATOM 3576 C CA . SER A 1 468 ? 34.531 -4.948 -19.040 1.00 93.56 468 SER A CA 1
ATOM 3577 C C . SER A 1 468 ? 34.487 -3.918 -17.902 1.00 93.56 468 SER A C 1
ATOM 3579 O O . SER A 1 468 ? 35.520 -3.674 -17.280 1.00 93.56 468 SER A O 1
ATOM 3581 N N . LYS A 1 469 ? 33.337 -3.283 -17.610 1.00 90.94 469 LYS A N 1
ATOM 3582 C CA . LYS A 1 469 ? 33.218 -2.245 -16.557 1.00 90.94 469 LYS A CA 1
ATOM 3583 C C . LYS A 1 469 ? 33.230 -2.803 -15.126 1.00 90.94 469 LYS A C 1
ATOM 3585 O O . LYS A 1 469 ? 33.304 -2.020 -14.183 1.00 90.94 469 LYS A O 1
ATOM 3590 N N . GLY A 1 470 ? 33.179 -4.122 -14.940 1.00 78.62 470 GLY A N 1
ATOM 3591 C CA . GLY A 1 470 ? 33.348 -4.761 -13.634 1.00 78.62 470 GLY A CA 1
ATOM 3592 C C . GLY A 1 470 ? 33.128 -6.270 -13.695 1.00 78.62 470 GLY A C 1
ATOM 3593 O O . GLY A 1 470 ? 32.337 -6.747 -14.501 1.00 78.62 470 GLY A O 1
ATOM 3594 N N . SER A 1 471 ? 33.790 -7.025 -12.813 1.00 71.38 471 SER A N 1
ATOM 3595 C CA . SER A 1 471 ? 33.695 -8.496 -12.758 1.00 71.38 471 SER A CA 1
ATOM 3596 C C . SER A 1 471 ? 32.282 -9.021 -12.473 1.00 71.38 471 SER A C 1
ATOM 3598 O O . SER A 1 471 ? 31.996 -10.181 -12.753 1.00 71.38 471 SER A O 1
ATOM 3600 N N . GLY A 1 472 ? 31.396 -8.175 -11.937 1.00 72.00 472 GLY A N 1
ATOM 3601 C CA . GLY A 1 472 ? 29.988 -8.484 -11.699 1.00 72.00 472 GLY A CA 1
ATOM 3602 C C . GLY A 1 472 ? 29.017 -8.003 -12.782 1.00 72.00 472 GLY A C 1
ATOM 3603 O O . GLY A 1 472 ? 27.817 -8.158 -12.575 1.00 72.00 472 GLY A O 1
ATOM 3604 N N . VAL A 1 473 ? 29.481 -7.392 -13.886 1.00 77.88 473 VAL A N 1
ATOM 3605 C CA . VAL A 1 473 ? 28.590 -6.884 -14.945 1.00 77.88 473 VAL A CA 1
ATOM 3606 C C . VAL A 1 473 ? 28.210 -7.999 -15.915 1.00 77.88 473 VAL A C 1
ATOM 3608 O O . VAL A 1 473 ? 29.019 -8.436 -16.729 1.00 77.88 473 VAL A O 1
ATOM 3611 N N . ILE A 1 474 ? 26.954 -8.442 -15.861 1.00 81.62 474 ILE A N 1
ATOM 3612 C CA . ILE A 1 474 ? 26.435 -9.468 -16.774 1.00 81.62 474 ILE A CA 1
ATOM 3613 C C . ILE A 1 474 ? 25.765 -8.781 -17.960 1.00 81.62 474 ILE A C 1
ATOM 3615 O O . ILE A 1 474 ? 24.786 -8.055 -17.775 1.00 81.62 474 ILE A O 1
ATOM 3619 N N . VAL A 1 475 ? 26.272 -9.035 -19.168 1.00 82.06 475 VAL A N 1
ATOM 3620 C CA . VAL A 1 475 ? 25.673 -8.559 -20.420 1.00 82.06 475 VAL A CA 1
ATOM 3621 C C . VAL A 1 475 ? 25.002 -9.718 -21.143 1.00 82.06 475 VAL A C 1
ATOM 3623 O O . VAL A 1 475 ? 25.598 -10.776 -21.337 1.00 82.06 475 VAL A O 1
ATOM 3626 N N . SER A 1 476 ? 23.751 -9.541 -21.553 1.00 88.31 476 SER A N 1
ATOM 3627 C CA . SER A 1 476 ? 23.054 -10.511 -22.396 1.00 88.31 476 SER A CA 1
ATOM 3628 C C . SER A 1 476 ? 22.257 -9.812 -23.490 1.00 88.31 476 SER A C 1
ATOM 3630 O O . SER A 1 476 ? 21.312 -9.082 -23.195 1.00 88.31 476 SER A O 1
ATOM 3632 N N . ILE A 1 477 ? 22.633 -10.077 -24.739 1.00 85.56 477 ILE A N 1
ATOM 3633 C CA . ILE A 1 477 ? 22.012 -9.556 -25.962 1.00 85.56 477 ILE A CA 1
ATOM 3634 C C . ILE A 1 477 ? 21.351 -10.696 -26.752 1.00 85.56 477 ILE A C 1
ATOM 3636 O O . ILE A 1 477 ? 21.700 -11.857 -26.528 1.00 85.56 477 ILE A O 1
ATOM 3640 N N . ASN A 1 478 ? 20.383 -10.369 -27.615 1.00 78.00 478 ASN A N 1
ATOM 3641 C CA . ASN A 1 478 ? 19.781 -11.316 -28.567 1.00 78.00 478 ASN A CA 1
ATOM 3642 C C . ASN A 1 478 ? 20.800 -11.965 -29.508 1.00 78.00 478 ASN A C 1
ATOM 3644 O O . ASN A 1 478 ? 21.771 -11.274 -29.905 1.00 78.00 478 ASN A O 1
#

Sequence (478 aa):
MNIVEQYDANNSYYALDVLDTKGIHGLRFESEDNNIYITKVDFGDGVTRNGTGIIGSGSYVGTSSKTYSDYFTGKIKIYNNPQKIKKIVIDFGLDGHSSDPDYLTVKNVVLTPEILDYFPNADYFYFNHYSYGSIHSSLKGKVTGEWATKCRDKLKVLAFASSDYPTSDPTFDFDLIPTNSILENLTLPGYATTFRANFIVKGNISNIPNTLKIINLGGDNPANTTNSVSGVIPNWVTYFSRLGRNTITANVEGLNDNLQYLTVLGNNGLSGNLKSFPLCTTFNVQGNNTISGTLKPMPLCTSFSVMSSNCNISGLLNNDINLPNAETINVTGISMLSGVIKTSSKITTLNIAGNNQIEGLELLSNCTSFTLQGNNTISGNPFQYLPKARTIVIQGNNKVNNYTSRTYPTMSRFILQGLAELDQAKVDQLLKDLSEASWNPAGGVCTIKGNCSTPSATGKNYASIIASKGSGVIVSIN

Radius of gyration: 29.47 Å; chains: 1; bounding box: 60×50×102 Å

pLDDT: mean 73.4, std 18.05, range [24.2, 98.0]

Secondary structure (DSSP, 8-state):
--------TTPEEE-----S-TT----EEEES-GGG-------SSSEEE------SSS--SS--EEEPPTT---PEEE-S-GGGEEEEEEEEEEETT---TTS---------TTHHHH-TT--EEEEEEEEET---TT------THHHHHSTTT-SEEEEEEE---S---EEEGGGS-TT----EEEPPP--TT-----EEEEEGGGS-TT--EEE-----TTT--BEEESPPPTT--EEEE-SSB--B--GGG--TT--EEEEESS----S-----TT-SEEEEESS-EEESPPPP-TT-SEEEEE-SS-EEESTTSS-EEETT-SEEEEEES----SEEEE-TT--EEEEEES-EE-EE---TT--EEEEEES-EE-S-GGGG-TT-SEEEEEES-B----------SBSEEEEEES----HHHHHHHHHHHHHS-B-TTT-EEEE-SSSPPP-HHHHHHHHHHHTT-TT-EEEE-